Protein AF-A0A0Q7BHG4-F1 (afdb_monomer)

Solvent-accessible surface area (backbone atoms only — not comparable to full-atom values): 31516 Å² total; per-residue (Å²): 130,88,63,63,62,44,67,43,67,64,40,76,81,81,65,97,84,60,84,82,69,58,60,54,62,52,47,41,62,44,44,78,72,52,80,86,63,49,22,35,42,38,32,45,65,77,87,64,64,86,94,35,70,65,62,36,34,55,50,51,51,51,40,58,78,66,30,38,39,68,90,82,42,88,70,60,96,82,59,55,24,37,39,27,66,39,73,36,55,47,46,34,52,49,39,54,26,41,58,68,69,42,37,82,77,39,72,87,37,43,70,57,51,64,70,36,88,67,52,65,34,54,38,49,47,54,51,40,55,74,46,20,79,39,41,25,58,18,42,42,53,33,32,72,76,37,56,44,54,28,36,44,36,43,59,48,38,51,62,66,52,22,45,52,39,38,50,44,32,29,54,65,69,73,40,78,72,79,90,59,82,71,75,72,64,76,90,77,68,86,84,88,80,93,71,89,73,76,80,73,84,75,77,73,72,74,68,92,62,88,69,59,54,68,62,47,56,68,67,40,56,72,39,28,45,53,33,53,53,52,22,42,60,72,59,44,76,77,68,71,70,76,68,75,71,78,72,80,80,76,78,90,72,84,83,78,86,85,78,91,75,86,83,82,85,85,86,86,86,86,83,86,87,80,89,87,88,87,90,88,80,88,84,89,82,88,83,84,87,77,92,79,85,84,85,89,82,87,80,84,77,83,87,79,90,82,74,82,85,78,79,86,79,81,91,85,80,91,77,80,86,76,87,74,85,82,79,84,78,87,79,86,81,80,73,90,73,86,66,74,74,60,84,82,72,64,50,81,64,76,78,36,50,82,65,45,69,26,61,44,39,38,38,61,36,47,61,70,46,46,78,64,43,66,79,44,82,91,69,80,72,51,41,34,26,49,42,48,36,48,44,58,55,42,44,66,77,42,60,71,73,62,33,58,58,63,72,67,34,58,55,58,31,47,34,21,44,75,50,76,42,58,48,88,52,75,61,86,42,77,59,74,79,54,45,54,61,52,50,53,54,30,58,76,56,70,46,57,59,70,70,30,50,36,48,29,30,39,30,52,52,94,52,41,37,41,34,39,32,46,51,90,66,60,50,68,49,43,53,75,70,49,35,65,54,65,72,38,75,37,78,63,63,70,29,31,36,43,65,44,69,39,77,90,127

pLDDT: mean 76.17, std 24.78, range [20.59, 98.31]

Foldseek 3Di:
DQAAEQEAELDEPDDLDDDPDPVRVLLSVLRVPDPRQHWYKYFDYQDDDPPCSPVSNVRVVVLVVQADEVVVDDDDPPRGMHIDSYLLSVLLNLLLCLLVVNLCVDSSNCVLVVLQVDHSQSSNLVSCLVPVCNQLVNLVVLVVVPLLSSLSSLQSHDLVSLQSSLCSNCVSVVHDDPPDPPPPDPVPDDDDDPPDDDPPPPPPPPPPDDDPSVVSLVPRDPSSNVSSVSSPVVPDPPPVPPPPPPDPDDDDDDDDDDDDDDDDDDDDDDDDDDDDDDDDDDDDDDDDDDDDDDDDDDDDDDDDPPDDDDDDDDDDDDDDDDDDDDDDDDDDDDDPPPPDPPPSVPDVLVPFDDKAWWQQLLLCLCLVVVVLLVVDDDWPFFVLLVSLQVLLVQLVQPPPVVSVVNVPIQVQLVSCVLRVHHSPDHRPTDCPPSCVSVVVLCVVLVNHSVLRRAIFIWTDHPAETEREGAPVSHDVSCVVSCSQPFPADDVSSNHGYHYHHHHDD

Secondary structure (DSSP, 8-state):
-----EEEEEE----TTS----HHHHHHHHHTTS-----EEEEEE----TT-HHHHHHHHHHHHHT-B-TTTSPPPTT-SEEEESSHHHHHHHHHHHHHTT-TTTSGGGHHHHTTS-S-HHHHHHHHHHHTGGGHHHHHHHHHHH-HHHHHHHHTTS-HHHHHHHHHHHHHHTTPPPP---PPP-GGGS------------------SS---HHHHHHTS-HHHHHHHHHHHHHHS-----------PPP--PPPPPPPP-PPPPP----------------------------------PPP-------PPPPS------PPPP-PPPPPP----------TTS--GGGGSS--EEETTGGGGGGGGGHHHHTTSPP-SS-HHHHHHHHHHHHHTTS-HHHHHHHTT-THHHHHHHHTTS-TTS------GGGHHHHHHHHHHTT--GGGG---EEEEE-SSEEEEEEEGGG--HHHHHHTTTS--EEEGGGTEEEEEEEE---

Sequence (505 aa):
MTAQLRIGVARVPQRRSGRPVDARAEATRLAERLPDEPGLLVIRHLEVLPGSDSAGRDRVETLRRTARRPALEPVPPGASAVWFADEVELLVCLSDDLARGRAREHWWWRGRVRRAAGSDAEVLETAWLRDARWVPAAVAALHRVTPARAAAAVALLDPVAATRVRRAVLAEHGMAPPVGRTPADPAAAAPDARGAVHPATVRARAATGPAPVDAAVARLHPEARALLETALLLEAPTTPASRPSPEPPAEERPPPPTYDVAEPPTLHLVAAVADAPGAAAAPVARAAGAARRPAAAAEDRPDDPDRPDRTPRAPGEVVPLRARPAAGRPVPGSGPDDGEPPPWQHHPWQASGPAVPTGLASLLYAVNLLPVLDRAPPRPGTGWAVVEALGRWLLRQVPAARRRELLQDPLLPLLATLDGREPDVPTPVRLGAATRPVRALLHRHGVGAEAFLQPGRVLVSRTHVDVLLLLDQADVRVRATGLDQDPGWVPALGRIVLFHFEDAT

Structure (mmCIF, N/CA/C/O backbone):
data_AF-A0A0Q7BHG4-F1
#
_entry.id   AF-A0A0Q7BHG4-F1
#
loop_
_atom_site.group_PDB
_atom_site.id
_atom_site.type_symbol
_atom_site.label_atom_id
_atom_site.label_alt_id
_atom_site.label_comp_id
_atom_site.label_asym_id
_atom_site.label_entity_id
_atom_site.label_seq_id
_atom_site.pdbx_PDB_ins_code
_atom_site.Cartn_x
_atom_site.Cartn_y
_atom_site.Cartn_z
_atom_site.occupancy
_atom_site.B_iso_or_equiv
_atom_site.auth_seq_id
_atom_site.auth_comp_id
_atom_site.auth_asym_id
_atom_site.auth_atom_id
_atom_site.pdbx_PDB_model_num
ATOM 1 N N . MET A 1 1 ? -22.649 -5.796 -6.518 1.00 38.59 1 MET A N 1
ATOM 2 C CA . MET A 1 1 ? -21.176 -5.831 -6.388 1.00 38.59 1 MET A CA 1
ATOM 3 C C . MET A 1 1 ? -20.732 -7.248 -6.691 1.00 38.59 1 MET A C 1
ATOM 5 O O . MET A 1 1 ? -21.168 -8.145 -5.987 1.00 38.59 1 MET A O 1
ATOM 9 N N . THR A 1 2 ? -19.957 -7.466 -7.752 1.00 31.75 2 THR A N 1
ATOM 10 C CA . THR A 1 2 ? -19.379 -8.784 -8.051 1.00 31.75 2 THR A CA 1
ATOM 11 C C . THR A 1 2 ? -18.282 -9.056 -7.028 1.00 31.75 2 THR A C 1
ATOM 13 O O . THR A 1 2 ? -17.336 -8.276 -6.914 1.00 31.75 2 THR A O 1
ATOM 16 N N . ALA A 1 3 ? -18.447 -10.100 -6.227 1.00 38.78 3 ALA A N 1
ATOM 17 C CA . ALA A 1 3 ? -17.447 -10.515 -5.260 1.00 38.78 3 ALA A CA 1
ATOM 18 C C . ALA A 1 3 ? -16.223 -11.088 -5.988 1.00 38.78 3 ALA A C 1
ATOM 20 O O . ALA A 1 3 ? -16.371 -11.975 -6.819 1.00 38.78 3 ALA A O 1
ATOM 21 N N . GLN A 1 4 ? -15.021 -10.587 -5.693 1.00 48.34 4 GLN A N 1
ATOM 22 C CA . GLN A 1 4 ? -13.772 -11.135 -6.230 1.00 48.34 4 GLN A CA 1
ATOM 23 C C . GLN A 1 4 ? -12.965 -11.793 -5.115 1.00 48.34 4 GLN A C 1
ATOM 25 O O . GLN A 1 4 ? -12.685 -11.160 -4.095 1.00 48.34 4 GLN A O 1
ATOM 30 N N . LEU A 1 5 ? -12.530 -13.033 -5.344 1.00 57.84 5 LEU A N 1
ATOM 31 C CA . LEU A 1 5 ? -11.562 -13.703 -4.487 1.00 57.84 5 LEU A CA 1
ATOM 32 C C . LEU A 1 5 ? -10.203 -12.996 -4.578 1.00 57.84 5 LEU A C 1
ATOM 34 O O . LEU A 1 5 ? -9.583 -12.931 -5.639 1.00 57.84 5 LEU A O 1
ATOM 38 N N . ARG A 1 6 ? -9.703 -12.491 -3.448 1.00 70.50 6 ARG A N 1
ATOM 39 C CA . ARG A 1 6 ? -8.373 -11.867 -3.361 1.00 70.50 6 ARG A CA 1
ATOM 40 C C . ARG A 1 6 ? -7.388 -12.804 -2.676 1.00 70.50 6 ARG A C 1
ATOM 42 O O . ARG A 1 6 ? -7.558 -13.123 -1.500 1.00 70.50 6 ARG A O 1
ATOM 49 N N . ILE A 1 7 ? -6.324 -13.194 -3.384 1.00 69.38 7 ILE A N 1
ATOM 50 C CA . ILE A 1 7 ? -5.262 -14.034 -2.814 1.00 69.38 7 ILE A CA 1
ATOM 51 C C . ILE A 1 7 ? -4.069 -13.194 -2.351 1.00 69.38 7 ILE A C 1
ATOM 53 O O . ILE A 1 7 ? -3.461 -12.438 -3.112 1.00 69.38 7 ILE A O 1
ATOM 57 N N . GLY A 1 8 ? -3.705 -13.354 -1.079 1.00 67.19 8 GLY A N 1
ATOM 58 C CA . GLY A 1 8 ? -2.453 -12.855 -0.516 1.00 67.19 8 GLY A CA 1
ATOM 59 C C . GLY A 1 8 ? -1.491 -14.004 -0.232 1.00 67.19 8 GLY A C 1
ATOM 60 O O . GLY A 1 8 ? -1.813 -14.882 0.560 1.00 67.19 8 GLY A O 1
ATOM 61 N N . VAL A 1 9 ? -0.293 -13.994 -0.820 1.00 64.31 9 VAL A N 1
ATOM 62 C CA . VAL A 1 9 ? 0.755 -14.987 -0.517 1.00 64.31 9 VAL A CA 1
ATOM 63 C C . VAL A 1 9 ? 1.748 -14.382 0.477 1.00 64.31 9 VAL A C 1
ATOM 65 O O . VAL A 1 9 ? 2.346 -13.340 0.210 1.00 64.31 9 VAL A O 1
ATOM 68 N N . ALA A 1 10 ? 1.905 -15.005 1.649 1.00 48.34 10 ALA A N 1
ATOM 69 C CA . ALA A 1 10 ? 2.739 -14.476 2.731 1.00 48.34 10 ALA A CA 1
ATOM 70 C C . ALA A 1 10 ? 4.237 -14.765 2.540 1.00 48.34 10 ALA A C 1
ATOM 72 O O . ALA A 1 10 ? 5.074 -13.978 2.989 1.00 48.34 10 ALA A O 1
ATOM 73 N N . ARG A 1 11 ? 4.589 -15.880 1.887 1.00 50.91 11 ARG A N 1
ATOM 74 C CA . ARG A 1 11 ? 5.964 -16.220 1.502 1.00 50.91 11 ARG A CA 1
ATOM 75 C C . ARG A 1 11 ? 5.990 -16.965 0.175 1.00 50.91 11 ARG A C 1
ATOM 77 O O . ARG A 1 11 ? 5.346 -18.000 0.031 1.00 50.91 11 ARG A O 1
ATOM 84 N N . VAL A 1 12 ? 6.817 -16.473 -0.740 1.00 46.34 12 VAL A N 1
ATOM 85 C CA . VAL A 1 12 ? 7.213 -17.196 -1.949 1.00 46.34 12 VAL A CA 1
ATOM 86 C C . VAL A 1 12 ? 8.546 -17.877 -1.643 1.00 46.34 12 VAL A C 1
ATOM 88 O O . VAL A 1 12 ? 9.524 -17.170 -1.395 1.00 46.34 12 VAL A O 1
ATOM 91 N N . PRO A 1 13 ? 8.619 -19.215 -1.561 1.00 44.94 13 PRO A N 1
ATOM 92 C CA . PRO A 1 13 ? 9.910 -19.879 -1.468 1.00 44.94 13 PRO A CA 1
ATOM 93 C C . PRO A 1 13 ? 10.683 -19.630 -2.771 1.00 44.94 13 PRO A C 1
ATOM 95 O O . PRO A 1 13 ? 10.256 -20.056 -3.842 1.00 44.94 13 PRO A O 1
ATOM 98 N N . GLN A 1 14 ? 11.816 -18.928 -2.687 1.00 44.75 14 GLN A N 1
ATOM 99 C CA . GLN A 1 14 ? 12.773 -18.856 -3.792 1.00 44.75 14 GLN A CA 1
ATOM 100 C C . GLN A 1 14 ? 13.309 -20.272 -4.048 1.00 44.75 14 GLN A C 1
ATOM 102 O O . GLN A 1 14 ? 14.004 -20.840 -3.203 1.00 44.75 14 GLN A O 1
ATOM 107 N N . ARG A 1 15 ? 12.965 -20.872 -5.195 1.00 43.38 15 ARG A N 1
ATOM 108 C CA . ARG A 1 15 ? 13.613 -22.113 -5.643 1.00 43.38 15 ARG A CA 1
ATOM 109 C C . ARG A 1 15 ? 15.040 -21.807 -6.100 1.00 43.38 15 ARG A C 1
ATOM 111 O O . ARG A 1 15 ? 15.284 -20.808 -6.764 1.00 43.38 15 ARG A O 1
ATOM 118 N N . ARG A 1 16 ? 15.959 -22.719 -5.779 1.00 46.50 16 ARG A N 1
ATOM 119 C CA . ARG A 1 16 ? 17.406 -22.627 -6.040 1.00 46.50 16 ARG A CA 1
ATOM 120 C C . ARG A 1 16 ? 17.835 -22.762 -7.515 1.00 46.50 16 ARG A C 1
ATOM 122 O O . ARG A 1 16 ? 19.029 -22.699 -7.765 1.00 46.50 16 ARG A O 1
ATOM 129 N N . SER A 1 17 ? 16.935 -22.967 -8.483 1.00 46.56 17 SER A N 1
ATOM 130 C CA . SER A 1 17 ? 17.361 -23.306 -9.859 1.00 46.56 17 SER A CA 1
ATOM 131 C C . SER A 1 17 ? 16.355 -23.020 -10.987 1.00 46.56 17 SER A C 1
ATOM 133 O O . SER A 1 17 ? 16.445 -23.617 -12.055 1.00 46.56 17 SER A O 1
ATOM 135 N N . GLY A 1 18 ? 15.386 -22.121 -10.802 1.00 48.81 18 GLY A N 1
ATOM 136 C CA . GLY A 1 18 ? 14.413 -21.821 -11.860 1.00 48.81 18 GLY A CA 1
ATOM 137 C C . GLY A 1 18 ? 13.899 -20.393 -11.797 1.00 48.81 18 GLY A C 1
ATOM 138 O O . GLY A 1 18 ? 13.870 -19.799 -10.720 1.00 48.81 18 GLY A O 1
ATOM 139 N N . ARG A 1 19 ? 13.496 -19.858 -12.959 1.00 47.94 19 ARG A N 1
ATOM 140 C CA . ARG A 1 19 ? 12.865 -18.537 -13.113 1.00 47.94 19 ARG A CA 1
ATOM 141 C C . ARG A 1 19 ? 11.875 -18.301 -11.961 1.00 47.94 19 ARG A C 1
ATOM 143 O O . ARG A 1 19 ? 10.986 -19.139 -11.789 1.00 47.94 19 ARG A O 1
ATOM 150 N N . PRO A 1 20 ? 12.003 -17.214 -11.178 1.00 53.66 20 PRO A N 1
ATOM 151 C CA . PRO A 1 20 ? 11.020 -16.900 -10.157 1.00 53.66 20 PRO A CA 1
ATOM 152 C C . PRO A 1 20 ? 9.702 -16.594 -10.865 1.00 53.66 20 PRO A C 1
ATOM 154 O O . PRO A 1 20 ? 9.512 -15.523 -11.433 1.00 53.66 20 PRO A O 1
ATOM 157 N N . VAL A 1 21 ? 8.799 -17.571 -10.885 1.00 61.22 21 VAL A N 1
ATOM 158 C CA . VAL A 1 21 ? 7.398 -17.309 -11.196 1.00 61.22 21 VAL A CA 1
ATOM 159 C C . VAL A 1 21 ? 6.904 -16.404 -10.076 1.00 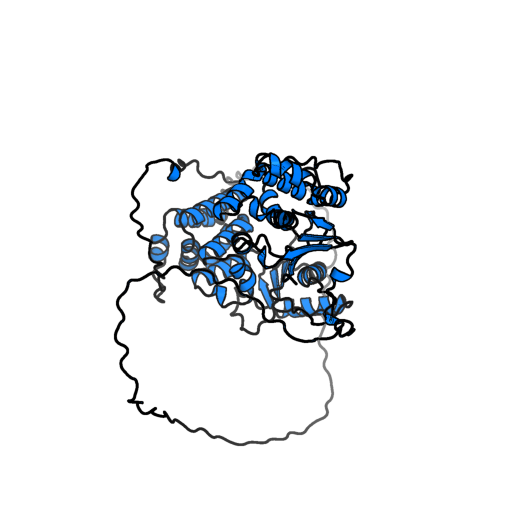61.22 21 VAL A C 1
ATOM 161 O O . VAL A 1 21 ? 7.075 -16.740 -8.900 1.00 61.22 21 VAL A O 1
ATOM 164 N N . ASP A 1 22 ? 6.342 -15.247 -10.423 1.00 72.94 22 ASP A N 1
ATOM 165 C CA . ASP A 1 22 ? 5.668 -14.395 -9.450 1.00 72.94 22 ASP A CA 1
ATOM 166 C C . ASP A 1 22 ? 4.490 -15.190 -8.881 1.00 72.94 22 ASP A C 1
ATOM 168 O O . ASP A 1 22 ? 3.401 -15.242 -9.453 1.00 72.94 22 ASP A O 1
ATOM 172 N N . ALA A 1 23 ? 4.725 -15.861 -7.755 1.00 70.12 23 ALA A N 1
ATOM 173 C CA . ALA A 1 23 ? 3.741 -16.739 -7.148 1.00 70.12 23 ALA A CA 1
ATOM 174 C C . ALA A 1 23 ? 2.476 -15.978 -6.739 1.00 70.12 23 ALA A C 1
ATOM 176 O O . ALA A 1 23 ? 1.434 -16.603 -6.563 1.00 70.12 23 ALA A O 1
ATOM 177 N N . ARG A 1 24 ? 2.531 -14.645 -6.604 1.00 71.12 24 ARG A N 1
ATOM 178 C CA . ARG A 1 24 ? 1.339 -13.831 -6.382 1.00 71.12 24 ARG A CA 1
ATOM 179 C C . ARG A 1 24 ? 0.540 -13.666 -7.669 1.00 71.12 24 ARG A C 1
ATOM 181 O O . ARG A 1 24 ? -0.677 -13.839 -7.622 1.00 71.12 24 ARG A O 1
ATOM 188 N N . ALA A 1 25 ? 1.190 -13.342 -8.785 1.00 75.25 25 ALA A N 1
ATOM 189 C CA . ALA A 1 25 ? 0.525 -13.258 -10.084 1.00 75.25 25 ALA A CA 1
ATOM 190 C C . ALA A 1 25 ? -0.078 -14.615 -10.476 1.00 75.25 25 ALA A C 1
ATOM 192 O O . ALA A 1 25 ? -1.252 -14.685 -10.833 1.00 75.25 25 ALA A O 1
ATOM 193 N N . GLU A 1 26 ? 0.678 -15.699 -10.295 1.00 78.50 26 GLU A N 1
ATOM 194 C CA . GLU A 1 26 ? 0.212 -17.056 -10.584 1.00 78.50 26 GLU A CA 1
ATOM 195 C C . GLU A 1 26 ? -0.946 -17.460 -9.666 1.00 78.50 26 GLU A C 1
ATOM 197 O O . GLU A 1 26 ? -1.977 -17.923 -10.141 1.00 78.50 26 GLU A O 1
ATOM 202 N N . ALA A 1 27 ? -0.845 -17.208 -8.355 1.00 75.88 27 ALA A N 1
ATOM 203 C CA . ALA A 1 27 ? -1.952 -17.468 -7.438 1.00 75.88 27 ALA A CA 1
ATOM 204 C C . ALA A 1 27 ? -3.206 -16.667 -7.810 1.00 75.88 27 ALA A C 1
ATOM 206 O O . ALA A 1 27 ? -4.301 -17.213 -7.759 1.00 75.88 27 ALA A O 1
ATOM 207 N N . THR A 1 28 ? -3.055 -15.403 -8.216 1.00 77.62 28 THR A N 1
ATOM 208 C CA . THR A 1 28 ? -4.177 -14.558 -8.660 1.00 77.62 28 THR A CA 1
ATOM 209 C C . THR A 1 28 ? -4.830 -15.140 -9.913 1.00 77.62 28 THR A C 1
ATOM 211 O O . THR A 1 28 ? -6.042 -15.322 -9.935 1.00 77.62 28 THR A O 1
ATOM 214 N N . ARG A 1 29 ? -4.031 -15.549 -10.904 1.00 84.56 29 ARG A N 1
ATOM 215 C CA . ARG A 1 29 ? -4.513 -16.214 -12.122 1.00 84.56 29 ARG A CA 1
ATOM 216 C C . ARG A 1 29 ? -5.241 -17.529 -11.829 1.00 84.56 29 ARG A C 1
ATOM 218 O O . ARG A 1 29 ? -6.238 -17.848 -12.472 1.00 84.56 29 ARG A O 1
ATOM 225 N N . LEU A 1 30 ? -4.742 -18.310 -10.870 1.00 82.94 30 LEU A N 1
ATOM 226 C CA . LEU A 1 30 ? -5.400 -19.540 -10.423 1.00 82.94 30 LEU A CA 1
ATOM 227 C C . LEU A 1 30 ? -6.715 -19.227 -9.684 1.00 82.94 30 LEU A C 1
ATOM 229 O O . LEU A 1 30 ? -7.681 -19.970 -9.848 1.00 82.94 30 LEU A O 1
ATOM 233 N N . ALA A 1 31 ? -6.767 -18.124 -8.924 1.00 77.44 31 ALA A N 1
ATOM 234 C CA . ALA A 1 31 ? -7.938 -17.669 -8.170 1.00 77.44 31 ALA A CA 1
ATOM 235 C C . ALA A 1 31 ? -9.108 -17.245 -9.058 1.00 77.44 31 ALA A C 1
ATOM 237 O O . ALA A 1 31 ? -10.249 -17.557 -8.740 1.00 77.44 31 ALA A O 1
ATOM 238 N N . GLU A 1 32 ? -8.822 -16.569 -10.173 1.00 80.75 32 GLU A N 1
ATOM 239 C CA . GLU A 1 32 ? -9.822 -16.089 -11.143 1.00 80.75 32 GLU A CA 1
ATOM 240 C C . GLU A 1 32 ? -10.668 -17.216 -11.756 1.00 80.75 32 GLU A C 1
ATOM 242 O O . GLU A 1 32 ? -11.676 -16.955 -12.404 1.00 80.75 32 GLU A O 1
ATOM 247 N N . ARG A 1 33 ? -10.256 -18.476 -11.575 1.00 79.00 33 ARG A N 1
ATOM 248 C CA . ARG A 1 33 ? -10.932 -19.672 -12.093 1.00 79.00 33 ARG A CA 1
ATOM 249 C C . ARG A 1 33 ? -11.599 -20.518 -11.001 1.00 79.00 33 ARG A C 1
ATOM 251 O O . ARG A 1 33 ? -12.066 -21.615 -11.309 1.00 79.00 33 ARG A O 1
ATOM 258 N N . LEU A 1 34 ? -11.573 -20.078 -9.742 1.00 75.94 34 LEU A N 1
ATOM 259 C CA . LEU A 1 34 ? -12.256 -20.748 -8.631 1.00 75.94 34 LEU A CA 1
ATOM 260 C C . LEU A 1 34 ? -13.730 -20.317 -8.574 1.00 75.94 34 LEU A C 1
ATOM 262 O O . LEU A 1 34 ? -14.049 -19.229 -9.044 1.00 75.94 34 LEU A O 1
ATOM 266 N N . PRO A 1 35 ? -14.634 -21.151 -8.023 1.00 78.19 35 PRO A N 1
ATOM 267 C CA . PRO A 1 35 ? -16.046 -20.792 -7.915 1.00 78.19 35 PRO A CA 1
ATOM 268 C C . PRO A 1 35 ? -16.247 -19.516 -7.084 1.00 78.19 35 PRO A C 1
ATOM 270 O O . PRO A 1 35 ? -15.488 -19.274 -6.142 1.00 78.19 35 PRO A O 1
ATOM 273 N N . ASP A 1 36 ? -17.292 -18.756 -7.435 1.00 77.31 36 ASP A N 1
ATOM 274 C CA . ASP A 1 36 ? -17.613 -17.377 -7.015 1.00 77.31 36 ASP A CA 1
ATOM 275 C C . ASP A 1 36 ? -17.976 -17.200 -5.526 1.00 77.31 36 ASP A C 1
ATOM 277 O O . ASP A 1 36 ? -18.873 -16.435 -5.174 1.00 77.31 36 ASP A O 1
ATOM 281 N N . GLU A 1 37 ? -17.299 -17.887 -4.611 1.00 80.44 37 GLU A N 1
ATOM 282 C CA . GLU A 1 37 ? -17.447 -17.589 -3.190 1.00 80.44 37 GLU A CA 1
ATOM 283 C C . GLU A 1 37 ? -16.656 -16.314 -2.836 1.00 80.44 37 GLU A C 1
ATOM 285 O O . GLU A 1 37 ? -15.423 -16.313 -2.953 1.00 80.44 37 GLU A O 1
ATOM 290 N N . PRO A 1 38 ? -17.328 -15.227 -2.395 1.00 87.31 38 PRO A N 1
ATOM 291 C CA . PRO A 1 38 ? -16.659 -14.026 -1.908 1.00 87.31 38 PRO A CA 1
ATOM 292 C C . PRO A 1 38 ? -15.682 -14.351 -0.787 1.00 87.31 38 PRO A C 1
ATOM 294 O O . PRO A 1 38 ? -16.059 -14.999 0.187 1.00 87.31 38 PRO A O 1
ATOM 297 N N . GLY A 1 39 ? -14.463 -13.823 -0.879 1.00 92.06 39 GLY A N 1
ATOM 298 C CA . GLY A 1 39 ? -13.582 -13.762 0.278 1.00 92.06 39 GLY A CA 1
ATOM 299 C C . GLY A 1 39 ? -12.143 -13.388 -0.022 1.00 92.06 39 GLY A C 1
ATOM 300 O O . GLY A 1 39 ? -11.733 -13.130 -1.156 1.00 92.06 39 GLY A O 1
ATOM 301 N N . LEU A 1 40 ? -11.355 -13.341 1.045 1.00 93.25 40 LEU A N 1
ATOM 302 C CA . LEU A 1 40 ? -9.921 -13.121 1.007 1.00 93.25 40 LEU A CA 1
ATOM 303 C C . LEU A 1 40 ? -9.211 -14.349 1.565 1.00 93.25 40 LEU A C 1
ATOM 305 O O . LEU A 1 40 ? -9.301 -14.657 2.754 1.00 93.25 40 LEU A O 1
ATOM 309 N N . LEU A 1 41 ? -8.447 -15.014 0.702 1.00 94.31 41 LEU A N 1
ATOM 310 C CA . LEU A 1 41 ? -7.622 -16.157 1.067 1.00 94.31 41 LEU A CA 1
ATOM 311 C C . LEU A 1 41 ? -6.173 -15.699 1.250 1.00 94.31 41 LEU A C 1
ATOM 313 O O . LEU A 1 41 ? -5.516 -15.242 0.312 1.00 94.31 41 LEU A O 1
ATOM 317 N N . VAL A 1 42 ? -5.643 -15.848 2.459 1.00 94.12 42 VAL A N 1
ATOM 318 C CA . VAL A 1 42 ? -4.230 -15.608 2.755 1.00 94.12 42 VAL A CA 1
ATOM 319 C C . VAL A 1 42 ? -3.517 -16.945 2.868 1.00 94.12 42 VAL A C 1
ATOM 321 O O . VAL A 1 42 ? -3.759 -17.717 3.792 1.00 94.12 42 VAL A O 1
ATOM 324 N N . ILE A 1 43 ? -2.613 -17.218 1.933 1.00 94.56 43 ILE A N 1
ATOM 325 C CA . ILE A 1 43 ? -1.860 -18.468 1.854 1.00 94.56 43 ILE A CA 1
ATOM 326 C C . ILE A 1 43 ? -0.461 -18.244 2.419 1.00 94.56 43 ILE A C 1
ATOM 328 O O . ILE A 1 43 ? 0.253 -17.317 2.026 1.00 94.56 43 ILE A O 1
ATOM 332 N N . ARG A 1 44 ? -0.038 -19.114 3.337 1.00 92.81 44 ARG A N 1
ATOM 333 C CA . ARG A 1 44 ? 1.292 -19.037 3.945 1.00 92.81 44 ARG A CA 1
ATOM 334 C C . ARG A 1 44 ? 2.387 -19.394 2.950 1.00 92.81 44 ARG A C 1
ATOM 336 O O . ARG A 1 44 ? 3.359 -18.655 2.815 1.00 92.81 44 ARG A O 1
ATOM 343 N N . HIS A 1 45 ? 2.200 -20.532 2.292 1.00 88.88 45 HIS A N 1
ATOM 344 C CA . HIS A 1 45 ? 3.111 -21.130 1.330 1.00 88.88 45 HIS A CA 1
ATOM 345 C C . HIS A 1 45 ? 2.285 -21.761 0.214 1.00 88.88 45 HIS A C 1
ATOM 347 O O . HIS A 1 45 ? 1.416 -22.590 0.486 1.00 88.88 45 HIS A O 1
ATOM 353 N N . LEU A 1 46 ? 2.555 -21.357 -1.024 1.00 88.25 46 LEU A N 1
ATOM 354 C CA . LEU A 1 46 ? 1.974 -21.970 -2.208 1.00 88.25 46 LEU A CA 1
ATOM 355 C C . LEU A 1 46 ? 3.108 -22.548 -3.049 1.00 88.25 46 LEU A C 1
ATOM 357 O O . LEU A 1 46 ? 4.005 -21.823 -3.472 1.00 88.25 46 LEU A O 1
ATOM 361 N N . GLU A 1 47 ? 3.057 -23.854 -3.269 1.00 86.56 47 GLU A N 1
ATOM 362 C CA . GLU A 1 47 ? 3.954 -24.553 -4.178 1.00 86.56 47 GLU A CA 1
ATOM 363 C C . GLU A 1 47 ? 3.141 -24.974 -5.396 1.00 86.56 47 GLU A C 1
ATOM 365 O O . GLU A 1 47 ? 2.185 -25.739 -5.270 1.00 86.56 47 GLU A O 1
ATOM 370 N N . VAL A 1 48 ? 3.505 -24.441 -6.560 1.00 82.50 48 VAL A N 1
ATOM 371 C CA . VAL A 1 48 ? 2.902 -24.799 -7.846 1.00 82.50 48 VAL A CA 1
ATOM 372 C C . VAL A 1 48 ? 4.005 -25.369 -8.724 1.00 82.50 48 VAL A C 1
ATOM 374 O O . VAL A 1 48 ? 5.081 -24.776 -8.841 1.00 82.50 48 VAL A O 1
ATOM 377 N N . LEU A 1 49 ? 3.762 -26.542 -9.308 1.00 80.19 49 LEU A N 1
ATOM 378 C CA . LEU A 1 49 ? 4.661 -27.103 -10.309 1.00 80.19 49 LEU A CA 1
ATOM 379 C C . LEU A 1 49 ? 4.489 -26.321 -11.622 1.00 80.19 49 LEU A C 1
ATOM 381 O O . LEU A 1 49 ? 3.350 -26.137 -12.059 1.00 80.19 49 LEU A O 1
ATOM 385 N N . PRO A 1 50 ? 5.583 -25.868 -12.262 1.00 77.12 50 PRO A N 1
ATOM 386 C CA . PRO A 1 50 ? 5.497 -25.162 -13.535 1.00 77.12 50 PRO A CA 1
ATOM 387 C C . PRO A 1 50 ? 4.747 -25.991 -14.583 1.00 77.12 50 PRO A C 1
ATOM 389 O O . PRO A 1 50 ? 4.994 -27.189 -14.714 1.00 77.12 50 PRO A O 1
ATOM 392 N N . GLY A 1 51 ? 3.850 -25.352 -15.335 1.00 82.44 51 GLY A N 1
ATOM 393 C CA . GLY A 1 51 ? 3.122 -25.990 -16.437 1.00 82.44 51 GLY A CA 1
ATOM 394 C C . GLY A 1 51 ? 1.922 -26.851 -16.027 1.00 82.44 51 GLY A C 1
ATOM 395 O O . GLY A 1 51 ? 1.330 -27.484 -16.895 1.00 82.44 51 GLY A O 1
ATOM 396 N N . SER A 1 52 ? 1.537 -26.870 -14.745 1.00 85.38 52 SER A N 1
ATOM 397 C CA . SER A 1 52 ? 0.363 -27.614 -14.267 1.00 85.38 52 SER A CA 1
ATOM 398 C C . SER A 1 52 ? -0.688 -26.698 -13.629 1.00 85.38 52 SER A C 1
ATOM 400 O O . SER A 1 52 ? -0.893 -26.695 -12.413 1.00 85.38 52 SER A O 1
ATOM 402 N N . ASP A 1 53 ? -1.385 -25.922 -14.468 1.00 86.06 53 ASP A N 1
ATOM 403 C CA . ASP A 1 53 ? -2.500 -25.048 -14.062 1.00 86.06 53 ASP A CA 1
ATOM 404 C C . ASP A 1 53 ? -3.585 -25.809 -13.276 1.00 86.06 53 ASP A C 1
ATOM 406 O O . ASP A 1 53 ? -4.204 -25.254 -12.368 1.00 86.06 53 ASP A O 1
ATOM 410 N N . SER A 1 54 ? -3.867 -27.070 -13.629 1.00 87.19 54 SER A N 1
ATOM 411 C CA . SER A 1 54 ? -4.842 -27.902 -12.910 1.00 87.19 54 SER A CA 1
ATOM 412 C C . SER A 1 54 ? -4.365 -28.231 -11.498 1.00 87.19 54 SER A C 1
ATOM 414 O O . SER A 1 54 ? -5.075 -27.915 -10.550 1.00 87.19 54 SER A O 1
ATOM 416 N N . ALA A 1 55 ? -3.140 -28.741 -11.333 1.00 87.94 55 ALA A N 1
ATOM 417 C CA . ALA A 1 55 ? -2.602 -29.060 -10.009 1.00 87.94 55 ALA A CA 1
ATOM 418 C C . ALA A 1 55 ? -2.471 -27.812 -9.122 1.00 87.94 55 ALA A C 1
ATOM 420 O O . ALA A 1 55 ? -2.736 -27.869 -7.921 1.00 87.94 55 ALA A O 1
ATOM 421 N N . GLY A 1 56 ? -2.100 -26.667 -9.709 1.00 88.88 56 GLY A N 1
ATOM 422 C CA . GLY A 1 56 ? -2.100 -25.379 -9.017 1.00 88.88 56 GLY A CA 1
ATOM 423 C C . GLY A 1 56 ? -3.489 -24.998 -8.503 1.00 88.88 56 GLY A C 1
ATOM 424 O O . GLY A 1 56 ? -3.630 -24.645 -7.331 1.00 88.88 56 GLY A O 1
ATOM 425 N N . ARG A 1 57 ? -4.524 -25.121 -9.344 1.00 88.75 57 ARG A N 1
ATOM 426 C CA . ARG A 1 57 ? -5.918 -24.852 -8.951 1.00 88.75 57 ARG A CA 1
ATOM 427 C C . ARG A 1 57 ? -6.394 -25.801 -7.860 1.00 88.75 57 ARG A C 1
ATOM 429 O O . ARG A 1 57 ? -6.884 -25.326 -6.840 1.00 88.75 57 ARG A O 1
ATOM 436 N N . ASP A 1 58 ? -6.182 -27.104 -8.023 1.00 90.56 58 ASP A N 1
ATOM 437 C CA . ASP A 1 58 ? -6.575 -28.116 -7.036 1.00 90.56 58 ASP A CA 1
ATOM 438 C C . ASP A 1 58 ? -5.898 -27.862 -5.686 1.00 90.56 58 ASP A C 1
ATOM 440 O O . ASP A 1 58 ? -6.501 -28.027 -4.619 1.00 90.56 58 ASP A O 1
ATOM 444 N N . ARG A 1 59 ? -4.646 -27.386 -5.714 1.00 93.00 59 ARG A N 1
ATOM 445 C CA . ARG A 1 59 ? -3.918 -27.008 -4.506 1.00 93.00 59 ARG A CA 1
ATOM 446 C C . ARG A 1 59 ? -4.508 -25.773 -3.833 1.00 93.00 59 ARG A C 1
ATOM 448 O O . ARG A 1 59 ? -4.684 -25.803 -2.614 1.00 93.00 59 ARG A O 1
ATOM 455 N N . VAL A 1 60 ? -4.808 -24.707 -4.579 1.00 90.94 60 VAL A N 1
ATOM 456 C CA . VAL A 1 60 ? -5.450 -23.503 -4.018 1.00 90.94 60 VAL A CA 1
ATOM 457 C C . VAL A 1 60 ? -6.836 -23.843 -3.471 1.00 90.94 60 VAL A C 1
ATOM 459 O O . VAL A 1 60 ? -7.163 -23.424 -2.365 1.00 90.94 60 VAL A O 1
ATOM 462 N N . GLU A 1 61 ? -7.610 -24.666 -4.175 1.00 92.44 61 GLU A N 1
ATOM 463 C CA . GLU A 1 61 ? -8.931 -25.114 -3.732 1.00 92.44 61 GLU A CA 1
ATOM 464 C C . GLU A 1 61 ? -8.852 -25.948 -2.445 1.00 92.44 61 GLU A C 1
ATOM 466 O O . GLU A 1 61 ? -9.606 -25.725 -1.499 1.00 92.44 61 GLU A O 1
ATOM 471 N N . THR A 1 62 ? -7.879 -26.857 -2.351 1.00 94.62 62 THR A N 1
ATOM 472 C CA . THR A 1 62 ? -7.610 -27.617 -1.119 1.00 94.62 62 THR A CA 1
ATOM 473 C C . THR A 1 62 ? -7.251 -26.687 0.041 1.00 94.62 62 THR A C 1
ATOM 475 O O . THR A 1 62 ? -7.746 -26.855 1.158 1.00 94.62 62 THR A O 1
ATOM 478 N N . LEU A 1 63 ? -6.398 -25.688 -0.206 1.00 95.31 63 LEU A N 1
ATOM 479 C CA . LEU A 1 63 ? -6.031 -24.684 0.795 1.00 95.31 63 LEU A CA 1
ATOM 480 C C . LEU A 1 63 ? -7.229 -23.828 1.209 1.00 95.31 63 LEU A C 1
ATOM 482 O O . LEU A 1 63 ? -7.343 -23.522 2.388 1.00 95.31 63 LEU A O 1
ATOM 486 N N . ARG A 1 64 ? -8.128 -23.487 0.281 1.00 93.62 64 ARG A N 1
ATOM 487 C CA . ARG A 1 64 ? -9.372 -22.763 0.566 1.00 93.62 64 ARG A CA 1
ATOM 488 C C . ARG A 1 64 ? -10.286 -23.573 1.484 1.00 93.62 64 ARG A C 1
ATOM 490 O O . ARG A 1 64 ? -10.667 -23.076 2.536 1.00 93.62 64 ARG A O 1
ATOM 497 N N . ARG A 1 65 ? -10.555 -24.841 1.152 1.00 94.12 65 ARG A N 1
ATOM 498 C CA . ARG A 1 65 ? -11.408 -25.737 1.964 1.00 94.12 65 ARG A CA 1
ATOM 499 C C . ARG A 1 65 ? -10.857 -26.005 3.363 1.00 94.12 65 ARG A C 1
ATOM 501 O O . ARG A 1 65 ? -11.618 -26.270 4.284 1.00 94.12 65 ARG A O 1
ATOM 508 N N . THR A 1 66 ? -9.535 -25.968 3.517 1.00 96.69 66 THR A N 1
ATOM 509 C CA . THR A 1 66 ? -8.846 -26.215 4.796 1.00 96.69 66 THR A CA 1
ATOM 510 C C . THR A 1 66 ? -8.403 -24.932 5.502 1.00 96.69 66 THR A C 1
ATOM 512 O O . THR A 1 66 ? -7.755 -25.000 6.553 1.00 96.69 66 THR A O 1
ATOM 515 N N . ALA A 1 67 ? -8.725 -23.763 4.940 1.00 96.81 67 ALA A N 1
ATOM 516 C CA . ALA A 1 67 ? -8.365 -22.478 5.513 1.00 96.81 67 ALA A CA 1
ATOM 517 C C . ALA A 1 67 ? -9.106 -22.256 6.832 1.00 96.81 67 ALA A C 1
ATOM 519 O O . ALA A 1 67 ? -10.282 -22.578 6.981 1.00 96.81 67 ALA A O 1
ATOM 520 N N . ARG A 1 68 ? -8.399 -21.667 7.794 1.00 97.94 68 ARG A N 1
ATOM 521 C CA . ARG A 1 68 ? -8.960 -21.326 9.105 1.00 97.94 68 ARG A CA 1
ATOM 522 C C . ARG A 1 68 ? -9.568 -19.932 9.067 1.00 97.94 68 ARG A C 1
ATOM 524 O O . ARG A 1 68 ? -9.002 -19.049 8.424 1.00 97.94 68 ARG A O 1
ATOM 531 N N . ARG A 1 69 ? -10.685 -19.721 9.767 1.00 97.44 69 ARG A N 1
ATOM 532 C CA . ARG A 1 69 ? -11.371 -18.417 9.831 1.00 97.44 69 ARG A CA 1
ATOM 533 C C . ARG A 1 69 ? -11.103 -17.722 11.168 1.00 97.44 69 ARG A C 1
ATOM 535 O O . ARG A 1 69 ? -11.704 -18.121 12.163 1.00 97.44 69 ARG A O 1
ATOM 542 N N . PRO A 1 70 ? -10.250 -16.680 11.230 1.00 97.31 70 PRO A N 1
ATOM 543 C CA . PRO A 1 70 ? -9.807 -16.110 12.502 1.00 97.31 70 PRO A CA 1
ATOM 544 C C . PRO A 1 70 ? -10.929 -15.479 13.328 1.00 97.31 70 PRO A C 1
ATOM 546 O O . PRO A 1 70 ? -10.796 -15.389 14.546 1.00 97.31 70 PRO A O 1
ATOM 549 N N . ALA A 1 71 ? -12.020 -15.031 12.695 1.00 95.06 71 ALA A N 1
ATOM 550 C CA . ALA A 1 71 ? -13.160 -14.481 13.424 1.00 95.06 71 ALA A CA 1
ATOM 551 C C . ALA A 1 71 ? -14.013 -15.559 14.106 1.00 95.06 71 ALA A C 1
ATOM 553 O O . ALA A 1 71 ? -14.730 -15.248 15.054 1.00 95.06 71 ALA A O 1
ATOM 554 N N . LEU A 1 72 ? -13.949 -16.806 13.629 1.00 95.44 72 LEU A N 1
ATOM 555 C CA . LEU A 1 72 ? -14.763 -17.912 14.137 1.00 95.44 72 LEU A CA 1
ATOM 556 C C . LEU A 1 72 ? -13.979 -18.837 15.064 1.00 95.44 72 LEU A C 1
ATOM 558 O O . LEU A 1 72 ? -14.548 -19.388 16.003 1.00 95.44 72 LEU A O 1
ATOM 562 N N . GLU A 1 73 ? -12.684 -19.021 14.811 1.00 95.81 73 GLU A N 1
ATOM 563 C CA . GLU A 1 73 ? -11.872 -19.992 15.536 1.00 95.81 73 GLU A CA 1
ATOM 564 C C . GLU A 1 73 ? -10.412 -19.542 15.718 1.00 95.81 73 GLU A C 1
ATOM 566 O O . GLU A 1 73 ? -9.860 -18.808 14.890 1.00 95.81 73 GLU A O 1
ATOM 571 N N . PRO A 1 74 ? -9.733 -20.009 16.786 1.00 95.38 74 PRO A N 1
ATOM 572 C CA . PRO A 1 74 ? -8.294 -19.842 16.923 1.00 95.38 74 PRO A CA 1
ATOM 573 C C . PRO A 1 74 ? -7.547 -20.499 15.757 1.00 95.38 74 PRO A C 1
ATOM 575 O O . PRO A 1 74 ? -7.740 -21.676 15.454 1.00 95.38 74 PRO A O 1
ATOM 578 N N . VAL A 1 75 ? -6.631 -19.759 15.133 1.00 97.00 75 VAL A N 1
ATOM 579 C CA . VAL A 1 75 ? -5.812 -20.291 14.038 1.00 97.00 75 VAL A CA 1
ATOM 580 C C . VAL A 1 75 ? -4.553 -20.954 14.611 1.00 97.00 75 VAL A C 1
ATOM 582 O O . VAL A 1 75 ? -3.713 -20.258 15.191 1.00 97.00 75 VAL A O 1
ATOM 585 N N . PRO A 1 76 ? -4.357 -22.275 14.437 1.00 96.19 76 PRO A N 1
ATOM 586 C CA . PRO A 1 76 ? -3.154 -22.943 14.914 1.00 96.19 76 PRO A CA 1
ATOM 587 C C . PRO A 1 76 ? -1.901 -22.413 14.191 1.00 96.19 76 PRO A C 1
ATOM 589 O O . PRO A 1 76 ? -1.961 -22.104 12.995 1.00 96.19 76 PRO A O 1
ATOM 592 N N . PRO A 1 77 ? -0.723 -22.382 14.846 1.00 91.62 77 PRO A N 1
ATOM 593 C CA . PRO A 1 77 ? 0.520 -21.902 14.233 1.00 91.62 77 PRO A CA 1
ATOM 594 C C . PRO A 1 77 ? 0.930 -22.642 12.951 1.00 91.62 77 PRO A C 1
ATOM 596 O O . PRO A 1 77 ? 1.692 -22.093 12.154 1.00 91.62 77 PRO A O 1
ATOM 599 N N . GLY A 1 78 ? 0.443 -23.873 12.750 1.00 93.94 78 GLY A N 1
ATOM 600 C CA . GLY A 1 78 ? 0.675 -24.704 11.563 1.00 93.94 78 GLY A CA 1
ATOM 601 C C . GLY A 1 78 ? -0.332 -24.517 10.421 1.00 93.94 78 GLY A C 1
ATOM 602 O O . GLY A 1 78 ? -0.197 -25.184 9.399 1.00 93.94 78 GLY A O 1
ATOM 603 N N . ALA A 1 79 ? -1.331 -23.637 10.556 1.00 96.62 79 ALA A N 1
ATOM 604 C CA . ALA A 1 79 ? -2.300 -23.395 9.489 1.00 96.62 79 ALA A CA 1
ATOM 605 C C . ALA A 1 79 ? -1.596 -22.935 8.199 1.00 96.62 79 ALA A C 1
ATOM 607 O O . ALA A 1 79 ? -0.754 -22.030 8.219 1.00 96.62 79 ALA A O 1
ATOM 608 N N . SER A 1 80 ? -1.944 -23.572 7.079 1.00 96.31 80 SER A N 1
ATOM 609 C CA . SER A 1 80 ? -1.362 -23.266 5.763 1.00 96.31 80 SER A CA 1
ATOM 610 C C . SER A 1 80 ? -2.064 -22.106 5.061 1.00 96.31 80 SER A C 1
ATOM 612 O O . SER A 1 80 ? -1.451 -21.428 4.237 1.00 96.31 80 SER A O 1
ATOM 614 N N . ALA A 1 81 ? -3.328 -21.860 5.403 1.00 96.69 81 ALA A N 1
ATOM 615 C CA . ALA A 1 81 ? -4.122 -20.780 4.851 1.00 96.69 81 ALA A CA 1
ATOM 616 C C . ALA A 1 81 ? -5.117 -20.236 5.880 1.00 96.69 81 ALA A C 1
ATOM 618 O O . ALA A 1 81 ? -5.514 -20.929 6.823 1.00 96.69 81 ALA A O 1
ATOM 619 N N . VAL A 1 82 ? -5.496 -18.980 5.678 1.00 97.50 82 VAL A N 1
ATOM 620 C CA . VAL A 1 82 ? -6.480 -18.248 6.469 1.00 97.50 82 VAL A CA 1
ATOM 621 C C . VAL A 1 82 ? -7.496 -17.632 5.520 1.00 97.50 82 VAL A C 1
ATOM 623 O O . VAL A 1 82 ? -7.109 -17.079 4.491 1.00 97.50 82 VAL A O 1
ATOM 626 N N . TRP A 1 83 ? -8.775 -17.729 5.862 1.00 96.69 83 TRP A N 1
ATOM 627 C CA . TRP A 1 83 ? -9.880 -17.193 5.076 1.00 96.69 83 TRP A CA 1
ATOM 628 C C . TRP A 1 83 ? -10.613 -16.096 5.842 1.00 96.69 83 TRP A C 1
ATOM 630 O O . TRP A 1 83 ? -10.922 -16.257 7.022 1.00 96.69 83 TRP A O 1
ATOM 640 N N . PHE A 1 84 ? -10.920 -15.010 5.141 1.00 96.44 84 PHE A N 1
ATOM 641 C CA . PHE A 1 84 ? -11.839 -13.963 5.575 1.00 96.44 84 PHE A CA 1
ATOM 642 C C . PHE A 1 84 ? -12.991 -13.921 4.571 1.00 96.44 84 PHE A C 1
ATOM 644 O O . PHE A 1 84 ? -12.742 -13.943 3.369 1.00 96.44 84 PHE A O 1
ATOM 651 N N . ALA A 1 85 ? -14.234 -13.869 5.036 1.00 95.31 85 ALA A N 1
ATOM 652 C CA . ALA A 1 85 ? -15.413 -13.815 4.176 1.00 95.31 85 ALA A CA 1
ATOM 653 C C . ALA A 1 85 ? -15.473 -12.525 3.352 1.00 95.31 85 ALA A C 1
ATOM 655 O O . ALA A 1 85 ? -15.959 -12.541 2.227 1.00 95.31 85 ALA A O 1
ATOM 656 N N . ASP A 1 86 ? -14.954 -11.421 3.885 1.00 94.38 86 ASP A N 1
ATOM 657 C CA . ASP A 1 86 ? -14.931 -10.123 3.218 1.00 94.38 86 ASP A CA 1
ATOM 658 C C . ASP A 1 86 ? -13.870 -9.184 3.826 1.00 94.38 86 ASP A C 1
ATOM 660 O O . ASP A 1 86 ? -13.125 -9.530 4.756 1.00 94.38 86 ASP A O 1
ATOM 664 N N . GLU A 1 87 ? -13.762 -7.975 3.269 1.00 94.69 87 GLU A N 1
ATOM 665 C CA . GLU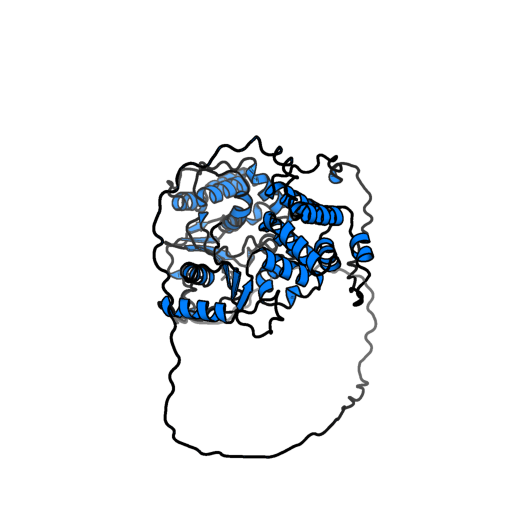 A 1 87 ? -12.888 -6.929 3.794 1.00 94.69 87 GLU A CA 1
ATOM 666 C C . GLU A 1 87 ? -13.266 -6.471 5.211 1.00 94.69 87 GLU A C 1
ATOM 668 O O . GLU A 1 87 ? -12.388 -6.004 5.941 1.00 94.69 87 GLU A O 1
ATOM 673 N N . VAL A 1 88 ? -14.528 -6.620 5.622 1.00 96.81 88 VAL A N 1
ATOM 674 C CA . VAL A 1 88 ? -14.988 -6.236 6.960 1.00 96.81 88 VAL A CA 1
ATOM 675 C C . VAL A 1 88 ? -14.407 -7.191 7.999 1.00 96.81 88 VAL A C 1
ATOM 677 O O . VAL A 1 88 ? -13.762 -6.731 8.940 1.00 96.81 88 VAL A O 1
ATOM 680 N N . GLU A 1 89 ? -14.535 -8.508 7.811 1.00 96.94 89 GLU A N 1
ATOM 681 C CA . GLU A 1 89 ? -13.953 -9.523 8.701 1.00 96.94 89 GLU A CA 1
ATOM 682 C C . GLU A 1 89 ? -12.430 -9.361 8.802 1.00 96.94 89 GLU A C 1
ATOM 684 O O . GLU A 1 89 ? -11.858 -9.408 9.894 1.00 96.94 89 GLU A O 1
ATOM 689 N N . LEU A 1 90 ? -11.766 -9.092 7.673 1.00 96.62 90 LEU A N 1
ATOM 690 C CA . LEU A 1 90 ? -10.331 -8.819 7.625 1.00 96.62 90 LEU A CA 1
ATOM 691 C C . LEU A 1 90 ? -9.935 -7.623 8.503 1.00 96.62 90 LEU A C 1
ATOM 693 O O . LEU A 1 90 ? -8.948 -7.706 9.240 1.00 96.62 90 LEU A O 1
ATOM 697 N N . LEU A 1 91 ? -10.675 -6.513 8.412 1.00 97.31 91 LEU A N 1
ATOM 698 C CA . LEU A 1 91 ? -10.427 -5.319 9.220 1.00 97.31 91 LEU A CA 1
ATOM 699 C C . LEU A 1 91 ? -10.748 -5.559 10.697 1.00 97.31 91 LEU A C 1
ATOM 701 O O . LEU A 1 91 ? -9.947 -5.167 11.539 1.00 97.31 91 LEU A O 1
ATOM 705 N N . VAL A 1 92 ? -11.844 -6.255 11.013 1.00 97.75 92 VAL A N 1
ATOM 706 C CA . VAL A 1 92 ? -12.207 -6.641 12.387 1.00 97.75 92 VAL A CA 1
ATOM 707 C C . VAL A 1 92 ? -11.075 -7.431 13.036 1.00 97.75 92 VAL A C 1
ATOM 709 O O . VAL A 1 92 ? -10.583 -7.030 14.090 1.00 97.75 92 VAL A O 1
ATOM 712 N N . CYS A 1 93 ? -10.613 -8.513 12.399 1.00 97.94 93 CYS A N 1
ATOM 713 C CA . CYS A 1 93 ? -9.542 -9.345 12.945 1.00 97.94 93 CYS A CA 1
ATOM 714 C C . CYS A 1 93 ? -8.227 -8.569 13.093 1.00 97.94 93 CYS A C 1
ATOM 716 O O . CYS A 1 93 ? -7.564 -8.685 14.121 1.00 97.94 93 CYS A O 1
ATOM 718 N N . LEU A 1 94 ? -7.854 -7.756 12.096 1.00 97.56 94 LEU A N 1
ATOM 719 C CA . LEU A 1 94 ? -6.633 -6.950 12.162 1.00 97.56 94 LEU A CA 1
ATOM 720 C C . LEU A 1 94 ? -6.688 -5.931 13.309 1.00 97.56 94 LEU A C 1
ATOM 722 O O . LEU A 1 94 ? -5.737 -5.834 14.081 1.00 97.56 94 LEU A O 1
ATOM 726 N N . SER A 1 95 ? -7.786 -5.184 13.430 1.00 97.94 95 SER A N 1
ATOM 727 C CA . SER A 1 95 ? -7.981 -4.188 14.487 1.00 97.94 95 SER A CA 1
ATOM 728 C C . SER A 1 95 ? -7.970 -4.818 15.878 1.00 97.94 95 SER A C 1
ATOM 730 O O . SER A 1 95 ? -7.326 -4.294 16.784 1.00 97.94 95 SER A O 1
ATOM 732 N N . ASP A 1 96 ? -8.631 -5.964 16.038 1.00 97.81 96 ASP A N 1
ATOM 733 C CA . ASP A 1 96 ? -8.706 -6.705 17.298 1.00 97.81 96 ASP A CA 1
ATOM 734 C C . ASP A 1 96 ? -7.338 -7.285 17.708 1.00 97.81 96 ASP A C 1
ATOM 736 O O . ASP A 1 96 ? -6.946 -7.216 18.875 1.00 97.81 96 ASP A O 1
ATOM 740 N N . ASP A 1 97 ? -6.560 -7.803 16.752 1.00 97.50 97 ASP A N 1
ATOM 741 C CA . ASP A 1 97 ? -5.209 -8.307 17.010 1.00 97.50 97 ASP A CA 1
ATOM 742 C C . ASP A 1 97 ? -4.199 -7.191 17.293 1.00 97.50 97 ASP A C 1
ATOM 744 O O . ASP A 1 97 ? -3.326 -7.378 18.143 1.00 97.50 97 ASP A O 1
ATOM 748 N N . LEU A 1 98 ? -4.305 -6.036 16.625 1.00 96.75 98 LEU A N 1
ATOM 749 C CA . LEU A 1 98 ? -3.475 -4.861 16.921 1.00 96.75 98 LEU A CA 1
ATOM 750 C C . LEU A 1 98 ? -3.801 -4.304 18.310 1.00 96.75 98 LEU A C 1
ATOM 752 O O . LEU A 1 98 ? -2.887 -4.056 19.091 1.00 96.75 98 LEU A O 1
ATOM 756 N N . ALA A 1 99 ? -5.084 -4.191 18.668 1.00 97.00 99 ALA A N 1
ATOM 757 C CA . ALA A 1 99 ? -5.506 -3.689 19.980 1.00 97.00 99 ALA A CA 1
ATOM 758 C C . ALA A 1 99 ? -5.018 -4.577 21.138 1.00 97.00 99 ALA A C 1
ATOM 760 O O . ALA A 1 99 ? -4.804 -4.096 22.250 1.00 97.00 99 ALA A O 1
ATOM 761 N N . ARG A 1 100 ? -4.800 -5.873 20.877 1.00 96.25 100 ARG A N 1
ATOM 762 C CA . ARG A 1 100 ? -4.203 -6.816 21.836 1.00 96.25 100 ARG A CA 1
ATOM 763 C C . ARG A 1 100 ? -2.685 -6.957 21.725 1.00 96.25 100 ARG A C 1
ATOM 765 O O . ARG A 1 100 ? -2.112 -7.744 22.472 1.00 96.25 100 ARG A O 1
ATOM 772 N N . GLY A 1 101 ? -2.038 -6.264 20.789 1.00 96.12 101 GLY A N 1
ATOM 773 C CA . GLY A 1 101 ? -0.604 -6.401 20.522 1.00 96.12 101 GLY A CA 1
ATOM 774 C C . GLY A 1 101 ? -0.190 -7.769 19.958 1.00 96.12 101 GLY A C 1
ATOM 775 O O . GLY A 1 101 ? 0.991 -8.106 19.985 1.00 96.12 101 GLY A O 1
ATOM 776 N N . ARG A 1 102 ? -1.136 -8.564 19.437 1.00 96.44 102 ARG A N 1
ATOM 777 C CA . ARG A 1 102 ? -0.898 -9.919 18.900 1.00 96.44 102 ARG A CA 1
ATOM 778 C C . ARG A 1 102 ? -0.703 -9.951 17.391 1.00 96.44 102 ARG A C 1
ATOM 780 O O . ARG A 1 102 ? -0.297 -10.973 16.844 1.00 96.44 102 ARG A O 1
ATOM 787 N N . ALA A 1 103 ? -0.947 -8.845 16.686 1.00 95.19 103 ALA A N 1
ATOM 788 C CA . ALA A 1 103 ? -0.863 -8.827 15.225 1.00 95.19 103 ALA A CA 1
ATOM 789 C C . ALA A 1 103 ? 0.500 -9.319 14.696 1.00 95.19 103 ALA A C 1
ATOM 791 O O . ALA A 1 103 ? 0.572 -9.992 13.672 1.00 95.19 103 ALA A O 1
ATOM 792 N N . ARG A 1 104 ? 1.591 -9.045 15.421 1.00 92.38 104 ARG A N 1
ATOM 793 C CA . ARG A 1 104 ? 2.955 -9.483 15.067 1.00 92.38 104 ARG A CA 1
ATOM 794 C C . ARG A 1 104 ? 3.196 -10.984 15.258 1.00 92.38 104 ARG A C 1
ATOM 796 O O . ARG A 1 104 ? 4.082 -11.545 14.608 1.00 92.38 104 ARG A O 1
ATOM 803 N N . GLU A 1 105 ? 2.419 -11.631 16.119 1.00 94.00 105 GLU A N 1
ATOM 804 C CA . GLU A 1 105 ? 2.505 -13.068 16.402 1.00 94.00 105 GLU A CA 1
ATOM 805 C C . GLU A 1 105 ? 1.888 -13.892 15.265 1.00 94.00 105 GLU A C 1
ATOM 807 O O . GLU A 1 105 ? 2.338 -14.998 14.953 1.00 94.00 105 GLU A O 1
ATOM 812 N N . HIS A 1 106 ? 0.898 -13.325 14.579 1.00 95.31 106 HIS A N 1
ATOM 813 C CA . HIS A 1 106 ? 0.165 -13.992 13.516 1.00 95.31 106 HIS A CA 1
ATOM 814 C C . HIS A 1 106 ? 0.852 -13.837 12.155 1.00 95.31 106 HIS A C 1
ATOM 816 O O . HIS A 1 106 ? 1.059 -12.744 11.622 1.00 95.31 106 HIS A O 1
ATOM 822 N N . TRP A 1 107 ? 1.214 -14.970 11.547 1.00 95.00 107 TRP A N 1
ATOM 823 C CA . TRP A 1 107 ? 2.011 -14.980 10.319 1.00 95.00 107 TRP A CA 1
ATOM 824 C C . TRP A 1 107 ? 1.306 -14.304 9.134 1.00 95.00 107 TRP A C 1
ATOM 826 O O . TRP A 1 107 ? 1.990 -13.727 8.287 1.00 95.00 107 TRP A O 1
ATOM 836 N N . TRP A 1 108 ? -0.030 -14.333 9.087 1.00 95.12 108 TRP A N 1
ATOM 837 C CA . TRP A 1 108 ? -0.826 -13.751 8.000 1.00 95.12 108 TRP A CA 1
ATOM 838 C C . TRP A 1 108 ? -0.844 -12.214 8.026 1.00 95.12 108 TRP A C 1
ATOM 840 O O . TRP A 1 108 ? -1.115 -11.587 7.003 1.00 95.12 108 TRP A O 1
ATOM 850 N N . TRP A 1 109 ? -0.445 -11.589 9.139 1.00 95.19 109 TRP A N 1
ATOM 851 C CA . TRP A 1 109 ? -0.287 -10.135 9.237 1.00 95.19 109 TRP A CA 1
ATOM 852 C C . TRP A 1 109 ? 1.118 -9.636 8.925 1.00 95.19 109 TRP A C 1
ATOM 854 O O . TRP A 1 109 ? 1.280 -8.456 8.611 1.00 95.19 109 TRP A O 1
ATOM 864 N N . ARG A 1 110 ? 2.139 -10.506 8.929 1.00 88.94 110 ARG A N 1
ATOM 865 C CA . ARG A 1 110 ? 3.548 -10.103 8.754 1.00 88.94 110 ARG A CA 1
ATOM 866 C C . ARG A 1 110 ? 3.783 -9.237 7.522 1.00 88.94 110 ARG A C 1
ATOM 868 O O . ARG A 1 110 ? 4.547 -8.285 7.598 1.00 88.94 110 ARG A O 1
ATOM 875 N N . GLY A 1 111 ? 3.120 -9.526 6.403 1.00 82.31 111 GLY A N 1
ATOM 876 C CA . GLY A 1 111 ? 3.251 -8.720 5.187 1.00 82.31 111 GLY A CA 1
ATOM 877 C C . GLY A 1 111 ? 2.673 -7.304 5.313 1.00 82.31 111 GLY A C 1
ATOM 878 O O . GLY A 1 111 ? 3.168 -6.390 4.661 1.00 82.31 111 GLY A O 1
ATOM 879 N N . ARG A 1 112 ? 1.632 -7.098 6.128 1.00 85.00 112 ARG A N 1
ATOM 880 C CA . ARG A 1 112 ? 1.070 -5.763 6.401 1.00 85.00 112 ARG A CA 1
ATOM 881 C C . ARG A 1 112 ? 1.898 -5.037 7.455 1.00 85.00 112 ARG A C 1
ATOM 883 O O . ARG A 1 112 ? 2.312 -3.909 7.225 1.00 85.00 112 ARG A O 1
ATOM 890 N N . VAL A 1 113 ? 2.213 -5.727 8.549 1.00 88.25 113 VAL A N 1
ATOM 891 C CA . VAL A 1 113 ? 2.946 -5.151 9.679 1.00 88.25 113 VAL A CA 1
ATOM 892 C C . VAL A 1 113 ? 4.398 -4.829 9.323 1.00 88.25 113 VAL A C 1
ATOM 894 O O . VAL A 1 113 ? 4.890 -3.810 9.762 1.00 88.25 113 VAL A O 1
ATOM 897 N N . ARG A 1 114 ? 5.098 -5.628 8.501 1.00 79.75 114 ARG A N 1
ATOM 898 C CA . ARG A 1 114 ? 6.486 -5.302 8.103 1.00 79.75 114 ARG A CA 1
ATOM 899 C C . ARG A 1 114 ? 6.585 -4.115 7.148 1.00 79.75 114 ARG A C 1
ATOM 901 O O . ARG A 1 114 ? 7.619 -3.462 7.131 1.00 79.75 114 ARG A O 1
ATOM 908 N N . ARG A 1 115 ? 5.563 -3.879 6.317 1.00 74.19 115 ARG A N 1
ATOM 909 C CA . ARG A 1 115 ? 5.565 -2.769 5.346 1.00 74.19 115 ARG A CA 1
ATOM 910 C C . ARG A 1 115 ? 5.299 -1.427 6.013 1.00 74.19 115 ARG A C 1
ATOM 912 O O . ARG A 1 115 ? 5.826 -0.415 5.573 1.00 74.19 115 ARG A O 1
ATOM 919 N N . ALA A 1 116 ? 4.493 -1.423 7.066 1.00 76.38 116 ALA A N 1
ATOM 920 C CA . ALA A 1 116 ? 4.391 -0.282 7.953 1.00 76.38 116 ALA A CA 1
ATOM 921 C C . ALA A 1 116 ? 5.596 -0.332 8.899 1.00 76.38 116 ALA A C 1
ATOM 923 O O . ALA A 1 116 ? 5.600 -1.084 9.864 1.00 76.38 116 ALA A O 1
ATOM 924 N N . ALA A 1 117 ? 6.647 0.433 8.608 1.00 64.38 117 ALA A N 1
ATOM 925 C CA . ALA A 1 117 ? 7.891 0.439 9.384 1.00 64.38 117 ALA A CA 1
ATOM 926 C C . ALA A 1 117 ? 7.743 0.928 10.848 1.00 64.38 117 ALA A C 1
ATOM 928 O O . ALA A 1 117 ? 8.751 1.147 11.516 1.00 64.38 117 ALA A O 1
ATOM 929 N N . GLY A 1 118 ? 6.520 1.103 11.357 1.00 79.06 118 GLY A N 1
ATOM 930 C CA . GLY A 1 118 ? 6.257 1.752 12.633 1.00 79.06 118 GLY A CA 1
ATOM 931 C C . GLY A 1 118 ? 5.292 1.022 13.561 1.00 79.06 118 GLY A C 1
ATOM 932 O O . GLY A 1 118 ? 5.303 -0.206 13.712 1.00 79.06 118 GLY A O 1
ATOM 933 N N . SER A 1 119 ? 4.539 1.825 14.303 1.00 92.69 119 SER A N 1
ATOM 934 C CA . SER A 1 119 ? 3.696 1.396 15.421 1.00 92.69 119 SER A CA 1
ATOM 935 C C . SER A 1 119 ? 2.426 0.652 14.979 1.00 92.69 119 SER A C 1
ATOM 937 O O . SER A 1 119 ? 2.004 0.733 13.827 1.00 92.69 119 SER A O 1
ATOM 939 N N . ASP A 1 120 ? 1.775 -0.060 15.906 1.00 94.38 120 ASP A N 1
ATOM 940 C CA . ASP A 1 120 ? 0.479 -0.709 15.637 1.00 94.38 120 ASP A CA 1
ATOM 941 C C . ASP A 1 120 ? -0.596 0.319 15.224 1.00 94.38 120 ASP A C 1
ATOM 943 O O . ASP A 1 120 ? -1.463 0.015 14.404 1.00 94.38 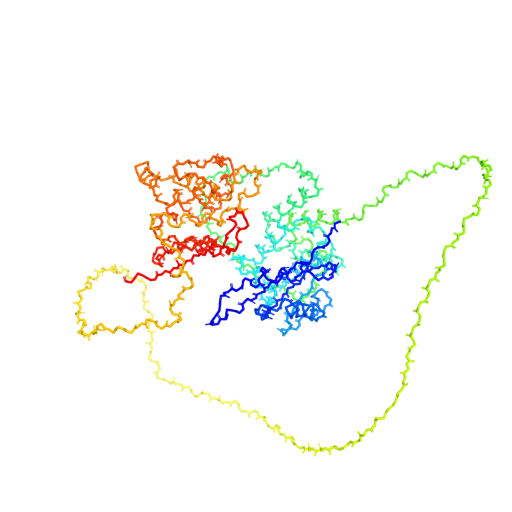120 ASP A O 1
ATOM 947 N N . ALA A 1 121 ? -0.472 1.558 15.715 1.00 94.69 121 ALA A N 1
ATOM 948 C CA . ALA A 1 121 ? -1.267 2.712 15.307 1.00 94.69 121 ALA A CA 1
ATOM 949 C C . ALA A 1 121 ? -1.116 3.027 13.811 1.00 94.69 121 ALA A C 1
ATOM 951 O O . ALA A 1 121 ? -2.110 3.164 13.104 1.00 94.69 121 ALA A O 1
ATOM 952 N N . GLU A 1 122 ? 0.118 3.082 13.303 1.00 91.50 122 GLU A N 1
ATOM 953 C CA . GLU A 1 122 ? 0.397 3.358 11.887 1.00 91.50 122 GLU A CA 1
ATOM 954 C C . GLU A 1 122 ? -0.085 2.231 10.969 1.00 91.50 122 GLU A C 1
ATOM 956 O O . GLU A 1 122 ? -0.580 2.490 9.866 1.00 91.50 122 GLU A O 1
ATOM 961 N N . VAL A 1 123 ? 0.037 0.973 11.416 1.00 94.06 123 VAL A N 1
ATOM 962 C CA . VAL A 1 123 ? -0.505 -0.189 10.693 1.00 94.06 123 VAL A CA 1
ATOM 963 C C . VAL A 1 123 ? -2.022 -0.058 10.576 1.00 94.06 123 VAL A C 1
ATOM 965 O O . VAL A 1 123 ? -2.566 -0.223 9.479 1.00 94.06 123 VAL A O 1
ATOM 968 N N . LEU A 1 124 ? -2.695 0.240 11.694 1.00 96.94 124 LEU A N 1
ATOM 969 C CA . LEU A 1 124 ? -4.144 0.398 11.742 1.00 96.94 124 LEU A CA 1
ATOM 970 C C . LEU A 1 124 ? -4.599 1.566 10.869 1.00 96.94 124 LEU A C 1
ATOM 972 O O . LEU A 1 124 ? -5.469 1.382 10.023 1.00 96.94 124 LEU A O 1
ATOM 976 N N . GLU A 1 125 ? -3.978 2.736 11.027 1.00 96.06 125 GLU A N 1
ATOM 977 C CA . GLU A 1 125 ? -4.282 3.926 10.236 1.00 96.06 125 GLU A CA 1
ATOM 978 C C . GLU A 1 125 ? -4.141 3.638 8.740 1.00 96.06 125 GLU A C 1
ATOM 980 O O . GLU A 1 125 ? -5.048 3.926 7.964 1.00 96.06 125 GLU A O 1
ATOM 985 N N . THR A 1 126 ? -3.028 3.031 8.322 1.00 92.06 126 THR A N 1
ATOM 986 C CA . THR A 1 126 ? -2.787 2.714 6.909 1.00 92.06 126 THR A CA 1
ATOM 987 C C . THR A 1 126 ? -3.849 1.760 6.361 1.00 92.06 126 THR A C 1
ATOM 989 O O . THR A 1 126 ? -4.320 1.943 5.237 1.00 92.06 126 THR A O 1
ATOM 992 N N . ALA A 1 127 ? -4.238 0.746 7.142 1.00 94.56 127 ALA A N 1
ATOM 993 C CA . ALA A 1 127 ? -5.283 -0.193 6.753 1.00 94.56 127 ALA A CA 1
ATOM 994 C C . ALA A 1 127 ? -6.651 0.497 6.641 1.00 94.56 127 ALA A C 1
ATOM 996 O O . ALA A 1 127 ? -7.326 0.346 5.626 1.00 94.56 127 ALA A O 1
ATOM 997 N N . TRP A 1 128 ? -7.028 1.291 7.643 1.00 97.31 128 TRP A N 1
ATOM 998 C CA . TRP A 1 128 ? -8.309 1.995 7.684 1.00 97.31 128 TRP A CA 1
ATOM 999 C C . TRP A 1 128 ? -8.411 3.100 6.630 1.00 97.31 128 TRP A C 1
ATOM 1001 O O . TRP A 1 128 ? -9.470 3.265 6.046 1.00 97.31 128 TRP A O 1
ATOM 1011 N N . LEU A 1 129 ? -7.328 3.815 6.311 1.00 94.50 129 LEU A N 1
ATOM 1012 C CA . LEU A 1 129 ? -7.325 4.799 5.220 1.00 94.50 129 LEU A CA 1
ATOM 1013 C C . LEU A 1 129 ? -7.469 4.146 3.845 1.00 94.50 129 LEU A C 1
ATOM 1015 O O . LEU A 1 129 ? -8.121 4.702 2.966 1.00 94.50 129 LEU A O 1
ATOM 1019 N N . ARG A 1 130 ? -6.837 2.987 3.634 1.00 91.31 130 ARG A N 1
ATOM 1020 C CA . ARG A 1 130 ? -6.910 2.277 2.352 1.00 91.31 130 ARG A CA 1
ATOM 1021 C C . ARG A 1 130 ? -8.291 1.674 2.110 1.00 91.31 130 ARG A C 1
ATOM 1023 O O . ARG A 1 130 ? -8.758 1.666 0.978 1.00 91.31 130 ARG A O 1
ATOM 1030 N N . ASP A 1 131 ? -8.905 1.158 3.166 1.00 94.75 131 ASP A N 1
ATOM 1031 C CA . ASP A 1 131 ? -10.163 0.418 3.117 1.00 94.75 131 ASP A CA 1
ATOM 1032 C C . ASP A 1 131 ? -11.287 1.203 3.840 1.00 94.75 131 ASP A C 1
ATOM 1034 O O . ASP A 1 131 ? -12.146 0.617 4.496 1.00 94.75 131 ASP A O 1
ATOM 1038 N N . ALA A 1 132 ? -11.281 2.542 3.720 1.00 96.38 132 ALA A N 1
ATOM 1039 C CA . ALA A 1 132 ? -12.110 3.465 4.510 1.00 96.38 132 ALA A CA 1
ATOM 1040 C C . ALA A 1 132 ? -13.622 3.206 4.410 1.00 96.38 132 ALA A C 1
ATOM 1042 O O . ALA A 1 132 ? -14.312 3.263 5.424 1.00 96.38 132 ALA A O 1
ATOM 1043 N N . ARG A 1 133 ? -14.121 2.823 3.229 1.00 96.00 133 ARG A N 1
ATOM 1044 C CA . ARG A 1 133 ? -15.529 2.433 3.008 1.00 96.00 133 ARG A CA 1
ATOM 1045 C C . ARG A 1 133 ? -16.014 1.250 3.861 1.00 96.00 133 ARG A C 1
ATOM 1047 O O . ARG A 1 133 ? -17.210 1.042 3.999 1.00 96.00 133 ARG A O 1
ATOM 1054 N N . TRP A 1 134 ? -15.093 0.438 4.385 1.00 97.00 134 TRP A N 1
ATOM 1055 C CA . TRP A 1 134 ? -15.400 -0.747 5.197 1.00 97.00 134 TRP A CA 1
ATOM 1056 C C . TRP A 1 134 ? -15.194 -0.511 6.697 1.00 97.00 134 TRP A C 1
ATOM 1058 O O . TRP A 1 134 ? -15.534 -1.369 7.513 1.00 97.00 134 TRP A O 1
ATOM 1068 N N . VAL A 1 135 ? -14.631 0.641 7.079 1.00 98.00 135 VAL A N 1
ATOM 1069 C CA . VAL A 1 135 ? -14.341 0.975 8.480 1.00 98.00 135 VAL A CA 1
ATOM 1070 C C . VAL A 1 135 ? -15.616 1.064 9.326 1.00 98.00 135 VAL A C 1
ATOM 1072 O O . VAL A 1 135 ? -15.593 0.484 10.412 1.00 98.00 135 VAL A O 1
ATOM 1075 N N . PRO A 1 136 ? -16.725 1.697 8.879 1.00 98.31 136 PRO A N 1
ATOM 1076 C CA . PRO A 1 136 ? -17.970 1.710 9.647 1.00 98.31 136 PRO A CA 1
ATOM 1077 C C . PRO A 1 136 ? -18.437 0.303 10.036 1.00 98.31 136 PRO A C 1
ATOM 1079 O O . PRO A 1 136 ? -18.512 -0.007 11.228 1.00 98.31 136 PRO A O 1
ATOM 1082 N N . ALA A 1 137 ? -18.619 -0.582 9.052 1.00 96.94 137 ALA A N 1
ATOM 1083 C CA . ALA A 1 137 ? -19.031 -1.969 9.262 1.00 96.94 137 ALA A CA 1
ATOM 1084 C C . ALA A 1 137 ? -18.089 -2.742 10.197 1.00 96.94 137 ALA A C 1
ATOM 1086 O O . ALA A 1 137 ? -18.551 -3.482 11.070 1.00 96.94 137 ALA A O 1
ATOM 1087 N N . ALA A 1 138 ? -16.771 -2.545 10.069 1.00 97.88 138 ALA A N 1
ATOM 1088 C CA . ALA A 1 138 ? -15.787 -3.201 10.929 1.00 97.88 138 ALA A CA 1
ATOM 1089 C C . ALA A 1 138 ? -15.868 -2.710 12.384 1.00 97.88 138 ALA A C 1
ATOM 1091 O O . ALA A 1 138 ? -15.838 -3.512 13.321 1.00 97.88 138 ALA A O 1
ATOM 1092 N N . VAL A 1 139 ? -16.026 -1.401 12.593 1.00 98.19 139 VAL A N 1
ATOM 1093 C CA . VAL A 1 139 ? -16.201 -0.810 13.927 1.00 98.19 139 VAL A CA 1
ATOM 1094 C C . VAL A 1 139 ? -17.515 -1.272 14.558 1.00 98.19 139 VAL A C 1
ATOM 1096 O O . VAL A 1 139 ? -17.517 -1.676 15.723 1.00 98.19 139 VAL A O 1
ATOM 1099 N N . ALA A 1 140 ? -18.612 -1.295 13.798 1.00 97.31 140 ALA A N 1
ATOM 1100 C CA . ALA A 1 140 ? -19.894 -1.809 14.269 1.00 97.31 140 ALA A CA 1
ATOM 1101 C C . ALA A 1 140 ? -19.820 -3.306 14.615 1.00 97.31 140 ALA A C 1
ATOM 1103 O O . ALA A 1 140 ? -20.361 -3.730 15.635 1.00 97.31 140 ALA A O 1
ATOM 1104 N N . ALA A 1 141 ? -19.102 -4.110 13.826 1.00 96.69 141 ALA A N 1
ATOM 1105 C CA . ALA A 1 141 ? -18.873 -5.522 14.122 1.00 96.69 141 ALA A CA 1
ATOM 1106 C C . ALA A 1 141 ? -18.070 -5.727 15.418 1.00 96.69 141 ALA A C 1
ATOM 1108 O O . ALA A 1 141 ? -18.468 -6.539 16.253 1.00 96.69 141 ALA A O 1
ATOM 1109 N N . LEU A 1 142 ? -16.997 -4.957 15.642 1.00 97.19 142 LEU A N 1
ATOM 1110 C CA . LEU A 1 142 ? -16.259 -4.973 16.912 1.00 97.19 142 LEU A CA 1
ATOM 1111 C C . LEU A 1 142 ? -17.155 -4.572 18.089 1.00 97.19 142 LEU A C 1
ATOM 1113 O O . LEU A 1 142 ? -17.114 -5.221 19.134 1.00 97.19 142 LEU A O 1
ATOM 1117 N N . HIS A 1 143 ? -17.979 -3.536 17.906 1.00 96.56 143 HIS A N 1
ATOM 1118 C CA . HIS A 1 143 ? -18.889 -3.025 18.927 1.00 96.56 143 HIS A CA 1
ATOM 1119 C C . HIS A 1 143 ? -19.963 -4.051 19.312 1.00 96.56 143 HIS A C 1
ATOM 1121 O O . HIS A 1 143 ? -20.232 -4.222 20.500 1.00 96.56 143 HIS A O 1
ATOM 1127 N N . ARG A 1 144 ? -20.518 -4.782 18.330 1.00 95.94 144 ARG A N 1
ATOM 1128 C CA . ARG A 1 144 ? -21.470 -5.886 18.555 1.00 95.94 144 ARG A CA 1
ATOM 1129 C C . ARG A 1 144 ? -20.876 -7.021 19.386 1.00 95.94 144 ARG A C 1
ATOM 1131 O O . ARG A 1 144 ? -21.605 -7.630 20.158 1.00 95.94 144 ARG A O 1
ATOM 1138 N N . VAL A 1 145 ? -19.577 -7.307 19.238 1.00 95.31 145 VAL A N 1
ATOM 1139 C CA . VAL A 1 145 ? -18.897 -8.288 20.098 1.00 95.31 145 VAL A CA 1
ATOM 1140 C C . VAL A 1 145 ? -18.776 -7.729 21.510 1.00 95.31 145 VAL A C 1
ATOM 1142 O O . VAL A 1 145 ? -19.309 -8.321 22.442 1.00 95.31 145 VAL A O 1
ATOM 1145 N N . THR A 1 146 ? -18.093 -6.591 21.670 1.00 95.69 146 THR A N 1
ATOM 1146 C CA . THR A 1 146 ? -18.148 -5.774 22.889 1.00 95.69 146 THR A CA 1
ATOM 1147 C C . THR A 1 146 ? -17.798 -4.316 22.568 1.00 95.69 146 THR A C 1
ATOM 1149 O O . THR A 1 146 ? -16.829 -4.060 21.845 1.00 95.69 146 THR A O 1
ATOM 1152 N N . PRO A 1 147 ? -18.463 -3.317 23.178 1.00 96.06 147 PRO A N 1
ATOM 1153 C CA . PRO A 1 147 ? -18.115 -1.919 22.916 1.00 96.06 147 PRO A CA 1
ATOM 1154 C C . PRO A 1 147 ? -16.669 -1.569 23.310 1.00 96.06 147 PRO A C 1
ATOM 1156 O O . PRO A 1 147 ? -16.027 -0.738 22.668 1.00 96.06 147 PRO A O 1
ATOM 1159 N N . ALA A 1 148 ? -16.113 -2.262 24.311 1.00 95.81 148 ALA A N 1
ATOM 1160 C CA . ALA A 1 148 ? -14.718 -2.118 24.719 1.00 95.81 148 ALA A CA 1
ATOM 1161 C C . ALA A 1 148 ? -13.715 -2.518 23.618 1.00 95.81 148 ALA A C 1
ATOM 1163 O O . ALA A 1 148 ? -12.646 -1.917 23.541 1.00 95.81 148 ALA A O 1
ATOM 1164 N N . ARG A 1 149 ? -14.038 -3.488 22.744 1.00 96.62 149 ARG A N 1
ATOM 1165 C CA . ARG A 1 149 ? -13.170 -3.860 21.608 1.00 96.62 149 ARG A CA 1
ATOM 1166 C C . ARG A 1 149 ? -13.115 -2.762 20.554 1.00 96.62 149 ARG A C 1
ATOM 1168 O O . ARG A 1 149 ? -12.027 -2.422 20.097 1.00 96.62 149 ARG A O 1
ATOM 1175 N N . ALA A 1 150 ? -14.264 -2.179 20.209 1.00 97.38 150 ALA A N 1
ATOM 1176 C CA . ALA A 1 150 ? -14.313 -1.042 19.292 1.00 97.38 150 ALA A CA 1
ATOM 1177 C C . ALA A 1 150 ? -13.544 0.160 19.862 1.00 97.38 150 ALA A C 1
ATOM 1179 O O . ALA A 1 150 ? -12.703 0.732 19.172 1.00 97.38 150 ALA A O 1
ATOM 1180 N N . ALA A 1 151 ? -13.757 0.484 21.143 1.00 97.06 151 ALA A N 1
ATOM 1181 C CA . ALA A 1 151 ? -13.018 1.549 21.817 1.00 97.06 151 ALA A CA 1
ATOM 1182 C C . ALA A 1 151 ? -11.502 1.284 21.819 1.00 97.06 151 ALA A C 1
ATOM 1184 O O . ALA A 1 151 ? -10.734 2.169 21.461 1.00 97.06 151 ALA A O 1
ATOM 1185 N N . ALA A 1 152 ? -11.063 0.065 22.149 1.00 97.12 152 ALA A N 1
ATOM 1186 C CA . ALA A 1 152 ? -9.644 -0.292 22.160 1.00 97.12 152 ALA A CA 1
ATOM 1187 C C . ALA A 1 152 ? -8.989 -0.177 20.774 1.00 97.12 152 ALA A C 1
ATOM 1189 O O . ALA A 1 152 ? -7.864 0.306 20.677 1.00 97.12 152 ALA A O 1
ATOM 1190 N N . ALA A 1 153 ? -9.688 -0.576 19.706 1.00 97.56 153 ALA A N 1
ATOM 1191 C CA . ALA A 1 153 ? -9.189 -0.423 18.342 1.00 97.56 153 ALA A CA 1
ATOM 1192 C C . ALA A 1 153 ? -9.018 1.054 17.963 1.00 97.56 153 ALA A C 1
ATOM 1194 O O . ALA A 1 153 ? -7.953 1.444 17.494 1.00 97.56 153 ALA A O 1
ATOM 1195 N N . VAL A 1 154 ? -10.031 1.893 18.206 1.00 97.88 154 VAL A N 1
ATOM 1196 C CA . VAL A 1 154 ? -9.955 3.322 17.861 1.00 97.88 154 VAL A CA 1
ATOM 1197 C C . VAL A 1 154 ? -8.939 4.064 18.742 1.00 97.88 154 VAL A C 1
ATOM 1199 O O . VAL A 1 154 ? -8.272 4.972 18.258 1.00 97.88 154 VAL A O 1
ATOM 1202 N N . ALA A 1 155 ? -8.752 3.641 19.997 1.00 97.25 155 ALA A N 1
ATOM 1203 C CA . ALA A 1 155 ? -7.762 4.201 20.922 1.00 97.25 155 ALA A CA 1
ATOM 1204 C C . ALA A 1 155 ? -6.300 3.996 20.487 1.00 97.25 155 ALA A C 1
ATOM 1206 O O . ALA A 1 155 ? -5.413 4.638 21.045 1.00 97.25 155 ALA A O 1
ATOM 1207 N N . LEU A 1 156 ? -6.030 3.100 19.528 1.00 97.00 156 LEU A N 1
ATOM 1208 C CA . LEU A 1 156 ? -4.694 2.964 18.947 1.00 97.00 156 LEU A CA 1
ATOM 1209 C C . LEU A 1 156 ? -4.308 4.175 18.097 1.00 97.00 156 LEU A C 1
ATOM 1211 O O . LEU A 1 156 ? -3.122 4.428 17.924 1.00 97.00 156 LEU A O 1
ATOM 1215 N N . LEU A 1 157 ? -5.280 4.891 17.534 1.00 97.56 157 LEU A N 1
ATOM 1216 C CA . LEU A 1 157 ? -5.021 6.051 16.693 1.00 97.56 157 LEU A CA 1
ATOM 1217 C C . LEU A 1 157 ? -4.744 7.269 17.570 1.00 97.56 157 LEU A C 1
ATOM 1219 O O . LEU A 1 157 ? -5.469 7.525 18.525 1.00 97.56 157 LEU A O 1
ATOM 1223 N N . ASP A 1 158 ? -3.725 8.050 17.220 1.00 95.94 158 ASP A N 1
ATOM 1224 C CA . ASP A 1 158 ? -3.556 9.377 17.807 1.00 95.94 158 ASP A CA 1
ATOM 1225 C C . ASP A 1 158 ? -4.648 10.355 17.295 1.00 95.94 158 ASP A C 1
ATOM 1227 O O . ASP A 1 158 ? -5.342 10.061 16.310 1.00 95.94 158 ASP A O 1
ATOM 1231 N N . PRO A 1 159 ? -4.819 11.540 17.917 1.00 96.56 159 PRO A N 1
ATOM 1232 C CA . PRO A 1 159 ? -5.813 12.533 17.492 1.00 96.56 159 PRO A CA 1
ATOM 1233 C C . PRO A 1 159 ? -5.766 12.918 16.007 1.00 96.56 159 PRO A C 1
ATOM 1235 O O . PRO A 1 159 ? -6.811 13.109 15.368 1.00 96.56 159 PRO A O 1
ATOM 1238 N N . VAL A 1 160 ? -4.565 13.013 15.431 1.00 93.56 160 VAL A N 1
ATOM 1239 C CA . VAL A 1 160 ? -4.365 13.387 14.028 1.00 93.56 160 VAL A CA 1
ATOM 1240 C C . VAL A 1 160 ? -4.778 12.229 13.123 1.00 93.56 160 VAL A C 1
ATOM 1242 O O . VAL A 1 160 ? -5.545 12.436 12.179 1.00 93.56 160 VAL A O 1
ATOM 1245 N N . ALA A 1 161 ? -4.336 11.011 13.431 1.00 95.75 161 ALA A N 1
ATOM 1246 C CA . ALA A 1 161 ? -4.681 9.796 12.706 1.00 95.75 161 ALA A CA 1
ATOM 1247 C C . ALA A 1 161 ? -6.192 9.516 12.744 1.00 95.75 161 ALA A C 1
ATOM 1249 O O . ALA A 1 161 ? -6.806 9.302 11.696 1.00 95.75 161 ALA A O 1
ATOM 1250 N N . ALA A 1 162 ? -6.830 9.622 13.915 1.00 97.56 162 ALA A N 1
ATOM 1251 C CA . ALA A 1 162 ? -8.279 9.472 14.061 1.00 97.56 162 ALA A CA 1
ATOM 1252 C C . ALA A 1 162 ? -9.046 10.496 13.206 1.00 97.56 162 ALA A C 1
ATOM 1254 O O . ALA A 1 162 ? -10.003 10.146 12.512 1.00 97.56 162 ALA A O 1
ATOM 1255 N N . THR A 1 163 ? -8.585 11.752 13.175 1.00 95.81 163 THR A N 1
ATOM 1256 C CA . THR A 1 163 ? -9.169 12.797 12.320 1.00 95.81 163 THR A CA 1
ATOM 1257 C C . THR A 1 163 ? -9.013 12.476 10.833 1.00 95.81 163 THR A C 1
ATOM 1259 O O . THR A 1 163 ? -9.967 12.658 10.069 1.00 95.81 163 THR A O 1
ATOM 1262 N N . ARG A 1 164 ? -7.836 11.996 10.405 1.00 95.00 164 ARG A N 1
ATOM 1263 C CA . ARG A 1 164 ? -7.587 11.594 9.011 1.00 95.00 164 ARG A CA 1
ATOM 1264 C C . ARG A 1 164 ? -8.487 10.439 8.596 1.00 95.00 164 ARG A C 1
ATOM 1266 O O . ARG A 1 164 ? -9.143 10.547 7.562 1.00 95.00 164 ARG A O 1
ATOM 1273 N N . VAL A 1 165 ? -8.571 9.389 9.414 1.00 96.94 165 VAL A N 1
ATOM 1274 C CA . VAL A 1 165 ? -9.449 8.247 9.133 1.00 96.94 165 VAL A CA 1
ATOM 1275 C C . VAL A 1 165 ? -10.908 8.687 9.085 1.00 96.94 165 VAL A C 1
ATOM 1277 O O . VAL A 1 165 ? -11.590 8.381 8.113 1.00 96.94 165 VAL A O 1
ATOM 1280 N N . ARG A 1 166 ? -11.383 9.474 10.059 1.00 96.81 166 ARG A N 1
ATOM 1281 C CA . ARG A 1 166 ? -12.766 9.977 10.060 1.00 96.81 166 ARG A CA 1
ATOM 1282 C C . ARG A 1 166 ? -13.089 10.757 8.788 1.00 96.81 166 ARG A C 1
ATOM 1284 O O . ARG A 1 166 ? -14.142 10.546 8.202 1.00 96.81 166 ARG A O 1
ATOM 1291 N N . ARG A 1 167 ? -12.190 11.637 8.333 1.00 94.50 167 ARG A N 1
ATOM 1292 C CA . ARG A 1 167 ? -12.378 12.381 7.075 1.00 94.50 167 ARG A CA 1
ATOM 1293 C C . ARG A 1 167 ? -12.443 11.457 5.858 1.00 94.50 167 ARG A C 1
ATOM 1295 O O . ARG A 1 167 ? -13.277 11.696 4.994 1.00 94.50 167 ARG A O 1
ATOM 1302 N N . ALA A 1 168 ? -11.597 10.429 5.799 1.00 92.81 168 ALA A N 1
ATOM 1303 C CA . ALA A 1 168 ? -11.630 9.446 4.717 1.00 92.81 168 ALA A CA 1
ATOM 1304 C C . ALA A 1 168 ? -12.948 8.654 4.710 1.00 92.81 168 ALA A C 1
ATOM 1306 O O . ALA A 1 168 ? -13.563 8.516 3.660 1.00 92.81 168 ALA A O 1
ATOM 1307 N N . VAL A 1 169 ? -13.421 8.218 5.883 1.00 96.56 169 VAL A N 1
ATOM 1308 C CA . VAL A 1 169 ? -14.723 7.550 6.043 1.00 96.56 169 VAL A CA 1
ATOM 1309 C C . VAL A 1 169 ? -15.862 8.454 5.570 1.00 96.56 169 VAL A C 1
ATOM 1311 O O . VAL A 1 169 ? -16.663 8.050 4.739 1.00 96.56 169 VAL A O 1
ATOM 1314 N N . LEU A 1 170 ? -15.917 9.704 6.034 1.00 95.56 170 LEU A N 1
ATOM 1315 C CA . LEU A 1 170 ? -16.954 10.650 5.608 1.00 95.56 170 LEU A CA 1
ATOM 1316 C C . LEU A 1 170 ? -16.944 10.864 4.086 1.00 95.56 170 LEU A C 1
ATOM 1318 O O . LEU A 1 170 ? -18.001 10.822 3.461 1.00 95.56 170 LEU A O 1
ATOM 1322 N N . ALA A 1 171 ? -15.759 11.021 3.488 1.00 91.56 171 ALA A N 1
ATOM 1323 C CA . ALA A 1 171 ? -15.610 11.213 2.048 1.00 91.56 171 ALA A CA 1
ATOM 1324 C C . ALA A 1 171 ? -16.091 10.002 1.225 1.00 91.56 171 ALA A C 1
ATOM 1326 O O . ALA A 1 171 ? -16.830 10.193 0.263 1.00 91.56 171 ALA A O 1
ATOM 1327 N N . GLU A 1 172 ? -15.726 8.774 1.612 1.00 94.06 172 GLU A N 1
ATOM 1328 C CA . GLU A 1 172 ? -16.165 7.542 0.927 1.00 94.06 172 GLU A CA 1
ATOM 1329 C C . GLU A 1 172 ? -17.683 7.330 1.003 1.00 94.06 172 GLU A C 1
ATOM 1331 O O . GLU A 1 172 ? -18.284 6.793 0.077 1.00 94.06 172 GLU A O 1
ATOM 1336 N N . HIS A 1 173 ? -18.318 7.790 2.083 1.00 94.75 173 HIS A N 1
ATOM 1337 C CA . HIS A 1 173 ? -19.766 7.693 2.279 1.00 94.75 173 HIS A CA 1
ATOM 1338 C C . HIS A 1 173 ? -20.527 8.944 1.803 1.00 94.75 173 HIS A C 1
ATOM 1340 O O . HIS A 1 173 ? -21.705 9.108 2.117 1.00 94.75 173 HIS A O 1
ATOM 1346 N N . GLY A 1 174 ? -19.873 9.843 1.054 1.00 94.50 174 GLY A N 1
ATOM 1347 C CA . GLY A 1 174 ? -20.507 11.034 0.477 1.00 94.50 174 GLY A CA 1
ATOM 1348 C C . GLY A 1 174 ? -20.996 12.056 1.508 1.00 94.50 174 GLY A C 1
ATOM 1349 O O . GLY A 1 174 ? -21.804 12.924 1.181 1.00 94.50 174 GLY A O 1
ATOM 1350 N N . MET A 1 175 ? -20.522 11.975 2.751 1.00 93.31 175 MET A N 1
ATOM 1351 C CA . MET A 1 175 ? -20.880 12.914 3.804 1.00 93.31 175 MET A CA 1
ATOM 1352 C C . MET A 1 175 ? -19.868 14.055 3.838 1.00 93.31 175 MET A C 1
ATOM 1354 O O . MET A 1 175 ? -18.658 13.847 3.949 1.00 93.31 175 MET A O 1
ATOM 1358 N N . ALA A 1 176 ? -20.363 15.290 3.762 1.00 86.38 176 ALA A N 1
ATOM 1359 C CA . ALA A 1 176 ? -19.511 16.448 3.968 1.00 86.38 176 ALA A CA 1
ATOM 1360 C C . ALA A 1 176 ? -18.942 16.396 5.397 1.00 86.38 176 ALA A C 1
ATOM 1362 O O . ALA A 1 176 ? -19.700 16.158 6.344 1.00 86.38 176 ALA A O 1
ATOM 1363 N N . PRO A 1 177 ? -17.630 16.619 5.595 1.00 81.69 177 PRO A N 1
ATOM 1364 C CA . PRO A 1 177 ? -17.119 16.792 6.940 1.00 81.69 177 PRO A CA 1
ATOM 1365 C C . PRO A 1 177 ? -17.879 17.954 7.585 1.00 81.69 177 PRO A C 1
ATOM 1367 O O . PRO A 1 177 ? -18.081 18.972 6.914 1.00 81.69 177 PRO A O 1
ATOM 1370 N N . PRO A 1 178 ? -18.309 17.832 8.855 1.00 77.19 178 PRO A N 1
ATOM 1371 C CA . PRO A 1 178 ? -18.940 18.949 9.533 1.00 77.19 178 PRO A CA 1
ATOM 1372 C C . PRO A 1 178 ? -18.003 20.145 9.401 1.00 77.19 178 PRO A C 1
ATOM 1374 O O . PRO A 1 178 ? -16.810 20.036 9.706 1.00 77.19 178 PRO A O 1
ATOM 1377 N N . VAL A 1 179 ? -18.530 21.258 8.888 1.00 74.06 179 VAL A N 1
ATOM 1378 C CA . VAL A 1 179 ? -17.802 22.521 8.720 1.00 74.06 179 VAL A CA 1
ATOM 1379 C C . VAL A 1 179 ? -17.609 23.134 10.109 1.00 74.06 179 VAL A C 1
ATOM 1381 O O . VAL A 1 179 ? -18.158 24.169 10.462 1.00 74.06 179 VAL A O 1
ATOM 1384 N N . GLY A 1 180 ? -16.873 22.430 10.961 1.00 57.62 180 GLY A N 1
ATOM 1385 C CA . GLY A 1 180 ? -16.327 22.954 12.194 1.00 57.62 180 GLY A CA 1
ATOM 1386 C C . GLY A 1 180 ? -15.052 23.699 11.847 1.00 57.62 180 GLY A C 1
ATOM 1387 O O . GLY A 1 180 ? -14.288 23.246 10.990 1.00 57.62 180 GLY A O 1
ATOM 1388 N N . ARG A 1 181 ? -14.835 24.847 12.499 1.00 49.50 181 ARG A N 1
ATOM 1389 C CA . ARG A 1 181 ? -13.592 25.624 12.412 1.00 49.50 181 ARG A CA 1
ATOM 1390 C C . ARG A 1 181 ? -12.418 24.654 12.390 1.00 49.50 181 ARG A C 1
ATOM 1392 O O . ARG A 1 181 ? -12.207 23.927 13.358 1.00 49.50 181 ARG A O 1
ATOM 1399 N N . THR A 1 182 ? -11.703 24.612 11.266 1.00 50.44 182 THR A N 1
ATOM 1400 C CA . THR A 1 182 ? -10.436 23.884 11.201 1.00 50.44 182 THR A CA 1
ATOM 1401 C C . THR A 1 182 ? -9.611 24.449 12.352 1.00 50.44 182 THR A C 1
ATOM 1403 O O . THR A 1 182 ? -9.448 25.673 12.373 1.00 50.44 182 THR A O 1
ATOM 1406 N N . PRO A 1 183 ? -9.197 23.645 13.352 1.00 51.75 183 PRO A N 1
ATOM 1407 C CA . PRO A 1 183 ? -8.287 24.150 14.365 1.00 51.75 183 PRO A CA 1
ATOM 1408 C C . PRO A 1 183 ? -7.118 24.744 13.591 1.00 51.75 183 PRO A C 1
ATOM 1410 O O . PRO A 1 183 ? -6.547 24.058 12.739 1.00 51.75 183 PRO A O 1
ATOM 1413 N N . ALA A 1 184 ? -6.910 26.053 13.764 1.00 45.62 184 ALA A N 1
ATOM 1414 C CA . ALA A 1 184 ? -5.888 26.794 13.047 1.00 45.62 184 ALA A CA 1
ATOM 1415 C C . ALA A 1 184 ? -4.603 25.979 13.128 1.00 45.62 184 ALA A C 1
ATOM 1417 O O . ALA A 1 184 ? -4.245 25.526 14.215 1.00 45.62 184 ALA A O 1
ATOM 1418 N N . ASP A 1 185 ? -4.005 25.716 11.967 1.00 43.94 185 ASP A N 1
ATOM 1419 C CA . ASP A 1 185 ? -2.799 24.911 11.846 1.00 43.94 185 ASP A CA 1
ATOM 1420 C C . ASP A 1 185 ? -1.798 25.374 12.921 1.00 43.94 185 ASP A C 1
ATOM 1422 O O . ASP A 1 185 ? -1.357 26.530 12.871 1.00 43.94 185 ASP A O 1
ATOM 1426 N N . PRO A 1 186 ? -1.479 24.549 13.939 1.00 50.44 186 PRO A N 1
ATOM 1427 C CA . PRO A 1 186 ? -0.617 24.973 15.039 1.00 50.44 186 PRO A CA 1
ATOM 1428 C C . PRO A 1 186 ? 0.801 25.320 14.560 1.00 50.44 186 PRO A C 1
ATOM 1430 O O . PRO A 1 186 ? 1.580 25.891 15.314 1.00 50.44 186 PRO A O 1
ATOM 1433 N N . ALA A 1 187 ? 1.128 25.047 13.292 1.00 47.12 187 ALA A N 1
ATOM 1434 C CA . ALA A 1 187 ? 2.361 25.474 12.647 1.00 47.12 187 ALA A CA 1
ATOM 1435 C C . ALA A 1 187 ? 2.448 26.990 12.349 1.00 47.12 187 ALA A C 1
ATOM 1437 O O . ALA A 1 187 ? 3.517 27.452 11.954 1.00 47.12 187 ALA A O 1
ATOM 1438 N N . ALA A 1 188 ? 1.374 27.774 12.522 1.00 43.59 188 ALA A N 1
ATOM 1439 C CA . ALA A 1 188 ? 1.356 29.196 12.154 1.00 43.59 188 ALA A CA 1
ATOM 1440 C C . ALA A 1 188 ? 1.452 30.196 13.329 1.00 43.59 188 ALA A C 1
ATOM 1442 O O . ALA A 1 188 ? 1.508 31.399 13.077 1.00 43.59 188 ALA A O 1
ATOM 1443 N N . ALA A 1 189 ? 1.500 29.751 14.593 1.00 40.16 189 ALA A N 1
ATOM 1444 C CA . ALA A 1 189 ? 1.570 30.655 15.746 1.00 40.16 189 ALA A CA 1
ATOM 1445 C C . ALA A 1 189 ? 2.708 30.306 16.730 1.00 40.16 189 ALA A C 1
ATOM 1447 O O . ALA A 1 189 ? 2.599 29.374 17.518 1.00 40.16 189 ALA A O 1
ATOM 1448 N N . ALA A 1 190 ? 3.720 31.181 16.712 1.00 39.62 190 ALA A N 1
ATOM 1449 C CA . ALA A 1 190 ? 4.771 31.452 17.704 1.00 39.62 190 ALA A CA 1
ATOM 1450 C C . ALA A 1 190 ? 6.110 30.662 17.648 1.00 39.62 190 ALA A C 1
ATOM 1452 O O . ALA A 1 190 ? 6.121 29.437 17.519 1.00 39.62 190 ALA A O 1
ATOM 1453 N N . PRO A 1 191 ? 7.253 31.380 17.781 1.00 49.06 191 PRO A N 1
ATOM 1454 C CA . PRO A 1 191 ? 8.594 30.818 17.910 1.00 49.06 191 PRO A CA 1
ATOM 1455 C C . PRO A 1 191 ? 8.979 30.531 19.377 1.00 49.06 191 PRO A C 1
ATOM 1457 O O . PRO A 1 191 ? 8.417 31.098 20.307 1.00 49.06 191 PRO A O 1
ATOM 1460 N N . ASP A 1 192 ? 9.994 29.678 19.532 1.00 44.25 192 ASP A N 1
ATOM 1461 C CA . ASP A 1 192 ? 10.860 29.487 20.705 1.00 44.25 192 ASP A CA 1
ATOM 1462 C C . ASP A 1 192 ? 10.237 29.126 22.065 1.00 44.25 192 ASP A C 1
ATOM 1464 O O . ASP A 1 192 ? 10.102 29.941 22.971 1.00 44.25 192 ASP A O 1
ATOM 1468 N N . ALA A 1 193 ? 10.060 27.817 22.274 1.00 35.44 193 ALA A N 1
ATOM 1469 C CA . ALA A 1 193 ? 10.321 27.180 23.566 1.00 35.44 193 ALA A CA 1
ATOM 1470 C C . ALA A 1 193 ? 10.750 25.717 23.351 1.00 35.44 193 ALA A C 1
ATOM 1472 O O . ALA A 1 193 ? 9.956 24.779 23.436 1.00 35.44 193 ALA A O 1
ATOM 1473 N N . ARG A 1 194 ? 12.034 25.502 23.037 1.00 39.97 194 ARG A N 1
ATOM 1474 C CA . ARG A 1 194 ? 12.643 24.163 23.052 1.00 39.97 194 ARG A CA 1
ATOM 1475 C C . ARG A 1 194 ? 12.854 23.713 24.499 1.00 39.97 194 ARG A C 1
ATOM 1477 O O . ARG A 1 194 ? 13.923 23.905 25.065 1.00 39.97 194 ARG A O 1
ATOM 1484 N N . GLY A 1 195 ? 11.837 23.074 25.063 1.00 31.33 195 GLY A N 1
ATOM 1485 C CA . GLY A 1 195 ? 11.950 22.160 26.197 1.00 31.33 195 GLY A CA 1
ATOM 1486 C C . GLY A 1 195 ? 11.447 20.791 25.755 1.00 31.33 195 GLY A C 1
ATOM 1487 O O . GLY A 1 195 ? 10.256 20.511 25.839 1.00 31.33 195 GLY A O 1
ATOM 1488 N N . ALA A 1 196 ? 12.335 19.962 25.204 1.00 38.75 196 ALA A N 1
ATOM 1489 C CA . ALA A 1 196 ? 12.000 18.624 24.734 1.00 38.75 196 ALA A CA 1
ATOM 1490 C C . ALA A 1 196 ? 11.671 17.705 25.922 1.00 38.75 196 ALA A C 1
ATOM 1492 O O . ALA A 1 196 ? 12.555 17.085 26.507 1.00 38.75 196 ALA A O 1
ATOM 1493 N N . VAL A 1 197 ? 10.385 17.591 26.250 1.00 28.12 197 VAL A N 1
ATOM 1494 C CA . VAL A 1 197 ? 9.851 16.436 26.972 1.00 28.12 197 VAL A CA 1
ATOM 1495 C C . VAL A 1 197 ? 9.279 15.498 25.917 1.00 28.12 197 VAL A C 1
ATOM 1497 O O . VAL A 1 197 ? 8.176 15.696 25.414 1.00 28.12 197 VAL A O 1
ATOM 1500 N N . HIS A 1 198 ? 10.057 14.481 25.545 1.00 33.44 198 HIS A N 1
ATOM 1501 C CA . HIS A 1 198 ? 9.504 13.302 24.887 1.00 33.44 198 HIS A CA 1
ATOM 1502 C C . HIS A 1 198 ? 8.404 12.737 25.797 1.00 33.44 198 HIS A C 1
ATOM 1504 O O . HIS A 1 198 ? 8.709 12.423 26.952 1.00 33.44 198 HIS A O 1
ATOM 1510 N N . PRO A 1 199 ? 7.154 12.551 25.334 1.00 37.38 199 PRO A N 1
ATOM 1511 C CA . PRO A 1 199 ? 6.245 11.683 26.053 1.00 37.38 199 PRO A CA 1
ATOM 1512 C C . PRO A 1 199 ? 6.854 10.287 25.966 1.00 37.38 199 PRO A C 1
ATOM 1514 O O . PRO A 1 199 ? 6.894 9.665 24.903 1.00 37.38 199 PRO A O 1
ATOM 1517 N N . ALA A 1 200 ? 7.408 9.832 27.089 1.00 28.52 200 ALA A N 1
ATOM 1518 C CA . ALA A 1 200 ? 7.775 8.448 27.274 1.00 28.52 200 ALA A CA 1
ATOM 1519 C C . ALA A 1 200 ? 6.594 7.599 26.802 1.00 28.52 200 ALA A C 1
ATOM 1521 O O . ALA A 1 200 ? 5.456 7.819 27.215 1.00 28.52 200 ALA A O 1
ATOM 1522 N N . THR A 1 201 ? 6.874 6.653 25.909 1.00 38.47 201 THR A N 1
ATOM 1523 C CA . THR A 1 201 ? 5.997 5.543 25.553 1.00 38.47 201 THR A CA 1
ATOM 1524 C C . THR A 1 201 ? 5.480 4.892 26.831 1.00 38.47 201 THR A C 1
ATOM 1526 O O . THR A 1 201 ? 6.098 3.974 27.372 1.00 38.47 201 THR A O 1
ATOM 1529 N N . VAL A 1 202 ? 4.332 5.359 27.321 1.00 30.81 202 VAL A N 1
ATOM 1530 C CA . VAL A 1 202 ? 3.522 4.630 28.283 1.00 30.81 202 VAL A CA 1
ATOM 1531 C C . VAL A 1 202 ? 2.976 3.451 27.495 1.00 30.81 202 VAL A C 1
ATOM 1533 O O . VAL A 1 202 ? 1.916 3.511 26.878 1.00 30.81 202 VAL A O 1
ATOM 1536 N N . ARG A 1 203 ? 3.737 2.353 27.485 1.00 38.19 203 ARG A N 1
ATOM 1537 C CA . ARG A 1 203 ? 3.151 1.031 27.299 1.00 38.19 203 ARG A CA 1
ATOM 1538 C C . ARG A 1 203 ? 2.208 0.841 28.477 1.00 38.19 203 ARG A C 1
ATOM 1540 O O . ARG A 1 203 ? 2.608 0.338 29.525 1.00 38.19 203 ARG A O 1
ATOM 1547 N N . ALA A 1 204 ? 0.965 1.276 28.304 1.00 37.88 204 ALA A N 1
ATOM 1548 C CA . ALA A 1 204 ? -0.139 0.827 29.119 1.00 37.88 204 ALA A CA 1
ATOM 1549 C C . ALA A 1 204 ? -0.226 -0.683 28.892 1.00 37.88 204 ALA A C 1
ATOM 1551 O O . ALA A 1 204 ? -0.825 -1.164 27.933 1.00 37.88 204 ALA A O 1
ATOM 1552 N N . 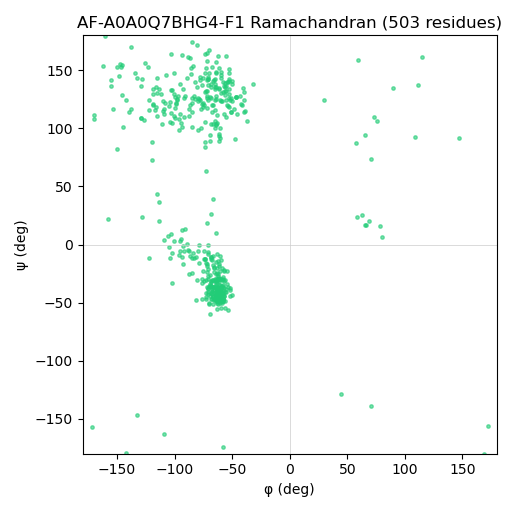ARG A 1 205 ? 0.467 -1.441 29.743 1.00 39.34 205 ARG A N 1
ATOM 1553 C CA . ARG A 1 205 ? 0.223 -2.865 29.907 1.00 39.34 205 ARG A CA 1
ATOM 1554 C C . ARG A 1 205 ? -1.224 -2.922 30.377 1.00 39.34 205 ARG A C 1
ATOM 1556 O O . ARG A 1 205 ? -1.506 -2.560 31.517 1.00 39.34 205 ARG A O 1
ATOM 1563 N N . ALA A 1 206 ? -2.135 -3.216 29.452 1.00 43.66 206 ALA A N 1
ATOM 1564 C CA . ALA A 1 206 ? -3.551 -3.321 29.740 1.00 43.66 206 ALA A CA 1
ATOM 1565 C C . ALA A 1 206 ? -3.699 -4.262 30.937 1.00 43.66 206 ALA A C 1
ATOM 1567 O O . ALA A 1 206 ? -3.328 -5.434 30.858 1.00 43.66 206 ALA A O 1
ATOM 1568 N N . ALA A 1 207 ? -4.159 -3.722 32.065 1.00 38.59 207 ALA A N 1
ATOM 1569 C CA . ALA A 1 207 ? -4.579 -4.537 33.186 1.00 38.59 207 ALA A CA 1
ATOM 1570 C C . ALA A 1 207 ? -5.622 -5.515 32.636 1.00 38.59 207 ALA A C 1
ATOM 1572 O O . ALA A 1 207 ? -6.622 -5.098 32.058 1.00 38.59 207 ALA A O 1
ATOM 1573 N N . THR A 1 208 ? -5.355 -6.812 32.749 1.00 45.19 208 THR A N 1
ATOM 1574 C CA . THR A 1 208 ? -6.117 -7.905 32.120 1.00 45.19 208 THR A CA 1
ATOM 1575 C C . THR A 1 208 ? -7.498 -8.144 32.744 1.00 45.19 208 THR A C 1
ATOM 1577 O O . THR A 1 208 ? -8.087 -9.202 32.546 1.00 45.19 208 THR A O 1
ATOM 1580 N N . GLY A 1 209 ? -8.036 -7.173 33.483 1.00 48.53 209 GLY A N 1
ATOM 1581 C CA . GLY A 1 209 ? -9.419 -7.180 33.946 1.00 48.53 209 GLY A CA 1
ATOM 1582 C C . GLY A 1 209 ? -10.308 -6.389 32.979 1.00 48.53 209 GLY A C 1
ATOM 1583 O O . GLY A 1 209 ? -9.892 -5.319 32.528 1.00 48.53 209 GLY A O 1
ATOM 1584 N N . PRO A 1 210 ? -11.522 -6.862 32.650 1.00 51.56 210 PRO A N 1
ATOM 1585 C CA . PRO A 1 210 ? -12.468 -6.070 31.878 1.00 51.56 210 PRO A CA 1
ATOM 1586 C C . PRO A 1 210 ? -12.865 -4.841 32.704 1.00 51.56 210 PRO A C 1
ATOM 1588 O O . PRO A 1 210 ? -13.640 -4.935 33.652 1.00 51.56 210 PRO A O 1
ATOM 1591 N N . ALA A 1 211 ? -12.308 -3.676 32.369 1.00 58.28 211 ALA A N 1
ATOM 1592 C CA . ALA A 1 211 ? -12.850 -2.417 32.859 1.00 58.28 211 ALA A CA 1
ATOM 1593 C C . ALA A 1 211 ? -14.310 -2.292 32.377 1.00 58.28 211 ALA A C 1
ATOM 1595 O O . ALA A 1 211 ? -14.615 -2.751 31.269 1.00 58.28 211 ALA A O 1
ATOM 1596 N N . PRO A 1 212 ? -15.211 -1.681 33.167 1.00 77.62 212 PRO A N 1
ATOM 1597 C CA . PRO A 1 212 ? -16.576 -1.436 32.723 1.00 77.62 212 PRO A CA 1
ATOM 1598 C C . PRO A 1 212 ? -16.566 -0.683 31.389 1.00 77.62 212 PRO A C 1
ATOM 1600 O O . PRO A 1 212 ? -15.733 0.198 31.165 1.00 77.62 212 PRO A O 1
ATOM 1603 N N . VAL A 1 213 ? -17.476 -1.067 30.494 1.00 76.88 213 VAL A N 1
ATOM 1604 C CA . VAL A 1 213 ? -17.549 -0.588 29.107 1.00 76.88 213 VAL A CA 1
ATOM 1605 C C . VAL A 1 213 ? -17.515 0.942 29.021 1.00 76.88 213 VAL A C 1
ATOM 1607 O O . VAL A 1 213 ? -16.748 1.500 28.231 1.00 76.88 213 VAL A O 1
ATOM 1610 N N . ASP A 1 214 ? -18.261 1.612 29.897 1.00 81.94 214 ASP A N 1
ATOM 1611 C CA . ASP A 1 214 ? -18.338 3.073 29.953 1.00 81.94 214 ASP A CA 1
ATOM 1612 C C . ASP A 1 214 ? -16.979 3.711 30.252 1.00 81.94 214 ASP A C 1
ATOM 1614 O O . ASP A 1 214 ? -16.623 4.741 29.681 1.00 81.94 214 ASP A O 1
ATOM 1618 N N . ALA A 1 215 ? -16.153 3.057 31.073 1.00 87.19 215 ALA A N 1
ATOM 1619 C CA . ALA A 1 215 ? -14.822 3.548 31.400 1.00 87.19 215 ALA A CA 1
ATOM 1620 C C . ALA A 1 215 ? -13.843 3.435 30.222 1.00 87.19 215 ALA A C 1
ATOM 1622 O O . ALA A 1 215 ? -12.889 4.210 30.167 1.00 87.19 215 ALA A O 1
ATOM 1623 N N . ALA A 1 216 ? -14.040 2.495 29.291 1.00 87.56 216 ALA A N 1
ATOM 1624 C CA . ALA A 1 216 ? -13.202 2.390 28.095 1.00 87.56 216 ALA A CA 1
ATOM 1625 C C . ALA A 1 216 ? -13.514 3.522 27.103 1.00 87.56 216 ALA A C 1
ATOM 1627 O O . ALA A 1 216 ? -12.599 4.189 26.621 1.00 87.56 216 ALA A O 1
ATOM 1628 N N . VAL A 1 217 ? -14.800 3.795 26.859 1.00 89.38 217 VAL A N 1
ATOM 1629 C CA . VAL A 1 217 ? -15.249 4.882 25.968 1.00 89.38 217 VAL A CA 1
ATOM 1630 C C . VAL A 1 217 ? -14.948 6.263 26.568 1.00 89.38 217 VAL A C 1
ATOM 1632 O O . VAL A 1 217 ? -14.551 7.190 25.853 1.00 89.38 217 VAL A O 1
ATOM 1635 N N . ALA A 1 218 ? -15.059 6.406 27.892 1.00 91.12 218 ALA A N 1
ATOM 1636 C CA . ALA A 1 218 ? -14.738 7.649 28.593 1.00 91.12 218 ALA A CA 1
ATOM 1637 C C . ALA A 1 218 ? -13.262 8.062 28.442 1.00 91.12 218 ALA A C 1
ATOM 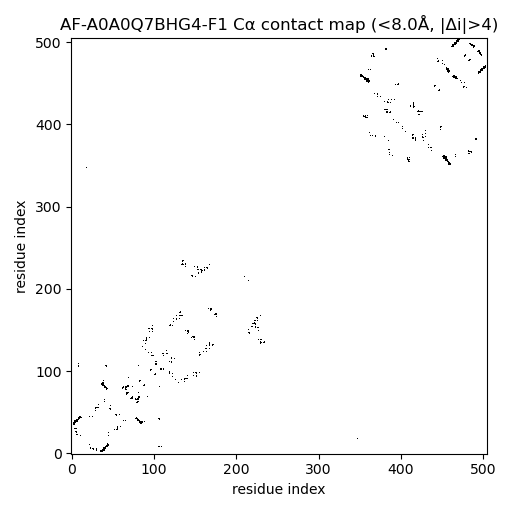1639 O O . ALA A 1 218 ? -12.970 9.256 28.420 1.00 91.12 218 ALA A O 1
ATOM 1640 N N . ARG A 1 219 ? -12.343 7.098 28.283 1.00 94.31 219 ARG A N 1
ATOM 1641 C CA . ARG A 1 219 ? -10.897 7.344 28.116 1.00 94.31 219 ARG A CA 1
ATOM 1642 C C . ARG A 1 219 ? -10.480 7.716 26.695 1.00 94.31 219 ARG A C 1
ATOM 1644 O O . ARG A 1 219 ? -9.329 8.098 26.499 1.00 94.31 219 ARG A O 1
ATOM 1651 N N . LEU A 1 220 ? -11.368 7.586 25.709 1.00 96.50 220 LEU A N 1
ATOM 1652 C CA . LEU A 1 220 ? -11.059 8.001 24.343 1.00 96.50 220 LEU A CA 1
ATOM 1653 C C . LEU A 1 220 ? -10.846 9.513 24.294 1.00 96.50 220 LEU A C 1
ATOM 1655 O O . LEU A 1 220 ? -11.644 10.278 24.842 1.00 96.50 220 LEU A O 1
ATOM 1659 N N . HIS A 1 221 ? -9.800 9.941 23.589 1.00 97.19 221 HIS A N 1
ATOM 1660 C CA . HIS A 1 221 ? -9.663 11.347 23.231 1.00 97.19 221 HIS A CA 1
ATOM 1661 C C . HIS A 1 221 ? -10.812 11.763 22.284 1.00 97.19 221 HIS A C 1
ATOM 1663 O O . HIS A 1 221 ? -11.421 10.902 21.629 1.00 97.19 221 HIS A O 1
ATOM 1669 N N . PRO A 1 222 ? -11.143 13.065 22.203 1.00 96.62 222 PRO A N 1
ATOM 1670 C CA . PRO A 1 222 ? -12.331 13.537 21.489 1.00 96.62 222 PRO A CA 1
ATOM 1671 C C . PRO A 1 222 ? -12.416 13.083 20.024 1.00 96.62 222 PRO A C 1
ATOM 1673 O O . PRO A 1 222 ? -13.488 12.719 19.550 1.00 96.62 222 PRO A O 1
ATOM 1676 N N . GLU A 1 223 ? -11.294 13.049 19.306 1.00 96.81 223 GLU A N 1
ATOM 1677 C CA . GLU A 1 223 ? -11.238 12.679 17.887 1.00 96.81 223 GLU A CA 1
ATOM 1678 C C . GLU A 1 223 ? -11.488 11.181 17.672 1.00 96.81 223 GLU A C 1
ATOM 1680 O O . GLU A 1 223 ? -12.171 10.809 16.717 1.00 96.81 223 GLU A O 1
ATOM 1685 N N . ALA A 1 224 ? -10.995 10.324 18.572 1.00 97.31 224 ALA A N 1
ATOM 1686 C CA . ALA A 1 224 ? -11.271 8.889 18.568 1.00 97.31 224 ALA A CA 1
ATOM 1687 C C . ALA A 1 224 ? -12.746 8.622 18.870 1.00 97.31 224 ALA A C 1
ATOM 1689 O O . ALA A 1 224 ? -13.394 7.852 18.163 1.00 97.31 224 ALA A O 1
ATOM 1690 N N . ARG A 1 225 ? -13.304 9.303 19.878 1.00 96.88 225 ARG A N 1
ATOM 1691 C CA . ARG A 1 225 ? -14.737 9.218 20.185 1.00 96.88 225 ARG A CA 1
ATOM 1692 C C . ARG A 1 225 ? -15.581 9.627 18.981 1.00 96.88 225 ARG A C 1
ATOM 1694 O O . ARG A 1 225 ? -16.474 8.888 18.587 1.00 96.88 225 ARG A O 1
ATOM 1701 N N . ALA A 1 226 ? -15.238 10.739 18.339 1.00 95.94 226 ALA A N 1
ATOM 1702 C CA . ALA A 1 226 ? -15.990 11.217 17.191 1.00 95.94 226 ALA A CA 1
ATOM 1703 C C . ALA A 1 226 ? -15.857 10.300 15.959 1.00 95.94 226 ALA A C 1
ATOM 1705 O O . ALA A 1 226 ? -16.799 10.196 15.176 1.00 95.94 226 ALA A O 1
ATOM 1706 N N . LEU A 1 227 ? -14.713 9.631 15.762 1.00 97.25 227 LEU A N 1
ATOM 1707 C CA . LEU A 1 227 ? -14.568 8.581 14.746 1.00 97.25 227 LEU A CA 1
ATOM 1708 C C . LEU A 1 227 ? -15.467 7.376 15.061 1.00 97.25 227 LEU A C 1
ATOM 1710 O O . LEU A 1 227 ? -16.186 6.920 14.175 1.00 97.25 227 LEU A O 1
ATOM 1714 N N . LEU A 1 228 ? -15.463 6.901 16.310 1.00 97.38 228 LEU A N 1
ATOM 1715 C CA . LEU A 1 228 ? -16.316 5.799 16.764 1.00 97.38 228 LEU A CA 1
ATOM 1716 C C . LEU A 1 228 ? -17.805 6.120 16.555 1.00 97.38 228 LEU A C 1
ATOM 1718 O O . LEU A 1 228 ? -18.520 5.325 15.957 1.00 97.38 228 LEU A O 1
ATOM 1722 N N . GLU A 1 229 ? -18.256 7.299 16.981 1.00 96.31 229 GLU A N 1
ATOM 1723 C CA . GLU A 1 229 ? -19.638 7.761 16.801 1.00 96.31 229 GLU A CA 1
ATOM 1724 C C . GLU A 1 229 ? -20.016 7.878 15.320 1.00 96.31 229 GLU A C 1
ATOM 1726 O O . GLU A 1 229 ? -21.073 7.399 14.922 1.00 96.31 229 GLU A O 1
ATOM 1731 N N . THR A 1 230 ? -19.139 8.449 14.485 1.00 96.44 230 THR A N 1
ATOM 1732 C CA . THR A 1 230 ? -19.369 8.560 13.031 1.00 96.44 230 THR A CA 1
ATOM 1733 C C . THR A 1 230 ? -19.532 7.182 12.389 1.00 96.44 230 THR A C 1
ATOM 1735 O O . THR A 1 230 ? -20.437 6.975 11.585 1.00 96.44 230 THR A O 1
ATOM 1738 N N . ALA A 1 231 ? -18.660 6.236 12.744 1.00 97.06 231 ALA A N 1
ATOM 1739 C CA . ALA A 1 231 ? -18.696 4.875 12.226 1.00 97.06 231 ALA A CA 1
ATOM 1740 C C . ALA A 1 231 ? -19.979 4.136 12.643 1.00 97.06 231 ALA A C 1
ATOM 1742 O O . ALA A 1 231 ? -20.604 3.482 11.814 1.00 97.06 231 ALA A O 1
ATOM 1743 N N . LEU A 1 232 ? -20.402 4.276 13.904 1.00 96.81 232 LEU A N 1
ATOM 1744 C CA . LEU A 1 232 ? -21.640 3.666 14.395 1.00 96.81 232 LEU A CA 1
ATOM 1745 C C . LEU A 1 232 ? -22.892 4.321 13.799 1.00 96.81 232 LEU A C 1
ATOM 1747 O O . LEU A 1 232 ? -23.854 3.617 13.515 1.00 96.81 232 LEU A O 1
ATOM 1751 N N . LEU A 1 233 ? -22.878 5.638 13.573 1.00 95.69 233 LEU A N 1
ATOM 1752 C CA . LEU A 1 233 ? -23.975 6.354 12.921 1.00 95.69 233 LEU A CA 1
ATOM 1753 C C . LEU A 1 233 ? -24.171 5.893 11.470 1.00 95.69 233 LEU A C 1
ATOM 1755 O O . LEU A 1 233 ? -25.304 5.729 11.035 1.00 95.69 233 LEU A O 1
ATOM 1759 N N . LEU A 1 234 ? -23.076 5.669 10.738 1.00 95.12 234 LEU A N 1
ATOM 1760 C CA . LEU A 1 234 ? -23.107 5.194 9.351 1.00 95.12 234 LEU A CA 1
ATOM 1761 C C . LEU A 1 234 ? -23.638 3.762 9.201 1.00 95.12 234 LEU A C 1
ATOM 1763 O O . LEU A 1 234 ? -24.228 3.445 8.173 1.00 95.12 234 LEU A O 1
ATOM 1767 N N . GLU A 1 235 ? -23.434 2.913 10.209 1.00 96.00 235 GLU A N 1
ATOM 1768 C CA . GLU A 1 235 ? -23.921 1.524 10.233 1.00 96.00 235 GLU A CA 1
ATOM 1769 C C . GLU A 1 235 ? -25.248 1.349 10.962 1.00 96.00 235 GLU A C 1
ATOM 1771 O O . GLU A 1 235 ? -25.796 0.242 10.988 1.00 96.00 235 GLU A O 1
ATOM 1776 N N . ALA A 1 236 ? -25.763 2.406 11.594 1.00 91.19 236 ALA A N 1
ATOM 1777 C CA . ALA A 1 236 ? -27.086 2.351 12.177 1.00 91.19 236 ALA A CA 1
ATOM 1778 C C . ALA A 1 236 ? -28.054 1.952 11.057 1.00 91.19 236 ALA A C 1
ATOM 1780 O O . ALA A 1 236 ? -28.008 2.561 9.981 1.00 91.19 236 ALA A O 1
ATOM 1781 N N . PRO A 1 237 ? -28.902 0.923 11.263 1.00 84.00 237 PRO A N 1
ATOM 1782 C CA . PRO A 1 237 ? -29.915 0.593 10.280 1.00 84.00 237 PRO A CA 1
ATOM 1783 C C . PRO A 1 237 ? -30.650 1.891 9.994 1.00 84.00 237 PRO A C 1
ATOM 1785 O O . PRO A 1 237 ? -31.102 2.561 10.926 1.00 84.00 237 PRO A O 1
ATOM 1788 N N . THR A 1 238 ? -30.696 2.287 8.723 1.00 71.44 238 THR A N 1
ATOM 1789 C CA . THR A 1 238 ? -31.572 3.372 8.312 1.00 71.44 238 THR A CA 1
ATOM 1790 C C . THR A 1 238 ? -32.956 2.870 8.649 1.00 71.44 238 THR A C 1
ATOM 1792 O O . THR A 1 238 ? -33.524 2.066 7.914 1.00 71.44 238 THR A O 1
ATOM 1795 N N . THR A 1 239 ? -33.455 3.246 9.831 1.00 56.94 239 THR A N 1
ATOM 1796 C CA . THR A 1 239 ? -34.834 2.997 10.212 1.00 56.94 239 THR A CA 1
ATOM 1797 C C . THR A 1 239 ? -35.605 3.530 9.025 1.00 56.94 239 THR A C 1
ATOM 1799 O O . THR A 1 239 ? -35.440 4.721 8.737 1.00 56.94 239 THR A O 1
ATOM 1802 N N . PRO A 1 240 ? -36.301 2.679 8.249 1.00 59.44 240 PRO A N 1
ATOM 1803 C CA . PRO A 1 240 ? -37.003 3.149 7.074 1.00 59.44 240 PRO A CA 1
ATOM 1804 C C . PRO A 1 240 ? -37.906 4.247 7.602 1.00 59.44 240 PRO A C 1
ATOM 1806 O O . PRO A 1 240 ? -38.767 3.956 8.432 1.00 59.44 240 PRO A O 1
ATOM 1809 N N . ALA A 1 241 ? -37.587 5.503 7.256 1.00 47.31 241 ALA A N 1
ATOM 1810 C CA . ALA A 1 241 ? -38.283 6.667 7.776 1.00 47.31 241 ALA A CA 1
ATOM 1811 C C . ALA A 1 241 ? -39.752 6.338 7.610 1.00 47.31 241 ALA A C 1
ATOM 1813 O O . ALA A 1 241 ? -40.124 6.033 6.473 1.00 47.31 241 ALA A O 1
ATOM 1814 N N . SER A 1 242 ? -40.485 6.236 8.734 1.00 42.28 242 SER A N 1
ATOM 1815 C CA . SER A 1 242 ? -41.864 5.753 8.767 1.00 42.28 242 SER A CA 1
ATOM 1816 C C . SER A 1 242 ? -42.538 6.277 7.524 1.00 42.28 242 SER A C 1
ATOM 1818 O O . SER A 1 242 ? -42.742 7.489 7.408 1.00 42.28 242 SER A O 1
ATOM 1820 N N . ARG A 1 243 ? -42.771 5.385 6.548 1.00 37.03 243 ARG A N 1
ATOM 1821 C CA . ARG A 1 243 ? -43.574 5.753 5.391 1.00 37.03 243 ARG A CA 1
ATOM 1822 C C . ARG A 1 243 ? -44.831 6.347 6.019 1.00 37.03 243 ARG A C 1
ATOM 1824 O O . ARG A 1 243 ? -45.366 5.687 6.919 1.00 37.03 243 ARG A O 1
ATOM 1831 N N . PRO A 1 244 ? -45.244 7.578 5.661 1.00 42.84 244 PRO A N 1
ATOM 1832 C CA . PRO A 1 244 ? -46.527 8.079 6.125 1.00 42.84 244 PRO A CA 1
ATOM 1833 C C . PRO A 1 244 ? -47.523 6.950 5.881 1.00 42.84 244 PRO A C 1
ATOM 1835 O O . PRO A 1 244 ? -47.487 6.355 4.797 1.00 42.84 244 PRO A O 1
ATOM 1838 N N . SER A 1 245 ? -48.257 6.561 6.932 1.00 44.81 245 SER A N 1
ATOM 1839 C CA . SER A 1 245 ? -49.222 5.465 6.866 1.00 44.81 245 SER A CA 1
ATOM 1840 C C . SER A 1 245 ? -49.942 5.543 5.527 1.00 44.81 245 SER A C 1
ATOM 1842 O O . SER A 1 245 ? -50.358 6.651 5.171 1.00 44.81 245 SER A O 1
ATOM 1844 N N . PRO A 1 246 ? -50.059 4.436 4.768 1.00 47.69 246 PRO A N 1
ATOM 1845 C CA . PRO A 1 246 ? -50.931 4.450 3.612 1.00 47.69 246 PRO A CA 1
ATOM 1846 C C . PRO A 1 246 ? -52.275 4.989 4.095 1.00 47.69 246 PRO A C 1
ATOM 1848 O O . PRO A 1 246 ? -52.823 4.521 5.097 1.00 47.69 246 PRO A O 1
ATOM 1851 N N . GLU A 1 247 ? -52.705 6.059 3.440 1.00 49.22 247 GLU A N 1
ATOM 1852 C CA . GLU A 1 247 ? -54.034 6.633 3.564 1.00 49.22 247 GLU A CA 1
ATOM 1853 C C . GLU A 1 247 ? -55.047 5.474 3.639 1.00 49.22 247 GLU A C 1
ATOM 1855 O O . GLU A 1 247 ? -54.883 4.490 2.903 1.00 49.22 247 GLU A O 1
ATOM 1860 N N . PRO A 1 248 ? -56.028 5.510 4.561 1.00 49.16 248 PRO A N 1
ATOM 1861 C CA . PRO A 1 248 ? -56.999 4.429 4.687 1.00 49.16 248 PRO A CA 1
ATOM 1862 C C . PRO A 1 248 ? -57.634 4.148 3.315 1.00 49.16 248 PRO A C 1
ATOM 1864 O O . PRO A 1 248 ? -57.859 5.087 2.548 1.00 49.16 248 PRO A O 1
ATOM 1867 N N . PRO A 1 249 ? -57.879 2.872 2.972 1.00 49.66 249 PRO A N 1
ATOM 1868 C CA . PRO A 1 249 ? -58.257 2.490 1.621 1.00 49.66 249 PRO A CA 1
ATOM 1869 C C . PRO A 1 249 ? -59.548 3.199 1.209 1.00 49.66 249 PRO A C 1
ATOM 1871 O O . PRO A 1 249 ? -60.576 3.077 1.875 1.00 49.66 249 PRO A O 1
ATOM 1874 N N . ALA A 1 250 ? -59.475 3.932 0.097 1.00 51.75 250 ALA A N 1
ATOM 1875 C CA . ALA A 1 250 ? -60.653 4.335 -0.649 1.00 51.75 250 ALA A CA 1
ATOM 1876 C C . ALA A 1 250 ? -61.435 3.079 -1.065 1.00 51.75 250 ALA A C 1
ATOM 1878 O O . ALA A 1 250 ? -60.841 2.062 -1.429 1.00 51.75 250 ALA A O 1
ATOM 1879 N N . GLU A 1 251 ? -62.755 3.194 -0.959 1.00 51.72 251 GLU A N 1
ATOM 1880 C CA . GLU A 1 251 ? -63.789 2.191 -1.208 1.00 51.72 251 GLU A CA 1
ATOM 1881 C C . GLU A 1 251 ? -63.476 1.157 -2.302 1.00 51.72 251 GLU A C 1
ATOM 1883 O O . GLU A 1 251 ? -62.992 1.465 -3.395 1.00 51.72 251 GLU A O 1
ATOM 1888 N N . GLU A 1 252 ? -63.837 -0.086 -1.975 1.00 48.56 252 GLU A N 1
ATOM 1889 C CA . GLU A 1 252 ? -63.844 -1.278 -2.819 1.00 48.56 252 GLU A CA 1
ATOM 1890 C C . GLU A 1 252 ? -64.304 -0.999 -4.257 1.00 48.56 252 GLU A C 1
ATOM 1892 O O . GLU A 1 252 ? -65.475 -0.733 -4.533 1.00 48.56 252 GLU A O 1
ATOM 1897 N N . ARG A 1 253 ? -63.386 -1.181 -5.211 1.00 49.38 253 ARG A N 1
ATOM 1898 C CA . ARG A 1 253 ? -63.752 -1.566 -6.576 1.00 49.38 253 ARG A CA 1
ATOM 1899 C C . ARG A 1 253 ? -63.713 -3.093 -6.693 1.00 49.38 253 ARG A C 1
ATOM 1901 O O . ARG A 1 253 ? -62.727 -3.693 -6.263 1.00 49.38 253 ARG A O 1
ATOM 1908 N N . PRO A 1 254 ? -64.739 -3.724 -7.293 1.00 59.91 254 PRO A N 1
ATOM 1909 C CA . PRO A 1 254 ? -64.793 -5.173 -7.451 1.00 59.91 254 PRO A CA 1
ATOM 1910 C C . PRO A 1 254 ? -63.659 -5.685 -8.359 1.00 59.91 254 PRO A C 1
ATOM 1912 O O . PRO A 1 254 ? -63.254 -4.980 -9.292 1.00 59.91 254 PRO A O 1
ATOM 1915 N N . PRO A 1 255 ? -63.143 -6.903 -8.111 1.00 57.06 255 PRO A N 1
ATOM 1916 C CA . PRO A 1 255 ? -62.027 -7.454 -8.868 1.00 57.06 255 PRO A CA 1
ATOM 1917 C C . PRO A 1 255 ? -62.441 -7.838 -10.303 1.00 57.06 255 PRO A C 1
ATOM 1919 O O . PRO A 1 255 ? -63.555 -8.324 -10.514 1.00 57.06 255 PRO A O 1
ATOM 1922 N N . PRO A 1 256 ? -61.554 -7.661 -11.301 1.00 53.84 256 PRO A N 1
ATOM 1923 C CA . PRO A 1 256 ? -61.741 -8.234 -12.631 1.00 53.84 256 PRO A CA 1
ATOM 1924 C C . PRO A 1 256 ? -61.541 -9.765 -12.613 1.00 53.84 256 PRO A C 1
ATOM 1926 O O . PRO A 1 256 ? -60.876 -10.289 -11.716 1.00 53.84 256 PRO A O 1
ATOM 1929 N N . PRO A 1 257 ? -62.102 -10.496 -13.596 1.00 49.62 257 PRO A N 1
ATOM 1930 C CA . PRO A 1 257 ? -62.073 -11.955 -13.622 1.00 49.62 257 PRO A CA 1
ATOM 1931 C C . PRO A 1 257 ? -60.649 -12.508 -13.764 1.00 49.62 257 PRO A C 1
ATOM 1933 O O . PRO A 1 257 ? -59.861 -12.063 -14.601 1.00 49.62 257 PRO A O 1
ATOM 1936 N N . THR A 1 258 ? -60.351 -13.509 -12.940 1.00 45.44 258 THR A N 1
ATOM 1937 C CA . THR A 1 258 ? -59.133 -14.323 -12.950 1.00 45.44 258 THR A CA 1
ATOM 1938 C C . THR A 1 258 ? -59.020 -15.135 -14.237 1.00 45.44 258 THR A C 1
ATOM 1940 O O . THR A 1 258 ? -59.937 -15.879 -14.581 1.00 45.44 258 THR A O 1
ATOM 1943 N N . TYR A 1 259 ? -57.873 -15.030 -14.910 1.00 39.97 259 TYR A N 1
ATOM 1944 C CA . TYR A 1 259 ? -57.432 -15.990 -15.921 1.00 39.97 259 TYR A CA 1
ATOM 1945 C C . TYR A 1 259 ? -56.444 -16.971 -15.282 1.00 39.97 259 TYR A C 1
ATOM 1947 O O . TYR A 1 259 ? -55.449 -16.549 -14.692 1.00 39.97 259 TYR A O 1
ATOM 1955 N N . ASP A 1 260 ? -56.743 -18.265 -15.415 1.00 42.84 260 ASP A N 1
ATOM 1956 C CA . ASP A 1 260 ? -55.875 -19.389 -15.056 1.00 42.84 260 ASP A CA 1
ATOM 1957 C C . ASP A 1 260 ? -54.572 -19.348 -15.862 1.00 42.84 260 ASP A C 1
ATOM 1959 O O . ASP A 1 260 ? -54.585 -19.379 -17.096 1.00 42.84 260 ASP A O 1
ATOM 1963 N N . VAL A 1 261 ? -53.437 -19.340 -15.162 1.00 39.47 261 VAL A N 1
ATOM 1964 C CA . VAL A 1 261 ? -52.124 -19.626 -15.747 1.00 39.47 261 VAL A CA 1
ATOM 1965 C C . VAL A 1 261 ? -51.527 -20.798 -14.979 1.00 39.47 261 VAL A C 1
ATOM 1967 O O . VAL A 1 261 ? -51.273 -20.709 -13.782 1.00 39.47 261 VAL A O 1
ATOM 1970 N N . ALA A 1 262 ? -51.344 -21.905 -15.696 1.00 35.56 262 ALA A N 1
ATOM 1971 C CA . ALA A 1 262 ? -50.807 -23.161 -15.198 1.00 35.56 262 ALA A CA 1
ATOM 1972 C C . ALA A 1 262 ? -49.368 -23.019 -14.667 1.00 35.56 262 ALA A C 1
ATOM 1974 O O . ALA A 1 262 ? -48.499 -22.440 -15.325 1.00 35.56 262 ALA A O 1
ATOM 1975 N N . GLU A 1 263 ? -49.121 -23.604 -13.495 1.00 35.66 263 GLU A N 1
ATOM 1976 C CA . GLU A 1 263 ? -47.794 -23.781 -12.900 1.00 35.66 263 GLU A CA 1
ATOM 1977 C C . GLU A 1 263 ? -46.968 -24.842 -13.659 1.00 35.66 263 GLU A C 1
ATOM 1979 O O . GLU A 1 263 ? -47.513 -25.874 -14.064 1.00 35.66 263 GLU A O 1
ATOM 1984 N N . PRO A 1 264 ? -45.643 -24.658 -13.826 1.00 35.00 264 PRO A N 1
ATOM 1985 C CA . PRO A 1 264 ? -44.745 -25.728 -14.247 1.00 35.00 264 PRO A CA 1
ATOM 1986 C C . PRO A 1 264 ? -44.262 -26.572 -13.046 1.00 35.00 264 PRO A C 1
ATOM 1988 O O . PRO A 1 264 ? -44.150 -26.060 -11.931 1.00 35.00 264 PRO A O 1
ATOM 1991 N N . PRO A 1 265 ? -43.938 -27.864 -13.253 1.00 37.53 265 PRO A N 1
ATOM 1992 C CA . PR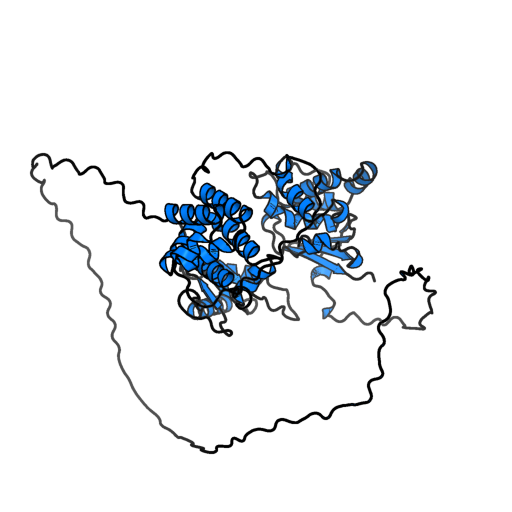O A 1 265 ? -43.739 -28.818 -12.168 1.00 37.53 265 PRO A CA 1
ATOM 1993 C C . PRO A 1 265 ? -42.381 -28.707 -11.463 1.00 37.53 265 PRO A C 1
ATOM 1995 O O . PRO A 1 265 ? -41.322 -28.564 -12.077 1.00 37.53 265 PRO A O 1
ATOM 1998 N N . THR A 1 266 ? -42.444 -28.886 -10.147 1.00 28.09 266 THR A N 1
ATOM 1999 C CA . THR A 1 266 ? -41.345 -29.070 -9.197 1.00 28.09 266 THR A CA 1
ATOM 2000 C C . THR A 1 266 ? -40.649 -30.417 -9.421 1.00 28.09 266 THR A C 1
ATOM 2002 O O . THR A 1 266 ? -41.289 -31.467 -9.390 1.00 28.09 266 THR A O 1
ATOM 2005 N N . LEU A 1 267 ? -39.326 -30.408 -9.600 1.00 23.67 267 LEU A N 1
ATOM 2006 C CA . LEU A 1 267 ? -38.504 -31.616 -9.721 1.00 23.67 267 LEU A CA 1
ATOM 2007 C C . LEU A 1 267 ? -37.778 -31.868 -8.390 1.00 23.67 267 LEU A C 1
ATOM 2009 O O . LEU A 1 267 ? -36.821 -31.179 -8.043 1.00 23.67 267 LEU A O 1
ATOM 2013 N N . HIS A 1 268 ? -38.263 -32.854 -7.633 1.00 23.22 268 HIS A N 1
ATOM 2014 C CA . HIS A 1 268 ? -37.576 -33.431 -6.479 1.00 23.22 268 HIS A CA 1
ATOM 2015 C C . HIS A 1 268 ? -36.571 -34.481 -6.963 1.00 23.22 268 HIS A C 1
ATOM 2017 O O . HIS A 1 268 ? -36.964 -35.434 -7.634 1.00 23.22 268 HIS A O 1
ATOM 2023 N N . LEU A 1 269 ? -35.295 -34.356 -6.582 1.00 22.36 269 LEU A N 1
ATOM 2024 C CA . LEU A 1 269 ? -34.331 -35.449 -6.710 1.00 22.36 269 LEU A CA 1
ATOM 2025 C C . LEU A 1 269 ? -33.856 -35.893 -5.323 1.00 22.36 269 LEU A C 1
ATOM 2027 O O . LEU A 1 269 ? -33.151 -35.176 -4.616 1.00 22.36 269 LEU A O 1
ATOM 2031 N N . VAL A 1 270 ? -34.284 -37.101 -4.968 1.00 20.59 270 VAL A N 1
ATOM 2032 C CA . VAL A 1 270 ? -33.840 -37.918 -3.840 1.00 20.59 270 VAL A CA 1
ATOM 2033 C C . VAL A 1 270 ? -32.908 -38.991 -4.408 1.00 20.59 270 VAL A C 1
ATOM 2035 O O . VAL A 1 270 ? -33.269 -39.654 -5.376 1.00 20.59 270 VAL A O 1
ATOM 2038 N N . ALA A 1 271 ? -31.745 -39.203 -3.796 1.00 23.77 271 ALA A N 1
ATOM 2039 C CA . ALA A 1 271 ? -30.955 -40.432 -3.932 1.00 23.77 271 ALA A CA 1
ATOM 2040 C C . ALA A 1 271 ? -30.295 -40.683 -2.563 1.00 23.77 271 ALA A C 1
ATOM 2042 O O . ALA A 1 271 ? -29.499 -39.867 -2.110 1.00 23.77 271 ALA A O 1
ATOM 2043 N N . ALA A 1 272 ? -30.800 -41.587 -1.720 1.00 23.56 272 ALA A N 1
ATOM 2044 C CA . ALA A 1 272 ? -30.771 -43.053 -1.803 1.00 23.56 272 ALA A CA 1
ATOM 2045 C C . ALA A 1 272 ? -29.343 -43.620 -1.685 1.00 23.56 272 ALA A C 1
ATOM 2047 O O . ALA A 1 272 ? -28.597 -43.729 -2.653 1.00 23.56 272 ALA A O 1
ATOM 2048 N N . VAL A 1 273 ? -29.012 -43.961 -0.439 1.00 22.84 273 VAL A N 1
ATOM 2049 C CA . VAL A 1 273 ? -27.884 -44.780 0.012 1.00 22.84 273 VAL A CA 1
ATOM 2050 C C . VAL A 1 273 ? -28.206 -46.249 -0.271 1.00 22.84 273 VAL A C 1
ATOM 2052 O O . VAL A 1 273 ? -29.320 -46.687 0.014 1.00 22.84 273 VAL A O 1
ATOM 2055 N N . ALA A 1 274 ? -27.234 -47.008 -0.779 1.00 25.44 274 ALA A N 1
ATOM 2056 C CA . ALA A 1 274 ? -27.263 -48.468 -0.783 1.00 25.44 274 ALA A CA 1
ATOM 2057 C C . ALA A 1 274 ? -25.877 -49.039 -0.420 1.00 25.44 274 ALA A C 1
ATOM 2059 O O . ALA A 1 274 ? -24.894 -48.824 -1.129 1.00 25.44 274 ALA A O 1
ATOM 2060 N N . ASP A 1 275 ? -25.854 -49.745 0.713 1.00 24.98 275 ASP A N 1
ATOM 2061 C CA . ASP A 1 275 ? -24.931 -50.808 1.156 1.00 24.98 275 ASP A CA 1
ATOM 2062 C C . ASP A 1 275 ? -24.867 -51.966 0.124 1.00 24.98 275 ASP A C 1
ATOM 2064 O O . ASP A 1 275 ? -25.808 -52.109 -0.653 1.00 24.98 275 ASP A O 1
ATOM 2068 N N . ALA A 1 276 ? -23.921 -52.916 0.012 1.00 26.97 276 ALA A N 1
ATOM 2069 C CA . ALA A 1 276 ? -22.644 -53.385 0.611 1.00 26.97 276 ALA A CA 1
ATOM 2070 C C . ALA A 1 276 ? -22.135 -54.527 -0.363 1.00 26.97 276 ALA A C 1
ATOM 2072 O O . ALA A 1 276 ? -22.640 -54.528 -1.490 1.00 26.97 276 ALA A O 1
ATOM 2073 N N . PRO A 1 277 ? -21.274 -55.556 -0.070 1.00 43.75 277 PRO A N 1
ATOM 2074 C CA . PRO A 1 277 ? -20.440 -55.904 1.105 1.00 43.75 277 PRO A CA 1
ATOM 2075 C C . PRO A 1 277 ? -19.029 -56.534 0.823 1.00 43.75 277 PRO A C 1
ATOM 2077 O O . PRO A 1 277 ? -18.666 -56.835 -0.310 1.00 43.75 277 PRO A O 1
ATOM 2080 N N . GLY A 1 278 ? -18.291 -56.847 1.910 1.00 26.94 278 GLY A N 1
ATOM 2081 C CA . GLY A 1 278 ? -17.369 -58.010 2.031 1.00 26.94 278 GLY A CA 1
ATOM 2082 C C . GLY A 1 278 ? -15.856 -57.700 2.051 1.00 26.94 278 GLY A C 1
ATOM 2083 O O . GLY A 1 278 ? -15.265 -57.488 1.006 1.00 26.94 278 GLY A O 1
ATOM 2084 N N . ALA A 1 279 ? -15.186 -57.510 3.197 1.00 29.56 279 ALA A N 1
ATOM 2085 C CA . ALA A 1 279 ? -14.718 -58.489 4.203 1.00 29.56 279 ALA A CA 1
ATOM 2086 C C . ALA A 1 279 ? -13.463 -59.314 3.813 1.00 29.56 279 ALA A C 1
ATOM 2088 O O . ALA A 1 279 ? -13.559 -60.292 3.081 1.00 29.56 279 ALA A O 1
ATOM 2089 N N . ALA A 1 280 ? -12.311 -58.989 4.421 1.00 29.80 280 ALA A N 1
ATOM 2090 C CA . ALA A 1 280 ? -11.259 -59.948 4.790 1.00 29.80 280 ALA A CA 1
ATOM 2091 C C . ALA A 1 280 ? -10.422 -59.387 5.960 1.00 29.80 280 ALA A C 1
ATOM 2093 O O . ALA A 1 280 ? -10.106 -58.199 6.005 1.00 29.80 280 ALA A O 1
ATOM 2094 N N . ALA A 1 281 ? -10.133 -60.243 6.939 1.00 30.30 281 ALA A N 1
ATOM 2095 C CA . ALA A 1 281 ? -9.697 -59.908 8.290 1.00 30.30 281 ALA A CA 1
ATOM 2096 C C . ALA A 1 281 ? -8.175 -60.052 8.526 1.00 30.30 281 ALA A C 1
ATOM 2098 O O . ALA A 1 281 ? -7.579 -60.984 8.004 1.00 30.30 281 ALA A O 1
ATOM 2099 N N . ALA A 1 282 ? -7.647 -59.183 9.413 1.00 30.61 282 ALA A N 1
ATOM 2100 C CA . ALA A 1 282 ? -6.655 -59.399 10.499 1.00 30.61 282 ALA A CA 1
ATOM 2101 C C . ALA A 1 282 ? -5.219 -59.945 10.178 1.00 30.61 282 ALA A C 1
ATOM 2103 O O . ALA A 1 282 ? -5.037 -60.590 9.154 1.00 30.61 282 ALA A O 1
ATOM 2104 N N . PRO A 1 283 ? -4.183 -59.750 11.049 1.00 46.88 283 PRO A N 1
ATOM 2105 C CA . PRO A 1 283 ? -4.294 -59.443 12.476 1.00 46.88 283 PRO A CA 1
ATOM 2106 C C . PRO A 1 283 ? -3.358 -58.386 13.102 1.00 46.88 283 PRO A C 1
ATOM 2108 O O . PRO A 1 283 ? -2.380 -57.889 12.556 1.00 46.88 283 PRO A O 1
ATOM 2111 N N . VAL A 1 284 ? -3.765 -58.115 14.340 1.00 32.62 284 VAL A N 1
ATOM 2112 C CA . VAL A 1 284 ? -3.181 -57.391 15.468 1.00 32.62 284 VAL A CA 1
ATOM 2113 C C . VAL A 1 284 ? -1.745 -57.817 15.801 1.00 32.62 284 VAL A C 1
ATOM 2115 O O . VAL A 1 284 ? -1.474 -59.004 15.961 1.00 32.62 284 VAL A O 1
ATOM 2118 N N . ALA A 1 285 ? -0.885 -56.838 16.098 1.00 31.22 285 ALA A N 1
ATOM 2119 C CA . ALA A 1 285 ? 0.263 -57.018 16.984 1.00 31.22 285 ALA A CA 1
ATOM 2120 C C . ALA A 1 285 ? 0.267 -55.916 18.057 1.00 31.22 285 ALA A C 1
ATOM 2122 O O . ALA A 1 285 ? 0.493 -54.738 17.788 1.00 31.22 285 ALA A O 1
ATOM 2123 N N . ARG A 1 286 ? -0.031 -56.337 19.291 1.00 34.66 286 ARG A N 1
ATOM 2124 C CA . ARG A 1 286 ? 0.218 -55.616 20.543 1.00 34.66 286 ARG A CA 1
ATOM 2125 C C . ARG A 1 286 ? 1.724 -55.607 20.815 1.00 34.66 286 ARG A C 1
ATOM 2127 O O . ARG A 1 286 ? 2.337 -56.667 20.794 1.00 34.66 286 ARG A O 1
ATOM 2134 N N . ALA A 1 287 ? 2.262 -54.468 21.236 1.00 31.33 287 ALA A N 1
ATOM 2135 C CA . ALA A 1 287 ? 3.405 -54.438 22.139 1.00 31.33 287 ALA A CA 1
ATOM 2136 C C . ALA A 1 287 ? 3.194 -53.315 23.162 1.00 31.33 287 ALA A C 1
ATOM 2138 O O . ALA A 1 287 ? 3.084 -52.139 22.827 1.00 31.33 287 ALA A O 1
ATOM 2139 N N . ALA A 1 288 ? 3.045 -53.749 24.409 1.00 32.91 288 ALA A N 1
ATOM 2140 C CA . ALA A 1 288 ? 2.983 -52.952 25.618 1.00 32.91 288 ALA A CA 1
ATOM 2141 C C . ALA A 1 288 ? 4.402 -52.684 26.153 1.00 32.91 288 ALA A C 1
ATOM 2143 O O . ALA A 1 288 ? 5.323 -53.448 25.875 1.00 32.91 288 ALA A O 1
ATOM 2144 N N . GLY A 1 289 ? 4.527 -51.663 27.004 1.00 27.61 289 GLY A N 1
ATOM 2145 C CA . GLY A 1 289 ? 5.699 -51.404 27.847 1.00 27.61 289 GLY A CA 1
ATOM 2146 C C . GLY A 1 289 ? 6.475 -50.151 27.432 1.00 27.61 289 GLY A C 1
ATOM 2147 O O . GLY A 1 289 ? 6.702 -49.914 26.260 1.00 27.61 289 GLY A O 1
ATOM 2148 N N . ALA A 1 290 ? 6.930 -49.286 28.327 1.00 31.38 290 ALA A N 1
ATOM 2149 C CA . ALA A 1 290 ? 6.851 -49.267 29.772 1.00 31.38 290 ALA A CA 1
ATOM 2150 C C . ALA A 1 290 ? 7.158 -47.834 30.227 1.00 31.38 290 ALA A C 1
ATOM 2152 O O . ALA A 1 290 ? 7.850 -47.073 29.551 1.00 31.38 290 ALA A O 1
ATOM 2153 N N . ALA A 1 291 ? 6.628 -47.489 31.393 1.00 36.25 291 ALA A N 1
ATOM 2154 C CA . ALA A 1 291 ? 6.933 -46.278 32.129 1.00 36.25 291 ALA A CA 1
ATOM 2155 C C . ALA A 1 291 ? 8.442 -46.079 32.354 1.00 36.25 291 ALA A C 1
ATOM 2157 O O . ALA A 1 291 ? 9.151 -47.047 32.622 1.00 36.25 291 ALA A O 1
ATOM 2158 N N . ARG A 1 292 ? 8.882 -44.812 32.379 1.00 31.36 292 ARG A N 1
ATOM 2159 C CA . ARG A 1 292 ? 9.860 -44.288 33.354 1.00 31.36 292 ARG A CA 1
ATOM 2160 C C . ARG A 1 292 ? 9.968 -42.755 33.276 1.00 31.36 292 ARG A C 1
ATOM 2162 O O . ARG A 1 292 ? 10.538 -42.201 32.346 1.00 31.36 292 ARG A O 1
ATOM 2169 N N . ARG A 1 293 ? 9.427 -42.089 34.304 1.00 39.44 293 ARG A N 1
ATOM 2170 C CA . ARG A 1 293 ? 10.005 -40.874 34.919 1.00 39.44 293 ARG A CA 1
ATOM 2171 C C . ARG A 1 293 ? 11.229 -41.305 35.752 1.00 39.44 293 ARG A C 1
ATOM 2173 O O . ARG A 1 293 ? 11.205 -42.427 36.261 1.00 39.44 293 ARG A O 1
ATOM 2180 N N . PRO A 1 294 ? 12.279 -40.473 35.877 1.00 50.12 294 PRO A N 1
ATOM 2181 C CA . PRO A 1 294 ? 12.429 -39.544 37.022 1.00 50.12 294 PRO A CA 1
ATOM 2182 C C . PRO A 1 294 ? 12.843 -38.126 36.553 1.00 50.12 294 PRO A C 1
ATOM 2184 O O . PRO A 1 294 ? 13.324 -37.962 35.442 1.00 50.12 294 PRO A O 1
ATOM 2187 N N . ALA A 1 295 ? 12.442 -37.025 37.197 1.00 32.59 295 ALA A N 1
ATOM 2188 C CA . ALA A 1 295 ? 12.870 -36.454 38.486 1.00 32.59 295 ALA A CA 1
ATOM 2189 C C . ALA A 1 295 ? 14.268 -35.786 38.461 1.00 32.59 295 ALA A C 1
ATOM 2191 O O . ALA A 1 295 ? 15.279 -36.459 38.332 1.00 32.59 295 ALA A O 1
ATOM 2192 N N . ALA A 1 296 ? 14.228 -34.450 38.577 1.00 37.16 296 ALA A N 1
ATOM 2193 C CA . ALA A 1 296 ? 15.142 -33.501 39.225 1.00 37.16 296 ALA A CA 1
ATOM 2194 C C . ALA A 1 296 ? 16.652 -33.801 39.338 1.00 37.16 296 ALA A C 1
ATOM 2196 O O . ALA A 1 296 ? 17.055 -34.715 40.046 1.00 37.16 296 ALA A O 1
ATOM 2197 N N . ALA A 1 297 ? 17.464 -32.867 38.831 1.00 33.12 297 ALA A N 1
ATOM 2198 C CA . ALA A 1 297 ? 18.661 -32.381 39.519 1.00 33.12 297 ALA A CA 1
ATOM 2199 C C . ALA A 1 297 ? 18.967 -30.952 39.041 1.00 33.12 297 ALA A C 1
ATOM 2201 O O . ALA A 1 297 ? 19.180 -30.709 37.854 1.00 33.12 297 ALA A O 1
ATOM 2202 N N . ALA A 1 298 ? 18.901 -30.008 39.977 1.00 40.22 298 ALA A N 1
ATOM 2203 C CA . ALA A 1 298 ? 19.507 -28.696 39.858 1.00 40.22 298 ALA A CA 1
ATOM 2204 C C . ALA A 1 298 ? 21.004 -28.873 40.132 1.00 40.22 298 ALA A C 1
ATOM 2206 O O . ALA A 1 298 ? 21.359 -29.418 41.175 1.00 40.22 298 ALA A O 1
ATOM 2207 N N . GLU A 1 299 ? 21.857 -28.444 39.207 1.00 35.75 299 GLU A N 1
ATOM 2208 C CA . GLU A 1 299 ? 23.291 -28.334 39.458 1.00 35.75 299 GLU A CA 1
ATOM 2209 C C . GLU A 1 299 ? 23.640 -26.876 39.743 1.00 35.75 299 GLU A C 1
ATOM 2211 O O . GLU A 1 299 ? 23.555 -25.996 38.880 1.00 35.75 299 GLU A O 1
ATOM 2216 N N . ASP A 1 300 ? 23.990 -26.676 41.011 1.00 35.31 300 ASP A N 1
ATOM 2217 C CA . ASP A 1 300 ? 24.835 -25.618 41.541 1.00 35.31 300 ASP A CA 1
ATOM 2218 C C . ASP A 1 300 ? 26.061 -25.409 40.645 1.00 35.31 300 ASP A C 1
ATOM 2220 O O . ASP A 1 300 ? 26.811 -26.343 40.351 1.00 35.31 300 ASP A O 1
ATOM 2224 N N . ARG A 1 301 ? 26.291 -24.159 40.244 1.00 37.69 301 ARG A N 1
ATOM 2225 C CA . ARG A 1 301 ? 27.565 -23.722 39.673 1.00 37.69 301 ARG A CA 1
ATOM 2226 C C . ARG A 1 301 ? 28.361 -23.052 40.794 1.00 37.69 301 ARG A C 1
ATOM 2228 O O . ARG A 1 301 ? 27.849 -22.081 41.347 1.00 37.69 301 ARG A O 1
ATOM 2235 N N . PRO A 1 302 ? 29.573 -23.525 41.122 1.00 48.25 302 PRO A N 1
ATOM 2236 C CA . PRO A 1 302 ? 30.403 -22.877 42.122 1.00 48.25 302 PRO A CA 1
ATOM 2237 C C . PRO A 1 302 ? 30.943 -21.544 41.596 1.00 48.25 302 PRO A C 1
ATOM 2239 O O . PRO A 1 302 ? 31.279 -21.412 40.415 1.00 48.25 302 PRO A O 1
ATOM 2242 N N . ASP A 1 303 ? 30.998 -20.579 42.510 1.00 40.59 303 ASP A N 1
ATOM 2243 C CA . ASP A 1 303 ? 31.594 -19.260 42.349 1.00 40.59 303 ASP A CA 1
ATOM 2244 C C . ASP A 1 303 ? 33.043 -19.343 41.845 1.00 40.59 303 ASP A C 1
ATOM 2246 O O . ASP A 1 303 ? 33.858 -20.115 42.351 1.00 40.59 303 ASP A O 1
ATOM 2250 N N . ASP A 1 304 ? 33.348 -18.514 40.849 1.00 49.91 304 ASP A N 1
ATOM 2251 C CA . ASP A 1 304 ? 34.685 -18.251 40.311 1.00 49.91 304 ASP A CA 1
ATOM 2252 C C . ASP A 1 304 ? 35.231 -16.970 40.982 1.00 49.91 304 ASP A C 1
ATOM 2254 O O . ASP A 1 304 ? 34.703 -15.884 40.707 1.00 49.91 304 ASP A O 1
ATOM 2258 N N . PRO A 1 305 ? 36.217 -17.055 41.902 1.00 46.88 305 PRO A N 1
ATOM 2259 C CA . PRO A 1 305 ? 36.661 -15.914 42.698 1.00 46.88 305 PRO A CA 1
ATOM 2260 C C . PRO A 1 305 ? 37.818 -15.097 42.088 1.00 46.88 305 PRO A C 1
ATOM 2262 O O . PRO A 1 305 ? 38.359 -14.251 42.792 1.00 46.88 305 PRO A O 1
ATOM 2265 N N . ASP A 1 306 ? 38.181 -15.260 40.808 1.00 45.50 306 ASP A N 1
ATOM 2266 C CA . ASP A 1 306 ? 39.365 -14.589 40.224 1.00 45.50 306 ASP A CA 1
ATOM 2267 C C . ASP A 1 306 ? 39.058 -13.571 39.111 1.00 45.50 306 ASP A C 1
ATOM 2269 O O . ASP A 1 306 ? 39.752 -13.458 38.096 1.00 45.50 306 ASP A O 1
ATOM 2273 N N . ARG A 1 307 ? 38.027 -12.741 39.306 1.00 39.84 307 ARG A N 1
ATOM 2274 C CA . ARG A 1 307 ? 37.748 -11.615 38.401 1.00 39.84 307 ARG A CA 1
ATOM 2275 C C . ARG A 1 307 ? 38.389 -10.320 38.926 1.00 39.84 307 ARG A C 1
ATOM 2277 O O . ARG A 1 307 ? 37.837 -9.726 39.849 1.00 39.84 307 ARG A O 1
ATOM 2284 N N . PRO A 1 308 ? 39.505 -9.828 38.349 1.00 51.47 308 PRO A N 1
ATOM 2285 C CA . PRO A 1 308 ? 40.123 -8.595 38.817 1.00 51.47 308 PRO A CA 1
ATOM 2286 C C . PRO A 1 308 ? 39.252 -7.369 38.516 1.00 51.47 308 PRO A C 1
ATOM 2288 O O . PRO A 1 308 ? 38.712 -7.200 37.416 1.00 51.47 308 PRO A O 1
ATOM 2291 N N . ASP A 1 309 ? 39.170 -6.524 39.541 1.00 34.94 309 ASP A N 1
ATOM 2292 C CA . ASP A 1 309 ? 38.497 -5.233 39.623 1.00 34.94 309 ASP A CA 1
ATOM 2293 C C . ASP A 1 309 ? 38.679 -4.368 38.369 1.00 34.94 309 ASP A C 1
ATOM 2295 O O . ASP A 1 309 ? 39.783 -3.944 38.013 1.00 34.94 309 ASP A O 1
ATOM 2299 N N . ARG A 1 310 ? 37.560 -4.032 37.722 1.00 38.25 310 ARG A N 1
ATOM 2300 C CA . ARG A 1 310 ? 37.502 -2.926 36.762 1.00 38.25 310 ARG A CA 1
ATOM 2301 C C . ARG A 1 310 ? 37.055 -1.672 37.497 1.00 38.25 310 ARG A C 1
ATOM 2303 O O . ARG A 1 310 ? 35.867 -1.464 37.725 1.00 38.25 310 ARG A O 1
ATOM 2310 N N . THR A 1 311 ? 38.019 -0.817 37.810 1.00 50.94 311 THR A N 1
ATOM 2311 C CA . THR A 1 311 ? 37.772 0.565 38.218 1.00 50.94 311 THR A CA 1
ATOM 2312 C C . THR A 1 311 ? 37.031 1.344 37.116 1.00 50.94 311 THR A C 1
ATOM 2314 O O . THR A 1 311 ? 37.284 1.139 35.922 1.00 50.94 311 THR A O 1
ATOM 2317 N N . PRO A 1 312 ? 36.105 2.252 37.477 1.00 46.16 312 PRO A N 1
ATOM 2318 C CA . PRO A 1 312 ? 35.377 3.057 36.508 1.00 46.16 312 PRO A CA 1
ATOM 2319 C C . PRO A 1 312 ? 36.268 4.182 35.966 1.00 46.16 312 PRO A C 1
ATOM 2321 O O . PRO A 1 312 ? 36.768 5.026 36.708 1.00 46.16 312 PRO A O 1
ATOM 2324 N N . ARG A 1 313 ? 36.462 4.191 34.644 1.00 37.31 313 ARG A N 1
ATOM 2325 C CA . ARG A 1 313 ? 37.204 5.227 33.915 1.00 37.31 313 ARG A CA 1
ATOM 2326 C C . ARG A 1 313 ? 36.308 6.454 33.716 1.00 37.31 313 ARG A C 1
ATOM 2328 O O . ARG A 1 313 ? 35.201 6.332 33.196 1.00 37.31 313 ARG A O 1
ATOM 2335 N N . ALA A 1 314 ? 36.800 7.615 34.142 1.00 44.75 314 ALA A N 1
ATOM 2336 C CA . ALA A 1 314 ? 36.126 8.907 34.036 1.00 44.75 314 ALA A CA 1
ATOM 2337 C C . ALA A 1 314 ? 35.857 9.324 32.570 1.00 44.75 314 ALA A C 1
ATOM 2339 O O . ALA A 1 314 ? 36.609 8.929 31.672 1.00 44.75 314 ALA A O 1
ATOM 2340 N N . PRO A 1 315 ? 34.807 10.126 32.310 1.00 45.78 315 PRO A N 1
ATOM 2341 C CA . PRO A 1 315 ? 34.441 10.553 30.968 1.00 45.78 315 PRO A CA 1
ATOM 2342 C C . PRO A 1 315 ? 35.234 11.796 30.544 1.00 45.78 315 PRO A C 1
ATOM 2344 O O . PRO A 1 315 ? 35.126 12.846 31.170 1.00 45.78 315 PRO A O 1
ATOM 2347 N N . GLY A 1 316 ? 35.971 11.693 29.436 1.00 41.66 316 GLY A N 1
ATOM 2348 C CA . GLY A 1 316 ? 36.447 12.863 28.698 1.00 41.66 316 GLY A CA 1
ATOM 2349 C C . GLY A 1 316 ? 37.803 12.682 28.029 1.00 41.66 316 GLY A C 1
ATOM 2350 O O . GLY A 1 316 ? 38.810 12.999 28.637 1.00 41.66 316 GLY A O 1
ATOM 2351 N N . GLU A 1 317 ? 37.811 12.237 26.769 1.00 32.53 317 GLU A N 1
ATOM 2352 C CA . GLU A 1 317 ? 38.691 12.795 25.728 1.00 32.53 317 GLU A CA 1
ATOM 2353 C C . GLU A 1 317 ? 38.283 12.241 24.355 1.00 32.53 317 GLU A C 1
ATOM 2355 O O . GLU A 1 317 ? 38.411 11.048 24.075 1.00 32.53 317 GLU A O 1
ATOM 2360 N N . VAL A 1 318 ? 37.747 13.106 23.493 1.00 40.44 318 VAL A N 1
ATOM 2361 C CA . VAL A 1 318 ? 37.495 12.790 22.083 1.00 40.44 318 VAL A CA 1
ATOM 2362 C C . VAL A 1 318 ? 38.790 13.061 21.326 1.00 40.44 318 VAL A C 1
ATOM 2364 O O . VAL A 1 318 ? 39.112 14.207 21.024 1.00 40.44 318 VAL A O 1
ATOM 2367 N N . VAL A 1 319 ? 39.538 12.002 21.024 1.00 38.72 319 VAL A N 1
ATOM 2368 C CA . VAL A 1 319 ? 40.694 12.066 20.120 1.00 38.72 319 VAL A CA 1
ATOM 2369 C C . VAL A 1 319 ? 40.187 11.928 18.677 1.00 38.72 319 VAL A C 1
ATOM 2371 O O . VAL A 1 319 ? 39.483 10.960 18.379 1.00 38.72 319 VAL A O 1
ATOM 2374 N N . PRO A 1 320 ? 40.515 12.850 17.754 1.00 38.53 320 PRO A N 1
ATOM 2375 C CA . PRO A 1 320 ? 40.085 12.735 16.368 1.00 38.53 320 PRO A CA 1
ATOM 2376 C C . PRO A 1 320 ? 40.859 11.613 15.663 1.00 38.53 320 PRO A C 1
ATOM 2378 O O . PRO A 1 320 ? 42.093 11.612 15.629 1.00 38.53 320 PRO A O 1
ATOM 2381 N N . LEU A 1 321 ? 40.128 10.668 15.061 1.00 33.62 321 LEU A N 1
ATOM 2382 C CA . LEU A 1 321 ? 40.689 9.656 14.165 1.00 33.62 321 LEU A CA 1
ATOM 2383 C C . LEU A 1 321 ? 41.285 10.357 12.932 1.00 33.62 321 LEU A C 1
ATOM 2385 O O . LEU A 1 321 ? 40.564 10.793 12.036 1.00 33.62 321 LEU A O 1
ATOM 2389 N N . ARG A 1 322 ? 42.615 10.456 12.866 1.00 34.25 322 ARG A N 1
ATOM 2390 C CA . ARG A 1 322 ? 43.315 10.748 11.610 1.00 34.25 322 ARG A CA 1
ATOM 2391 C C . ARG A 1 322 ? 43.328 9.489 10.747 1.00 34.25 322 ARG A C 1
ATOM 2393 O O . ARG A 1 322 ? 43.862 8.459 11.157 1.00 34.25 322 ARG A O 1
ATOM 2400 N N . ALA A 1 323 ? 42.766 9.599 9.545 1.00 38.78 323 ALA A N 1
ATOM 2401 C CA . ALA A 1 323 ? 42.863 8.588 8.503 1.00 38.78 323 ALA A CA 1
ATOM 2402 C C . ALA A 1 323 ? 44.338 8.335 8.151 1.00 38.78 323 ALA A C 1
ATOM 2404 O O . ALA A 1 323 ? 45.080 9.255 7.801 1.00 38.78 323 ALA A O 1
ATOM 2405 N N . ARG A 1 324 ? 44.763 7.077 8.270 1.00 33.78 324 ARG A N 1
ATOM 2406 C CA . ARG A 1 324 ? 46.071 6.598 7.818 1.00 33.78 324 ARG A CA 1
ATOM 2407 C C . ARG A 1 324 ? 45.915 6.113 6.370 1.00 33.78 324 ARG A C 1
ATOM 2409 O O . ARG A 1 324 ? 45.025 5.298 6.133 1.00 33.78 324 ARG A O 1
ATOM 2416 N N . PRO A 1 325 ? 46.742 6.562 5.411 1.00 37.59 325 PRO A N 1
ATOM 2417 C CA . PRO A 1 325 ? 46.714 6.017 4.062 1.00 37.59 325 PRO A CA 1
ATOM 2418 C C . PRO A 1 325 ? 47.281 4.592 4.089 1.00 37.59 325 PRO A C 1
ATOM 2420 O O . PRO A 1 325 ? 48.389 4.361 4.579 1.00 37.59 325 PRO A O 1
ATOM 2423 N N . ALA A 1 326 ? 46.499 3.630 3.603 1.00 38.16 326 ALA A N 1
ATOM 2424 C CA . ALA A 1 326 ? 46.925 2.248 3.454 1.00 38.16 326 ALA A CA 1
ATOM 2425 C C . ALA A 1 326 ? 47.888 2.145 2.262 1.00 38.16 326 ALA A C 1
ATOM 2427 O O . ALA A 1 326 ? 47.477 2.211 1.107 1.00 38.16 326 ALA A O 1
ATOM 2428 N N . ALA A 1 327 ? 49.180 2.000 2.551 1.00 37.31 327 ALA A N 1
ATOM 2429 C CA . ALA A 1 327 ? 50.162 1.556 1.573 1.00 37.31 327 ALA A CA 1
ATOM 2430 C C . ALA A 1 327 ? 49.972 0.048 1.340 1.00 37.31 327 ALA A C 1
ATOM 2432 O O . ALA A 1 327 ? 50.046 -0.748 2.279 1.00 37.31 327 ALA A O 1
ATOM 2433 N N . GLY A 1 328 ? 49.676 -0.319 0.093 1.00 36.03 328 GLY A N 1
ATOM 2434 C CA . GLY A 1 328 ? 49.417 -1.689 -0.333 1.00 36.03 328 GLY A CA 1
ATOM 2435 C C . GLY A 1 328 ? 50.639 -2.597 -0.201 1.00 36.03 328 GLY A C 1
ATOM 2436 O O . GLY A 1 328 ? 51.759 -2.228 -0.553 1.00 36.03 328 GLY A O 1
ATOM 2437 N N . ARG A 1 329 ? 50.399 -3.816 0.283 1.00 36.50 329 ARG A N 1
ATOM 2438 C CA . ARG A 1 329 ? 51.316 -4.951 0.150 1.00 36.50 329 ARG A CA 1
ATOM 2439 C C . ARG A 1 329 ? 50.843 -5.782 -1.050 1.00 36.50 329 ARG A C 1
ATOM 2441 O O . ARG A 1 329 ? 49.664 -6.129 -1.075 1.00 36.50 329 ARG A O 1
ATOM 2448 N N . PRO A 1 330 ? 51.704 -6.100 -2.029 1.00 38.44 330 PRO A N 1
ATOM 2449 C CA . PRO A 1 330 ? 51.310 -6.928 -3.160 1.00 38.44 330 PRO A CA 1
ATOM 2450 C C . PRO A 1 330 ? 51.131 -8.379 -2.697 1.00 38.44 330 PRO A C 1
ATOM 2452 O O . PRO A 1 330 ? 52.020 -8.952 -2.063 1.00 38.44 330 PRO A O 1
ATOM 2455 N N . VAL A 1 331 ? 49.972 -8.962 -3.003 1.00 41.69 331 VAL A N 1
ATOM 2456 C CA . VAL A 1 331 ? 49.730 -10.406 -2.899 1.00 41.69 331 VAL A CA 1
ATOM 2457 C C . VAL A 1 331 ? 50.366 -11.063 -4.131 1.00 41.69 331 VAL A C 1
ATOM 2459 O O . VAL A 1 331 ? 50.057 -10.642 -5.247 1.00 41.69 331 VAL A O 1
ATOM 2462 N N . PRO A 1 332 ? 51.263 -12.053 -3.986 1.00 41.47 332 PRO A N 1
ATOM 2463 C CA . PRO A 1 332 ? 51.834 -12.739 -5.133 1.00 41.47 332 PRO A CA 1
ATOM 2464 C C . PRO A 1 332 ? 50.863 -13.792 -5.683 1.00 41.47 332 PRO A C 1
ATOM 2466 O O . PRO A 1 332 ? 50.495 -14.724 -4.976 1.00 41.47 332 PRO A O 1
ATOM 2469 N N . GLY A 1 333 ? 50.533 -13.656 -6.970 1.00 43.31 333 GLY A N 1
ATOM 2470 C CA . GLY A 1 333 ? 50.350 -14.773 -7.901 1.00 43.31 333 GLY A CA 1
ATOM 2471 C C . GLY A 1 333 ? 49.122 -15.662 -7.720 1.00 43.31 333 GLY A C 1
ATOM 2472 O O . GLY A 1 333 ? 49.258 -16.831 -7.372 1.00 43.31 333 GLY A O 1
ATOM 2473 N N . SER A 1 334 ? 47.946 -15.159 -8.089 1.00 41.75 334 SER A N 1
ATOM 2474 C CA . SER A 1 334 ? 46.861 -16.003 -8.602 1.00 41.75 334 SER A CA 1
ATOM 2475 C C . SER A 1 334 ? 46.889 -15.874 -10.123 1.00 41.75 334 SER A C 1
ATOM 2477 O O . SER A 1 334 ? 46.646 -14.792 -10.653 1.00 41.75 334 SER A O 1
ATOM 2479 N N . GLY A 1 335 ? 47.302 -16.937 -10.816 1.00 46.25 335 GLY A N 1
ATOM 2480 C CA . GLY A 1 335 ? 47.225 -16.994 -12.276 1.00 46.25 335 GLY A CA 1
ATOM 2481 C C . GLY A 1 335 ? 45.770 -16.901 -12.758 1.00 46.25 335 GLY A C 1
ATOM 2482 O O . GLY A 1 335 ? 44.862 -17.110 -11.950 1.00 46.25 335 GLY A O 1
ATOM 2483 N N . PRO A 1 336 ? 45.539 -16.577 -14.042 1.00 49.81 336 PRO A N 1
ATOM 2484 C CA . PRO A 1 336 ? 44.202 -16.577 -14.620 1.00 49.81 336 PRO A CA 1
ATOM 2485 C C . PRO A 1 336 ? 43.669 -18.012 -14.596 1.00 49.81 336 PRO A C 1
ATOM 2487 O O . PRO A 1 336 ? 44.118 -18.873 -15.348 1.00 49.81 336 PRO A O 1
ATOM 2490 N N . ASP A 1 337 ? 42.775 -18.279 -13.653 1.00 49.53 337 ASP A N 1
ATOM 2491 C CA . ASP A 1 337 ? 41.966 -19.485 -13.641 1.00 49.53 337 ASP A CA 1
ATOM 2492 C C . ASP A 1 337 ? 40.871 -19.261 -14.691 1.00 49.53 337 ASP A C 1
ATOM 2494 O O . ASP A 1 337 ? 39.909 -18.533 -14.445 1.00 49.53 337 ASP A O 1
ATOM 2498 N N . ASP A 1 338 ? 41.043 -19.834 -15.887 1.00 51.50 338 ASP A N 1
ATOM 2499 C CA . ASP A 1 338 ? 40.069 -19.835 -16.997 1.00 51.50 338 ASP A CA 1
ATOM 2500 C C . ASP A 1 338 ? 38.819 -20.691 -16.674 1.00 51.50 338 ASP A C 1
ATOM 2502 O O . ASP A 1 338 ? 38.148 -21.234 -17.556 1.00 51.50 338 ASP A O 1
ATOM 2506 N N . GLY A 1 339 ? 38.505 -20.848 -15.386 1.00 54.06 339 GLY A N 1
ATOM 2507 C CA . GLY A 1 339 ? 37.318 -21.518 -14.896 1.00 54.06 339 GLY A CA 1
ATOM 2508 C C . GLY A 1 339 ? 36.089 -20.697 -15.245 1.00 54.06 339 GLY A C 1
ATOM 2509 O O . GLY A 1 339 ? 35.795 -19.691 -14.600 1.00 54.06 339 GLY A O 1
ATOM 2510 N N . GLU A 1 340 ? 35.365 -21.147 -16.269 1.00 47.69 340 GLU A N 1
ATOM 2511 C CA . GLU A 1 340 ? 34.017 -20.694 -16.592 1.00 47.69 340 GLU A CA 1
ATOM 2512 C C . GLU A 1 340 ? 33.216 -20.573 -15.278 1.00 47.69 340 GLU A C 1
ATOM 2514 O O . GLU A 1 340 ? 33.156 -21.545 -14.509 1.00 47.69 340 GLU A O 1
ATOM 2519 N N . PRO A 1 341 ? 32.687 -19.379 -14.941 1.00 54.88 341 PRO A N 1
ATOM 2520 C CA . PRO A 1 341 ? 32.049 -19.164 -13.655 1.00 54.88 341 PRO A CA 1
ATOM 2521 C C . PRO A 1 341 ? 30.934 -20.197 -13.483 1.00 54.88 341 PRO A C 1
ATOM 2523 O O . PRO A 1 341 ? 30.216 -20.497 -14.441 1.00 54.88 341 PRO A O 1
ATOM 2526 N N . PRO A 1 342 ? 30.779 -20.780 -12.284 1.00 54.72 342 PRO A N 1
ATOM 2527 C CA . PRO A 1 342 ? 29.840 -21.864 -12.086 1.00 54.72 342 PRO A CA 1
ATOM 2528 C C . PRO A 1 342 ? 28.437 -21.476 -12.586 1.00 54.72 342 PRO A C 1
ATOM 2530 O O . PRO A 1 342 ? 28.005 -20.347 -12.351 1.00 54.72 342 PRO A O 1
ATOM 2533 N N . PRO A 1 343 ? 27.670 -22.401 -13.195 1.00 51.88 343 PRO A N 1
ATOM 2534 C CA . PRO A 1 343 ? 26.448 -22.098 -13.955 1.00 51.88 343 PRO A CA 1
ATOM 2535 C C . PRO A 1 343 ? 25.324 -21.411 -13.157 1.00 51.88 343 PRO A C 1
ATOM 2537 O O . PRO A 1 343 ? 24.342 -20.948 -13.729 1.00 51.88 343 PRO A O 1
ATOM 2540 N N . TRP A 1 344 ? 25.451 -21.322 -11.832 1.00 48.12 344 TRP A N 1
ATOM 2541 C CA . TRP A 1 344 ? 24.549 -20.580 -10.950 1.00 48.12 344 TRP A CA 1
ATOM 2542 C C . TRP A 1 344 ? 24.898 -19.087 -10.792 1.00 48.12 344 TRP A C 1
ATOM 2544 O O . TRP A 1 344 ? 24.085 -18.350 -10.237 1.00 48.12 344 TRP A O 1
ATOM 2554 N N . GLN A 1 345 ? 26.060 -18.627 -11.273 1.00 53.00 345 GLN A N 1
ATOM 2555 C CA . GLN A 1 345 ? 26.441 -17.205 -11.333 1.00 53.00 345 GLN A CA 1
ATOM 2556 C C . GLN A 1 345 ? 25.895 -16.488 -12.571 1.00 53.00 345 GLN A C 1
ATOM 2558 O O . GLN A 1 345 ? 25.973 -15.260 -12.653 1.00 53.00 345 GLN A O 1
ATOM 2563 N N . HIS A 1 346 ? 25.286 -17.221 -13.507 1.00 55.25 346 HIS A N 1
ATOM 2564 C CA . HIS A 1 346 ? 24.505 -16.616 -14.575 1.00 55.25 346 HIS A CA 1
ATOM 2565 C C . HIS A 1 346 ? 23.193 -16.099 -14.010 1.00 55.25 346 HIS A C 1
ATOM 2567 O O . HIS A 1 346 ? 22.154 -16.764 -14.032 1.00 55.25 346 HIS A O 1
ATOM 2573 N N . HIS A 1 347 ? 23.248 -14.892 -13.457 1.00 61.09 347 HIS A N 1
ATOM 2574 C CA . HIS A 1 347 ? 22.039 -14.206 -13.063 1.00 61.09 347 HIS A CA 1
ATOM 2575 C C . HIS A 1 347 ? 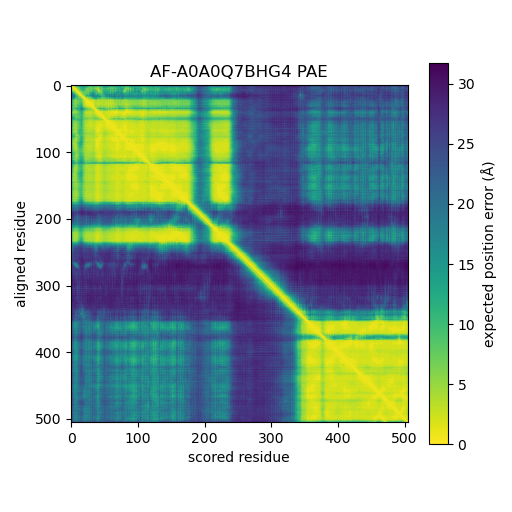21.122 -14.085 -14.293 1.00 61.09 347 HIS A C 1
ATOM 2577 O O . HIS A 1 347 ? 21.604 -13.737 -15.370 1.00 61.09 347 HIS A O 1
ATOM 2583 N N . PRO A 1 348 ? 19.807 -14.352 -14.178 1.00 62.62 348 PRO A N 1
ATOM 2584 C CA . PRO A 1 348 ? 18.885 -14.380 -15.319 1.00 62.62 348 PRO A CA 1
ATOM 2585 C C . PRO A 1 348 ? 18.887 -13.106 -16.176 1.00 62.62 348 PRO A C 1
ATOM 2587 O O . PRO A 1 348 ? 18.494 -13.148 -17.339 1.00 62.62 348 PRO A O 1
ATOM 2590 N N . TRP A 1 349 ? 19.321 -11.982 -15.601 1.00 68.88 349 TRP A N 1
ATOM 2591 C CA . TRP A 1 349 ? 19.462 -10.700 -16.280 1.00 68.88 349 TRP A CA 1
ATOM 2592 C C . TRP A 1 349 ? 20.732 -10.584 -17.137 1.00 68.88 349 TRP A C 1
ATOM 2594 O O . TRP A 1 349 ? 20.768 -9.730 -18.010 1.00 68.88 349 TRP A O 1
ATOM 2604 N N . GLN A 1 350 ? 21.739 -11.451 -16.985 1.00 68.50 350 GLN A N 1
ATOM 2605 C CA . GLN A 1 350 ? 22.909 -11.488 -17.881 1.00 68.50 350 GLN A CA 1
ATOM 2606 C C . GLN A 1 350 ? 22.537 -11.919 -19.310 1.00 68.50 350 GLN A C 1
ATOM 2608 O O . GLN A 1 350 ? 23.268 -11.631 -20.250 1.00 68.50 350 GLN A O 1
ATOM 2613 N N . ALA A 1 351 ? 21.386 -12.577 -19.482 1.00 66.56 351 ALA A N 1
ATOM 2614 C CA . ALA A 1 351 ? 20.811 -12.891 -20.790 1.00 66.56 351 ALA A CA 1
ATOM 2615 C C . ALA A 1 351 ? 19.900 -11.772 -21.337 1.00 66.56 351 ALA A C 1
ATOM 2617 O O . ALA A 1 351 ? 19.378 -11.887 -22.449 1.00 66.56 351 ALA A O 1
ATOM 2618 N N . SER A 1 352 ? 19.656 -10.711 -20.558 1.00 66.38 352 SER A N 1
ATOM 2619 C CA . SER A 1 352 ? 18.949 -9.519 -21.029 1.00 66.38 352 SER A CA 1
ATOM 2620 C C . SER A 1 352 ? 19.869 -8.727 -21.963 1.00 66.38 352 SER A C 1
ATOM 2622 O O . SER A 1 352 ? 21.087 -8.831 -21.870 1.00 66.38 352 SER A O 1
ATOM 2624 N N . GLY A 1 353 ? 19.287 -7.981 -22.905 1.00 77.94 353 GLY A N 1
ATOM 2625 C CA . GLY A 1 353 ? 20.019 -7.269 -23.958 1.00 77.94 353 GLY A CA 1
ATOM 2626 C C . GLY A 1 353 ? 21.063 -6.252 -23.457 1.00 77.94 353 GLY A C 1
ATOM 2627 O O . GLY A 1 353 ? 21.307 -6.137 -22.257 1.00 77.94 353 GLY A O 1
ATOM 2628 N N . PRO A 1 354 ? 21.682 -5.484 -24.372 1.00 89.50 354 PRO A N 1
ATOM 2629 C CA . PRO A 1 354 ? 22.770 -4.571 -24.029 1.00 89.50 354 PRO A CA 1
ATOM 2630 C C . PRO A 1 354 ? 22.375 -3.622 -22.890 1.00 89.50 354 PRO A C 1
ATOM 2632 O O . PRO A 1 354 ? 21.326 -2.977 -22.932 1.00 89.50 354 PRO A O 1
ATOM 2635 N N . ALA A 1 355 ? 23.228 -3.551 -21.869 1.00 94.75 355 ALA A N 1
ATOM 2636 C CA . ALA A 1 355 ? 23.043 -2.654 -20.740 1.00 94.75 355 ALA A CA 1
ATOM 2637 C C . ALA A 1 355 ? 23.305 -1.204 -21.165 1.00 94.75 355 ALA A C 1
ATOM 2639 O O . ALA A 1 355 ? 24.332 -0.910 -21.777 1.00 94.75 355 ALA A O 1
ATOM 2640 N N . VAL A 1 356 ? 22.401 -0.292 -20.810 1.00 97.19 356 VAL A N 1
ATOM 2641 C CA . VAL A 1 356 ? 22.554 1.145 -21.062 1.00 97.19 356 VAL A CA 1
ATOM 2642 C C . VAL A 1 356 ? 23.232 1.782 -19.845 1.00 97.19 356 VAL A C 1
ATOM 2644 O O . VAL A 1 356 ? 22.606 1.843 -18.781 1.00 97.19 356 VAL A O 1
ATOM 2647 N N . PRO A 1 357 ? 24.497 2.234 -19.944 1.00 97.81 357 PRO A N 1
ATOM 2648 C CA . PRO A 1 357 ? 25.128 2.993 -18.870 1.00 97.81 357 PRO A CA 1
ATOM 2649 C C . PRO A 1 357 ? 24.450 4.360 -18.745 1.00 97.81 357 PRO A C 1
ATOM 2651 O O . PRO A 1 357 ? 24.154 5.000 -19.749 1.00 97.81 357 PRO A O 1
ATOM 2654 N N . THR A 1 358 ? 24.201 4.815 -17.521 1.00 97.94 358 THR A N 1
ATOM 2655 C CA . THR A 1 358 ? 23.508 6.083 -17.249 1.00 97.94 358 THR A CA 1
ATOM 2656 C C . THR A 1 358 ? 24.027 6.710 -15.956 1.00 97.94 358 THR A C 1
ATOM 2658 O O . THR A 1 358 ? 24.346 6.010 -14.997 1.00 97.94 358 THR A O 1
ATOM 2661 N N . GLY A 1 359 ? 24.092 8.040 -15.907 1.00 97.62 359 GLY A N 1
ATOM 2662 C CA . GLY A 1 359 ? 24.329 8.826 -14.695 1.00 97.62 359 GLY A CA 1
ATOM 2663 C C . GLY A 1 359 ? 23.088 8.983 -13.807 1.00 97.62 359 GLY A C 1
ATOM 2664 O O . GLY A 1 359 ? 23.157 9.634 -12.769 1.00 97.62 359 GLY A O 1
ATOM 2665 N N . LEU A 1 360 ? 21.954 8.409 -14.213 1.00 98.12 360 LEU A N 1
ATOM 2666 C CA . LEU A 1 360 ? 20.639 8.572 -13.600 1.00 98.12 360 LEU A CA 1
ATOM 2667 C C . LEU A 1 360 ? 19.954 7.230 -13.288 1.00 98.12 360 LEU A C 1
ATOM 2669 O O . LEU A 1 360 ? 18.734 7.194 -13.182 1.00 98.12 360 LEU A O 1
ATOM 2673 N N . ALA A 1 361 ? 20.675 6.117 -13.119 1.00 98.12 361 ALA A N 1
ATOM 2674 C CA . ALA A 1 361 ? 20.055 4.805 -12.869 1.00 98.12 361 ALA A CA 1
ATOM 2675 C C . ALA A 1 361 ? 19.052 4.829 -11.694 1.00 98.12 361 ALA A C 1
ATOM 2677 O O . ALA A 1 361 ? 17.920 4.356 -11.816 1.00 98.12 361 ALA A O 1
ATOM 2678 N N . SER A 1 362 ? 19.423 5.473 -10.582 1.00 98.06 362 SER A N 1
ATOM 2679 C CA . SER A 1 362 ? 18.546 5.634 -9.403 1.00 98.06 362 SER A CA 1
ATOM 2680 C C . SER A 1 362 ? 17.315 6.524 -9.629 1.00 98.06 362 SER A C 1
ATOM 2682 O O . SER A 1 362 ? 16.395 6.522 -8.812 1.00 98.06 362 SER A O 1
ATOM 2684 N N . LEU A 1 363 ? 17.210 7.234 -10.756 1.00 98.12 363 LEU A N 1
ATOM 2685 C CA . LEU A 1 363 ? 15.983 7.931 -11.148 1.00 98.12 363 LEU A CA 1
ATOM 2686 C C . LEU A 1 363 ? 14.800 6.963 -11.262 1.00 98.12 363 LEU A C 1
ATOM 2688 O O . LEU A 1 363 ? 13.658 7.357 -11.025 1.00 98.12 363 LEU A O 1
ATOM 2692 N N . LEU A 1 364 ? 15.063 5.687 -11.566 1.00 98.31 364 LEU A N 1
ATOM 2693 C CA . LEU A 1 364 ? 14.039 4.647 -11.642 1.00 98.31 364 LEU A CA 1
ATOM 2694 C C . LEU A 1 364 ? 13.415 4.287 -10.286 1.00 98.31 364 LEU A C 1
ATOM 2696 O O . LEU A 1 364 ? 12.324 3.720 -10.275 1.00 98.31 364 LEU A O 1
ATOM 2700 N N . TYR A 1 365 ? 13.968 4.741 -9.154 1.00 98.19 365 TYR A N 1
ATOM 2701 C CA . TYR A 1 365 ? 13.239 4.746 -7.877 1.00 98.19 365 TYR A CA 1
ATOM 2702 C C . TYR A 1 365 ? 11.919 5.532 -7.959 1.00 98.19 365 TYR A C 1
ATOM 2704 O O . TYR A 1 365 ? 10.984 5.273 -7.200 1.00 98.19 365 TYR A O 1
ATOM 2712 N N . ALA A 1 366 ? 11.786 6.459 -8.918 1.00 97.38 366 ALA A N 1
ATOM 2713 C CA . ALA A 1 366 ? 10.541 7.178 -9.169 1.00 97.38 366 ALA A CA 1
ATOM 2714 C C . ALA A 1 366 ? 9.370 6.265 -9.581 1.00 97.38 366 ALA A C 1
ATOM 2716 O O . ALA A 1 366 ? 8.217 6.676 -9.450 1.00 97.38 366 ALA A O 1
ATOM 2717 N N . VAL A 1 367 ? 9.621 5.021 -10.006 1.00 97.56 367 VAL A N 1
ATOM 2718 C CA . VAL A 1 367 ? 8.566 4.015 -10.222 1.00 97.56 367 VAL A CA 1
ATOM 2719 C C . VAL A 1 367 ? 7.762 3.777 -8.938 1.00 97.56 367 VAL A C 1
ATOM 2721 O O . VAL A 1 367 ? 6.531 3.745 -8.974 1.00 97.56 367 VAL A O 1
ATOM 2724 N N . ASN A 1 368 ? 8.430 3.734 -7.780 1.00 97.38 368 ASN A N 1
ATOM 2725 C CA . ASN A 1 368 ? 7.782 3.578 -6.474 1.00 97.38 368 ASN A CA 1
ATOM 2726 C C . ASN A 1 368 ? 6.994 4.829 -6.028 1.00 97.38 368 ASN A C 1
ATOM 2728 O O . ASN A 1 368 ? 6.259 4.785 -5.040 1.00 97.38 368 ASN A O 1
ATOM 2732 N N . LEU A 1 369 ? 7.077 5.938 -6.776 1.00 96.31 369 LEU A N 1
ATOM 2733 C CA . LEU A 1 369 ? 6.279 7.149 -6.557 1.00 96.31 369 LEU A CA 1
ATOM 2734 C C . LEU A 1 369 ? 4.984 7.180 -7.386 1.00 96.31 369 LEU A C 1
ATOM 2736 O O . LEU A 1 369 ? 4.123 8.019 -7.113 1.00 96.31 369 LEU A O 1
ATOM 2740 N N . LEU A 1 370 ? 4.799 6.277 -8.357 1.00 94.69 370 LEU A N 1
ATOM 2741 C CA . LEU A 1 370 ? 3.583 6.233 -9.182 1.00 94.69 370 LEU A CA 1
ATOM 2742 C C . LEU A 1 370 ? 2.291 6.076 -8.352 1.00 94.69 370 LEU A C 1
ATOM 2744 O O . LEU A 1 370 ? 1.379 6.881 -8.547 1.00 94.69 370 LEU A O 1
ATOM 2748 N N . PRO A 1 371 ? 2.211 5.190 -7.334 1.00 91.38 371 PRO A N 1
ATOM 2749 C CA . PRO A 1 371 ? 0.993 5.054 -6.524 1.00 91.38 371 PRO A CA 1
ATOM 2750 C C . PRO A 1 371 ? 0.619 6.321 -5.740 1.00 91.38 371 PRO A C 1
ATOM 2752 O O . PRO A 1 371 ? -0.538 6.534 -5.380 1.00 91.38 371 PRO A O 1
ATOM 2755 N N . VAL A 1 372 ? 1.602 7.180 -5.451 1.00 90.75 372 VAL A N 1
ATOM 2756 C CA . VAL A 1 372 ? 1.379 8.472 -4.784 1.00 90.75 372 VAL A CA 1
ATOM 2757 C C . VAL A 1 372 ? 0.723 9.467 -5.746 1.00 90.75 372 VAL A C 1
ATOM 2759 O O . VAL A 1 372 ? -0.053 10.324 -5.321 1.00 90.75 372 VAL A O 1
ATOM 2762 N N . LEU A 1 373 ? 1.014 9.341 -7.041 1.00 88.00 373 LEU A N 1
ATOM 2763 C CA . LEU A 1 373 ? 0.520 10.209 -8.104 1.00 88.00 373 LEU A CA 1
ATOM 2764 C C . LEU A 1 373 ? -0.828 9.785 -8.680 1.00 88.00 373 LEU A C 1
ATOM 2766 O O . LEU A 1 373 ? -1.530 10.658 -9.194 1.00 88.00 373 LEU A O 1
ATOM 2770 N N . ASP A 1 374 ? -1.183 8.504 -8.596 1.00 82.56 374 ASP A N 1
ATOM 2771 C CA . ASP A 1 374 ? -2.463 7.958 -9.081 1.00 82.56 374 ASP A CA 1
ATOM 2772 C C . ASP A 1 374 ? -3.673 8.441 -8.267 1.00 82.56 374 ASP A C 1
ATOM 2774 O O . ASP A 1 374 ? -4.815 8.307 -8.687 1.00 82.56 374 ASP A O 1
ATOM 2778 N N . ARG A 1 375 ? -3.436 9.082 -7.117 1.00 74.25 375 ARG A N 1
ATOM 2779 C CA . ARG A 1 375 ? -4.482 9.754 -6.324 1.00 74.25 375 ARG A CA 1
ATOM 2780 C C . ARG A 1 375 ? -4.956 11.081 -6.930 1.00 74.25 375 ARG A C 1
ATOM 2782 O O . ARG A 1 375 ? -5.845 11.722 -6.379 1.00 74.25 375 ARG A O 1
ATOM 2789 N N . ALA A 1 376 ? -4.322 11.535 -8.007 1.00 69.94 376 ALA A N 1
ATOM 2790 C CA . ALA A 1 376 ? -4.692 12.738 -8.744 1.00 69.94 376 ALA A CA 1
ATOM 2791 C C . ALA A 1 376 ? -5.425 12.363 -10.051 1.00 69.94 376 ALA A C 1
ATOM 2793 O O . ALA A 1 376 ? -5.356 11.209 -10.466 1.00 69.94 376 ALA A O 1
ATOM 2794 N N . PRO A 1 377 ? -6.134 13.309 -10.698 1.00 65.62 377 PRO A N 1
ATOM 2795 C CA . PRO A 1 377 ? -6.943 13.027 -11.885 1.00 65.62 377 PRO A CA 1
ATOM 2796 C C . PRO A 1 377 ? -6.159 12.305 -12.996 1.00 65.62 377 PRO A C 1
ATOM 2798 O O . PRO A 1 377 ? -4.940 12.506 -13.105 1.00 65.62 377 PRO A O 1
ATOM 2801 N N . PRO A 1 378 ? -6.857 11.494 -13.820 1.00 65.50 378 PRO A N 1
ATOM 2802 C CA . PRO A 1 378 ? -6.249 10.692 -14.875 1.00 65.50 378 PRO A CA 1
ATOM 2803 C C . PRO A 1 378 ? -5.419 11.569 -15.810 1.00 65.50 378 PRO A C 1
ATOM 2805 O O . PRO A 1 378 ? -5.804 12.693 -16.143 1.00 65.50 378 PRO A O 1
ATOM 2808 N N . ARG A 1 379 ? -4.255 11.057 -16.215 1.00 71.56 379 ARG A N 1
ATOM 2809 C CA . ARG A 1 379 ? -3.309 11.781 -17.067 1.00 71.56 379 ARG A CA 1
ATOM 2810 C C . ARG A 1 379 ? -3.171 11.084 -18.414 1.00 71.56 379 ARG A C 1
ATOM 2812 O O . ARG A 1 379 ? -3.167 9.856 -18.449 1.00 71.56 379 ARG A O 1
ATOM 2819 N N . PRO A 1 380 ? -3.020 11.844 -19.506 1.00 72.50 380 PRO A N 1
ATOM 2820 C CA . PRO A 1 380 ? -2.602 11.267 -20.774 1.00 72.50 380 PRO A CA 1
ATOM 2821 C C . PRO A 1 380 ? -1.167 10.733 -20.653 1.00 72.50 380 PRO A C 1
ATOM 2823 O O . PRO A 1 380 ? -0.331 11.384 -20.028 1.00 72.50 380 PRO A O 1
ATOM 2826 N N . GLY A 1 381 ? -0.881 9.586 -21.270 1.00 77.38 381 GLY A N 1
ATOM 2827 C CA . GLY A 1 381 ? 0.455 8.973 -21.331 1.00 77.38 381 GLY A CA 1
ATOM 2828 C C . GLY A 1 381 ? 0.553 7.627 -20.608 1.00 77.38 381 GLY A C 1
ATOM 2829 O O . GLY A 1 381 ? -0.294 7.295 -19.780 1.00 77.38 381 GLY A O 1
ATOM 2830 N N . THR A 1 382 ? 1.585 6.840 -20.928 1.00 88.88 382 THR A N 1
ATOM 2831 C CA . THR A 1 382 ? 1.855 5.584 -20.210 1.00 88.88 382 THR A CA 1
ATOM 2832 C C . THR A 1 382 ? 2.587 5.867 -18.894 1.00 88.88 382 THR A C 1
ATOM 2834 O O . THR A 1 382 ? 3.030 6.993 -18.635 1.00 88.88 382 THR A O 1
ATOM 2837 N N . GLY A 1 383 ? 2.753 4.855 -18.035 1.00 92.50 383 GLY A N 1
ATOM 2838 C CA . GLY A 1 383 ? 3.530 5.022 -16.808 1.00 92.50 383 GLY A CA 1
ATOM 2839 C C . GLY A 1 383 ? 4.975 5.472 -17.072 1.00 92.50 383 GLY A C 1
ATOM 2840 O O . GLY A 1 383 ? 5.518 6.228 -16.268 1.00 92.50 383 GLY A O 1
ATOM 2841 N N . TRP A 1 384 ? 5.579 5.117 -18.215 1.00 97.12 384 TRP A N 1
ATOM 2842 C CA . TRP A 1 384 ? 6.937 5.550 -18.572 1.00 97.12 384 TRP A CA 1
ATOM 2843 C C . TRP A 1 384 ? 7.018 7.058 -18.840 1.00 97.12 384 TRP A C 1
ATOM 2845 O O . TRP A 1 384 ? 7.925 7.719 -18.328 1.00 97.12 384 TRP A O 1
ATOM 2855 N N . ALA A 1 385 ? 6.027 7.643 -19.525 1.00 96.31 385 ALA A N 1
ATOM 2856 C CA . ALA A 1 385 ? 5.907 9.095 -19.672 1.00 96.31 385 ALA A CA 1
ATOM 2857 C C . ALA A 1 385 ? 5.814 9.825 -18.322 1.00 96.31 385 ALA A C 1
ATOM 2859 O O . ALA A 1 385 ? 6.359 10.925 -18.174 1.00 96.31 385 ALA A O 1
ATOM 2860 N N . VAL A 1 386 ? 5.129 9.228 -17.337 1.00 95.62 386 VAL A N 1
ATOM 2861 C CA . VAL A 1 386 ? 5.008 9.778 -15.977 1.00 95.62 386 VAL A CA 1
ATOM 2862 C C . VAL A 1 386 ? 6.337 9.685 -15.226 1.00 95.62 386 VAL A C 1
ATOM 2864 O O . VAL A 1 386 ? 6.727 10.663 -14.586 1.00 95.62 386 VAL A O 1
ATOM 2867 N N . VAL A 1 387 ? 7.057 8.562 -15.337 1.00 97.38 387 VAL A N 1
ATOM 2868 C CA . VAL A 1 387 ? 8.402 8.390 -14.758 1.00 97.38 387 VAL A CA 1
ATOM 2869 C C . VAL A 1 387 ? 9.381 9.413 -15.343 1.00 97.38 387 VAL A C 1
ATOM 2871 O O . VAL A 1 387 ? 10.066 10.097 -14.582 1.00 97.38 387 VAL A O 1
ATOM 2874 N N . GLU A 1 388 ? 9.391 9.620 -16.664 1.00 97.88 388 GLU A N 1
ATOM 2875 C CA . GLU A 1 388 ? 10.217 10.663 -17.294 1.00 97.88 388 GLU A CA 1
ATOM 2876 C C . GLU A 1 388 ? 9.837 12.063 -16.782 1.00 97.88 388 GLU A C 1
ATOM 2878 O O . GLU A 1 388 ? 10.703 12.872 -16.439 1.00 97.88 388 GLU A O 1
ATOM 2883 N N . ALA A 1 389 ? 8.538 12.364 -16.677 1.00 97.06 389 ALA A N 1
ATOM 2884 C CA . ALA A 1 389 ? 8.070 13.665 -16.205 1.00 97.06 389 ALA A CA 1
ATOM 2885 C C . ALA A 1 389 ? 8.448 13.919 -14.738 1.00 97.06 389 ALA A C 1
ATOM 2887 O O . ALA A 1 389 ? 8.770 15.058 -14.375 1.00 97.06 389 ALA A O 1
ATOM 2888 N N . LEU A 1 390 ? 8.441 12.873 -13.903 1.00 96.94 390 LEU A N 1
ATOM 2889 C CA . LEU A 1 390 ? 8.937 12.925 -12.526 1.00 96.94 390 LEU A CA 1
ATOM 2890 C C . LEU A 1 390 ? 10.430 13.178 -12.498 1.00 96.94 390 LEU A C 1
ATOM 2892 O O . LEU A 1 390 ? 10.869 14.073 -11.778 1.00 96.94 390 LEU A O 1
ATOM 2896 N N . GLY A 1 391 ? 11.189 12.457 -13.319 1.00 97.38 391 GLY A N 1
ATOM 2897 C CA . GLY A 1 391 ? 12.625 12.642 -13.420 1.00 97.38 391 GLY A CA 1
ATOM 2898 C C . GLY A 1 391 ? 12.988 14.072 -13.807 1.00 97.38 391 GLY A C 1
ATOM 2899 O O . GLY A 1 391 ? 13.726 14.749 -13.095 1.00 97.38 391 GLY A O 1
ATOM 2900 N N . ARG A 1 392 ? 12.353 14.620 -14.849 1.00 97.50 392 ARG A N 1
ATOM 2901 C CA . ARG A 1 392 ? 12.524 16.030 -15.246 1.00 97.50 392 ARG A CA 1
ATOM 2902 C C . ARG A 1 392 ? 12.079 17.017 -14.161 1.00 97.50 392 ARG A C 1
ATOM 2904 O O . ARG A 1 392 ? 12.609 18.125 -14.072 1.00 97.50 392 ARG A O 1
ATOM 2911 N N . TRP A 1 393 ? 11.081 16.674 -13.346 1.00 97.50 393 TRP A N 1
ATOM 2912 C CA . TRP A 1 393 ? 10.686 17.490 -12.196 1.00 97.50 393 TRP A CA 1
ATOM 2913 C C . TRP A 1 393 ? 11.725 17.459 -11.066 1.00 97.50 393 TRP A C 1
ATOM 2915 O O . TRP A 1 393 ? 12.028 18.521 -10.522 1.00 97.50 393 TRP A O 1
ATOM 2925 N N . LEU A 1 394 ? 12.309 16.300 -10.760 1.00 96.88 394 LEU A N 1
ATOM 2926 C CA . LEU A 1 394 ? 13.406 16.160 -9.796 1.00 96.88 394 LEU A CA 1
ATOM 2927 C C . LEU A 1 394 ? 14.645 16.934 -10.263 1.00 96.88 394 LEU A C 1
ATOM 2929 O O . LEU A 1 394 ? 15.169 17.761 -9.521 1.00 96.88 394 LEU A O 1
ATOM 2933 N N . LEU A 1 395 ? 15.028 16.791 -11.536 1.00 97.06 395 LEU A N 1
ATOM 2934 C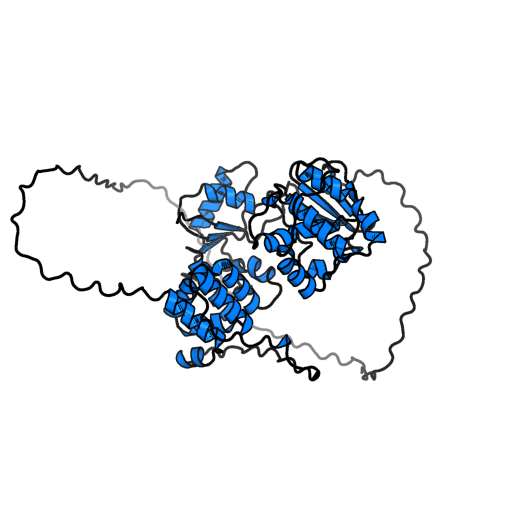 CA . LEU A 1 395 ? 16.170 17.495 -12.131 1.00 97.06 395 LEU A CA 1
ATOM 2935 C C . LEU A 1 395 ? 16.033 19.024 -12.110 1.00 97.06 395 LEU A C 1
ATOM 2937 O O . LEU A 1 395 ? 17.037 19.731 -12.136 1.00 97.06 395 LEU A O 1
ATOM 2941 N N . ARG A 1 396 ? 14.815 19.580 -12.030 1.00 97.00 396 ARG A N 1
ATOM 2942 C CA . ARG A 1 396 ? 14.624 21.035 -11.874 1.00 97.00 396 ARG A CA 1
ATOM 2943 C C . ARG A 1 396 ? 15.140 21.577 -10.541 1.00 97.00 396 ARG A C 1
ATOM 2945 O O . ARG A 1 396 ? 15.357 22.782 -10.462 1.00 97.00 396 ARG A O 1
ATOM 2952 N N . GLN A 1 397 ? 15.326 20.714 -9.546 1.00 95.81 397 GLN A N 1
ATOM 2953 C CA . GLN A 1 397 ? 15.844 21.064 -8.221 1.00 95.81 397 GLN A CA 1
ATOM 2954 C C . GLN A 1 397 ? 17.382 21.075 -8.185 1.00 95.81 397 GLN A C 1
ATOM 2956 O O . GLN A 1 397 ? 17.969 21.596 -7.246 1.00 95.81 397 GLN A O 1
ATOM 2961 N N . VAL A 1 398 ? 18.029 20.552 -9.230 1.00 96.12 398 VAL A N 1
ATOM 2962 C CA . VAL A 1 398 ? 19.487 20.511 -9.390 1.00 96.12 398 VAL A CA 1
ATOM 2963 C C . VAL A 1 398 ? 19.984 21.829 -10.017 1.00 96.12 398 VAL A C 1
ATOM 2965 O O . VAL A 1 398 ? 19.275 22.407 -10.855 1.00 96.12 398 VAL A O 1
ATOM 2968 N N . PRO A 1 399 ? 21.200 22.319 -9.677 1.00 97.56 399 PRO A N 1
ATOM 2969 C CA . PRO A 1 399 ? 21.784 23.510 -10.295 1.00 97.56 399 PRO A CA 1
ATOM 2970 C C . PRO A 1 399 ? 21.761 23.472 -11.828 1.00 97.56 399 PRO A C 1
ATOM 2972 O O . PRO A 1 399 ? 22.022 22.441 -12.447 1.00 97.56 399 PRO A O 1
ATOM 2975 N N . ALA A 1 400 ? 21.485 24.619 -12.456 1.00 97.19 400 ALA A N 1
ATOM 2976 C CA . ALA A 1 400 ? 21.208 24.699 -13.892 1.00 97.19 400 ALA A CA 1
ATOM 2977 C C . ALA A 1 400 ? 22.336 24.153 -14.788 1.00 97.19 400 ALA A C 1
ATOM 2979 O O . ALA A 1 400 ? 22.033 23.566 -15.825 1.00 97.19 400 ALA A O 1
ATOM 2980 N N . ALA A 1 401 ? 23.604 24.325 -14.395 1.00 96.06 401 ALA A N 1
ATOM 2981 C CA . ALA A 1 401 ? 24.755 23.801 -15.133 1.00 96.06 401 ALA A CA 1
ATOM 2982 C C . ALA A 1 401 ? 24.732 22.263 -15.189 1.00 96.06 401 ALA A C 1
ATOM 2984 O O . ALA A 1 401 ? 24.649 21.692 -16.272 1.00 96.06 401 ALA A O 1
ATOM 2985 N N . ARG A 1 402 ? 24.671 21.613 -14.020 1.00 96.75 402 ARG A N 1
ATOM 2986 C CA . ARG A 1 402 ? 24.559 20.153 -13.876 1.00 96.75 402 ARG A CA 1
ATOM 2987 C C . ARG A 1 402 ? 23.277 19.615 -14.514 1.00 96.75 402 ARG A C 1
ATOM 2989 O O . ARG A 1 402 ? 23.281 18.572 -15.149 1.00 96.75 402 ARG A O 1
ATOM 2996 N N . ARG A 1 403 ? 22.164 20.346 -14.405 1.00 97.44 403 ARG A N 1
ATOM 2997 C CA . ARG A 1 403 ? 20.890 19.955 -15.022 1.00 97.44 403 ARG A CA 1
ATOM 2998 C C . ARG A 1 403 ? 20.990 19.815 -16.542 1.00 97.44 403 ARG A C 1
ATOM 3000 O O . ARG A 1 403 ? 20.346 18.929 -17.083 1.00 97.44 403 ARG A O 1
ATOM 3007 N N . ARG A 1 404 ? 21.740 20.679 -17.240 1.00 97.06 404 ARG A N 1
ATOM 3008 C CA . ARG A 1 404 ? 21.894 20.573 -18.706 1.00 97.06 404 ARG A CA 1
ATOM 3009 C C . ARG A 1 404 ? 22.598 19.280 -19.104 1.00 97.06 404 ARG A C 1
ATOM 3011 O O . ARG A 1 404 ? 22.131 18.625 -20.022 1.00 97.06 404 ARG A O 1
ATOM 3018 N N . GLU A 1 405 ? 23.653 18.917 -18.380 1.00 97.19 405 GLU A N 1
ATOM 3019 C CA . GLU A 1 405 ? 24.381 17.655 -18.553 1.00 97.19 405 GLU A CA 1
ATOM 3020 C C . GLU A 1 405 ? 23.457 16.453 -18.306 1.00 97.19 405 GLU A C 1
ATOM 3022 O O . GLU A 1 405 ? 23.297 15.602 -19.172 1.00 97.19 405 GLU A O 1
ATOM 3027 N N . LEU A 1 406 ? 22.737 16.439 -17.180 1.00 97.31 406 LEU A N 1
ATOM 3028 C CA . LEU A 1 406 ? 21.821 15.342 -16.836 1.00 97.31 406 LEU A CA 1
ATOM 3029 C C . LEU A 1 406 ? 20.620 15.219 -17.789 1.00 97.31 406 LEU A C 1
ATOM 3031 O O . LEU A 1 406 ? 20.030 14.152 -17.909 1.00 97.31 406 LEU A O 1
ATOM 3035 N N . LEU A 1 407 ? 20.226 16.295 -18.475 1.00 96.88 407 LEU A N 1
ATOM 3036 C CA . LEU A 1 407 ? 19.174 16.239 -19.496 1.00 96.88 407 LEU A CA 1
ATOM 3037 C C . LEU A 1 407 ? 19.634 15.577 -20.804 1.00 96.88 407 LEU A C 1
ATOM 3039 O O . LEU A 1 407 ? 18.781 15.279 -21.636 1.00 96.88 407 LEU A O 1
ATOM 3043 N N . GLN A 1 408 ? 20.938 15.358 -20.978 1.00 97.06 408 GLN A N 1
ATOM 3044 C CA . GLN A 1 408 ? 21.525 14.610 -22.096 1.00 97.06 408 GLN A CA 1
ATOM 3045 C C . GLN A 1 408 ? 21.784 13.140 -21.737 1.00 97.06 408 GLN A C 1
ATOM 3047 O O . GLN A 1 408 ? 22.334 12.395 -22.542 1.00 97.06 408 GLN A O 1
ATOM 3052 N N . ASP A 1 409 ? 21.406 12.719 -20.529 1.00 98.06 409 ASP A N 1
ATOM 3053 C CA . ASP A 1 409 ? 21.626 11.359 -20.063 1.00 98.06 409 ASP A CA 1
ATOM 3054 C C . ASP A 1 409 ? 20.833 10.334 -20.905 1.00 98.06 409 ASP A C 1
ATOM 3056 O O . ASP A 1 409 ? 19.640 10.553 -21.164 1.00 98.06 409 ASP A O 1
ATOM 3060 N N . PRO A 1 410 ? 21.447 9.199 -21.300 1.00 98.19 410 PRO A N 1
ATOM 3061 C CA . PRO A 1 410 ? 20.821 8.186 -22.156 1.00 98.19 410 PRO A CA 1
ATOM 3062 C C . PRO A 1 410 ? 19.581 7.518 -21.544 1.00 98.19 410 PRO A C 1
ATOM 3064 O O . PRO A 1 410 ? 18.796 6.903 -22.272 1.00 98.19 410 PRO A O 1
ATOM 3067 N N . LEU A 1 411 ? 19.340 7.665 -20.238 1.00 97.88 411 LEU A N 1
ATOM 3068 C CA . LEU A 1 411 ? 18.111 7.190 -19.615 1.00 97.88 411 LEU A CA 1
ATOM 3069 C C . LEU A 1 411 ? 16.867 7.923 -20.133 1.00 97.88 411 LEU A C 1
ATOM 3071 O O . LEU A 1 411 ? 15.818 7.297 -20.265 1.00 97.88 411 LEU A O 1
ATOM 3075 N N . LEU A 1 412 ? 16.935 9.224 -20.437 1.00 97.88 412 LEU A N 1
ATOM 3076 C CA . LEU A 1 412 ? 15.745 9.957 -20.897 1.00 97.88 412 LEU A CA 1
ATOM 3077 C C . LEU A 1 412 ? 15.271 9.480 -22.288 1.00 97.88 412 LEU A C 1
ATOM 3079 O O . LEU A 1 412 ? 14.083 9.170 -22.412 1.00 97.88 412 LEU A O 1
ATOM 3083 N N . PRO A 1 413 ? 16.155 9.318 -23.294 1.00 98.00 413 PRO A N 1
ATOM 3084 C CA . PRO A 1 413 ? 15.809 8.672 -24.562 1.00 98.00 413 PRO A CA 1
ATOM 3085 C C . PRO A 1 413 ? 15.318 7.223 -24.405 1.00 98.00 413 PRO A C 1
ATOM 3087 O O . PRO A 1 413 ? 14.390 6.792 -25.099 1.00 98.00 413 PRO A O 1
ATOM 3090 N N . LEU A 1 414 ? 15.887 6.467 -23.456 1.00 97.31 414 LEU A N 1
ATOM 3091 C CA . LEU A 1 414 ? 15.428 5.112 -23.141 1.00 97.31 414 LEU A CA 1
ATOM 3092 C C . LEU A 1 414 ? 13.985 5.110 -22.609 1.00 97.31 414 LEU A C 1
ATOM 3094 O O . LEU A 1 414 ? 13.169 4.304 -23.054 1.00 97.31 414 LEU A O 1
ATOM 3098 N N . LEU A 1 415 ? 13.644 6.023 -21.694 1.00 97.38 415 LEU A N 1
ATOM 3099 C CA . LEU A 1 415 ? 12.283 6.165 -21.164 1.00 97.38 415 LEU A CA 1
ATOM 3100 C C . LEU A 1 415 ? 11.275 6.562 -22.250 1.00 97.38 415 LEU A C 1
ATOM 3102 O O . LEU A 1 415 ? 10.153 6.058 -22.242 1.00 97.38 415 LEU A O 1
ATOM 3106 N N . ALA A 1 416 ? 11.668 7.421 -23.194 1.00 96.81 416 ALA A N 1
ATOM 3107 C CA . ALA A 1 416 ? 10.843 7.750 -24.354 1.00 96.81 416 ALA A CA 1
ATOM 3108 C C . ALA A 1 416 ? 10.587 6.513 -25.230 1.00 96.81 416 ALA A C 1
ATOM 3110 O O . ALA A 1 416 ? 9.439 6.224 -25.564 1.00 96.81 416 ALA A O 1
ATOM 3111 N N . THR A 1 417 ? 11.626 5.716 -25.492 1.00 96.56 417 THR A N 1
ATOM 3112 C CA . THR A 1 417 ? 11.510 4.456 -26.246 1.00 96.56 417 THR A CA 1
ATOM 3113 C C . THR A 1 417 ? 10.585 3.453 -25.544 1.00 96.56 417 THR A C 1
ATOM 3115 O O . THR A 1 417 ? 9.729 2.840 -26.180 1.00 96.56 417 THR A O 1
ATOM 3118 N N . LEU A 1 418 ? 10.707 3.306 -24.219 1.00 95.81 418 LEU A N 1
ATOM 3119 C CA . LEU A 1 418 ? 9.838 2.444 -23.405 1.00 95.81 418 LEU A CA 1
ATOM 3120 C C . LEU A 1 418 ? 8.370 2.895 -23.404 1.00 95.81 418 LEU A C 1
ATOM 3122 O O . LEU A 1 418 ? 7.472 2.064 -23.278 1.00 95.81 418 LEU A O 1
ATOM 3126 N N . ASP A 1 419 ? 8.133 4.196 -23.561 1.00 95.75 419 ASP A N 1
ATOM 3127 C CA . ASP A 1 419 ? 6.808 4.802 -23.710 1.00 95.75 419 ASP A CA 1
ATOM 3128 C C . ASP A 1 419 ? 6.240 4.678 -25.139 1.00 95.75 419 ASP A C 1
ATOM 3130 O O . ASP A 1 419 ? 5.098 5.060 -25.378 1.00 95.75 419 ASP A O 1
ATOM 3134 N N . GLY A 1 420 ? 7.018 4.153 -26.095 1.00 95.19 420 GLY A N 1
ATOM 3135 C CA . GLY A 1 420 ? 6.640 4.070 -27.510 1.00 95.19 420 GLY A CA 1
ATOM 3136 C C . GLY A 1 420 ? 6.788 5.387 -28.279 1.00 95.19 420 GLY A C 1
ATOM 3137 O O . GLY A 1 420 ? 6.218 5.528 -29.360 1.00 95.19 420 GLY A O 1
ATOM 3138 N N . ARG A 1 421 ? 7.528 6.356 -27.730 1.00 96.19 421 ARG A N 1
ATOM 3139 C CA . ARG A 1 421 ? 7.889 7.616 -28.394 1.00 96.19 421 ARG A CA 1
ATOM 3140 C C . ARG A 1 421 ? 9.247 7.514 -29.081 1.00 96.19 421 ARG A C 1
ATOM 3142 O O . ARG A 1 421 ? 10.066 6.656 -28.758 1.00 96.19 421 ARG A O 1
ATOM 3149 N N . GLU A 1 422 ? 9.504 8.452 -29.987 1.00 96.81 422 GLU A N 1
ATOM 3150 C CA . GLU A 1 422 ? 10.851 8.683 -30.506 1.00 96.81 422 GLU A CA 1
ATOM 3151 C C . GLU A 1 422 ? 11.788 9.180 -29.383 1.00 96.81 422 GLU A C 1
ATOM 3153 O O . GLU A 1 422 ? 11.345 9.968 -28.538 1.00 96.81 422 GLU A O 1
ATOM 3158 N N . PRO A 1 423 ? 13.070 8.761 -29.356 1.00 95.69 423 PRO A N 1
ATOM 3159 C CA . PRO A 1 423 ? 13.971 9.011 -28.225 1.00 95.69 423 PRO A CA 1
ATOM 3160 C C . PRO A 1 423 ? 14.184 10.498 -27.884 1.00 95.69 423 PRO A C 1
ATOM 3162 O O . PRO A 1 423 ? 14.356 10.847 -26.717 1.00 95.69 423 PRO A O 1
ATOM 3165 N N . ASP A 1 424 ? 14.110 11.384 -28.878 1.00 93.25 424 ASP A N 1
ATOM 3166 C CA . ASP A 1 424 ? 14.319 12.828 -28.705 1.00 93.25 424 ASP A CA 1
ATOM 3167 C C . ASP A 1 424 ? 13.027 13.611 -28.422 1.00 93.25 424 ASP A C 1
ATOM 3169 O O . ASP A 1 424 ? 13.062 14.811 -28.132 1.00 93.25 424 ASP A O 1
ATOM 3173 N N . VAL A 1 425 ? 11.867 12.949 -28.472 1.00 95.19 425 VAL A N 1
ATOM 3174 C CA . VAL A 1 425 ? 10.577 13.592 -28.216 1.00 95.19 425 VAL A CA 1
ATOM 3175 C C . VAL A 1 425 ? 10.327 13.607 -26.709 1.00 95.19 425 VAL A C 1
ATOM 3177 O O . VAL A 1 425 ? 10.129 12.545 -26.118 1.00 95.19 425 VAL A O 1
ATOM 3180 N N . PRO A 1 426 ? 10.289 14.778 -26.046 1.00 92.25 426 PRO A N 1
ATOM 3181 C CA . PRO A 1 426 ? 10.084 14.848 -24.604 1.00 92.25 426 PRO A CA 1
ATOM 3182 C C . PRO A 1 426 ? 8.677 14.393 -24.212 1.00 92.25 426 PRO A C 1
ATOM 3184 O O . PRO A 1 426 ? 7.715 14.560 -24.964 1.00 92.25 426 PRO A O 1
ATOM 3187 N N . THR A 1 427 ? 8.540 13.881 -22.987 1.00 95.12 427 THR A N 1
ATOM 3188 C CA . THR A 1 427 ? 7.228 13.480 -22.462 1.00 95.12 427 THR A CA 1
ATOM 3189 C C . THR A 1 427 ? 6.220 14.642 -22.494 1.00 95.12 427 THR A C 1
ATOM 3191 O O . THR A 1 427 ? 6.528 15.745 -22.017 1.00 95.12 427 THR A O 1
ATOM 3194 N N . PRO A 1 428 ? 4.989 14.428 -23.005 1.00 93.56 428 PRO A N 1
ATOM 3195 C CA . PRO A 1 428 ? 3.937 15.444 -22.972 1.00 93.56 428 PRO A CA 1
ATOM 3196 C C . PRO A 1 428 ? 3.342 15.621 -21.563 1.00 93.56 428 PRO A C 1
ATOM 3198 O O . PRO A 1 428 ? 2.626 16.593 -21.307 1.00 93.56 428 PRO A O 1
ATOM 3201 N N . VAL A 1 429 ? 3.629 14.703 -20.629 1.00 93.69 429 VAL A N 1
ATOM 3202 C CA . VAL A 1 429 ? 3.053 14.694 -19.280 1.00 93.69 429 VAL A CA 1
ATOM 3203 C C . VAL A 1 429 ? 3.504 15.920 -18.484 1.00 93.69 429 VAL A C 1
ATOM 3205 O O . VAL A 1 429 ? 4.690 16.159 -18.245 1.00 93.69 429 VAL A O 1
ATOM 3208 N N . ARG A 1 430 ? 2.530 16.686 -17.981 1.00 93.31 430 ARG A N 1
ATOM 3209 C CA . ARG A 1 430 ? 2.754 17.812 -17.065 1.00 93.31 430 ARG A CA 1
ATOM 3210 C C . ARG A 1 430 ? 2.261 17.444 -15.668 1.00 93.31 430 ARG A C 1
ATOM 3212 O O . ARG A 1 430 ? 1.065 17.319 -15.440 1.00 93.31 430 ARG A O 1
ATOM 3219 N N . LEU A 1 431 ? 3.180 17.307 -14.710 1.00 91.44 431 LEU A N 1
ATOM 3220 C CA . LEU A 1 431 ? 2.810 16.897 -13.348 1.00 91.44 431 LEU A CA 1
ATOM 3221 C C . LEU A 1 431 ? 2.124 18.005 -12.530 1.00 91.44 431 LEU A C 1
ATOM 3223 O O . LEU A 1 431 ? 1.292 17.705 -11.681 1.00 91.44 431 LEU A O 1
ATOM 3227 N N . GLY A 1 432 ? 2.460 19.281 -12.755 1.00 90.31 432 GLY A N 1
ATOM 3228 C CA . GLY A 1 432 ? 1.830 20.425 -12.078 1.00 90.31 432 GLY A CA 1
ATOM 3229 C C . GLY A 1 432 ? 1.651 20.238 -10.561 1.00 90.31 432 GLY A C 1
ATOM 3230 O O . GLY A 1 432 ? 2.583 19.860 -9.841 1.00 90.31 432 GLY A O 1
ATOM 3231 N N . ALA A 1 433 ? 0.425 20.475 -10.083 1.00 87.88 433 ALA A N 1
ATOM 3232 C CA . ALA A 1 433 ? 0.043 20.325 -8.678 1.00 87.88 433 ALA A CA 1
ATOM 3233 C C . ALA A 1 433 ? 0.083 18.873 -8.165 1.00 87.88 433 ALA A C 1
ATOM 3235 O O . ALA A 1 433 ? 0.165 18.667 -6.954 1.00 87.88 433 ALA A O 1
ATOM 3236 N N . ALA A 1 434 ? 0.096 17.870 -9.050 1.00 87.50 434 ALA A N 1
ATOM 3237 C CA . ALA A 1 434 ? 0.175 16.471 -8.642 1.00 87.50 434 ALA A CA 1
ATOM 3238 C C . ALA A 1 434 ? 1.517 16.102 -7.998 1.00 87.50 434 ALA A C 1
ATOM 3240 O O . ALA A 1 434 ? 1.619 15.078 -7.338 1.00 87.50 434 ALA A O 1
ATOM 3241 N N . THR A 1 435 ? 2.540 16.951 -8.117 1.00 94.00 435 THR A N 1
ATOM 3242 C CA . THR A 1 435 ? 3.815 16.759 -7.407 1.00 94.00 435 THR A CA 1
ATOM 3243 C C . THR A 1 435 ? 3.737 17.064 -5.910 1.00 94.00 435 THR A C 1
ATOM 3245 O O . THR A 1 435 ? 4.669 16.724 -5.186 1.00 94.00 435 THR A O 1
ATOM 3248 N N . ARG A 1 436 ? 2.662 17.696 -5.408 1.00 91.31 436 ARG A N 1
ATOM 3249 C CA . ARG A 1 436 ? 2.555 18.078 -3.985 1.00 91.31 436 ARG A CA 1
ATOM 3250 C C . ARG A 1 436 ? 2.654 16.878 -3.029 1.00 91.31 436 ARG A C 1
ATOM 3252 O O . ARG A 1 436 ? 3.472 16.961 -2.115 1.00 91.31 436 ARG A O 1
ATOM 3259 N N . PRO A 1 437 ? 1.918 15.763 -3.224 1.00 89.25 437 PRO A N 1
ATOM 3260 C CA . PRO A 1 437 ? 2.022 14.607 -2.335 1.00 89.25 437 PRO A CA 1
ATOM 3261 C C . PRO A 1 437 ? 3.398 13.935 -2.414 1.00 89.25 437 PRO A C 1
ATOM 3263 O O . PRO A 1 437 ? 3.938 13.537 -1.387 1.00 89.25 437 PRO A O 1
ATOM 3266 N N . VAL A 1 438 ? 4.000 13.882 -3.609 1.00 94.94 438 VAL A N 1
ATOM 3267 C CA . VAL A 1 438 ? 5.368 13.373 -3.803 1.00 94.94 438 VAL A CA 1
ATOM 3268 C C . VAL A 1 438 ? 6.373 14.233 -3.040 1.00 94.94 438 VAL A C 1
ATOM 3270 O O . VAL A 1 438 ? 7.173 13.711 -2.274 1.00 94.94 438 VAL A O 1
ATOM 3273 N N . ARG A 1 439 ? 6.296 15.560 -3.173 1.00 95.69 439 ARG A N 1
ATOM 3274 C CA . ARG A 1 439 ? 7.158 16.491 -2.435 1.00 95.69 439 ARG A CA 1
ATOM 3275 C C . ARG A 1 439 ? 7.014 16.322 -0.925 1.00 95.69 439 ARG A C 1
ATOM 3277 O O . ARG A 1 439 ? 8.023 16.271 -0.234 1.00 95.69 439 ARG A O 1
ATOM 3284 N N . ALA A 1 440 ? 5.783 16.230 -0.423 1.00 90.44 440 ALA A N 1
ATOM 3285 C CA . ALA A 1 440 ? 5.523 16.035 1.000 1.00 90.44 440 ALA A CA 1
ATOM 3286 C C . ALA A 1 440 ? 6.116 14.712 1.510 1.00 90.44 440 ALA A C 1
ATOM 3288 O O . ALA A 1 440 ? 6.734 14.692 2.573 1.00 90.44 440 ALA A O 1
ATOM 3289 N N . LEU A 1 441 ? 5.980 13.631 0.732 1.00 92.12 441 LEU A N 1
ATOM 3290 C CA . LEU A 1 441 ? 6.592 12.338 1.035 1.00 92.12 441 LEU A CA 1
ATOM 3291 C C . LEU A 1 441 ? 8.119 12.453 1.108 1.00 92.12 441 LEU A C 1
ATOM 3293 O O . LEU A 1 441 ? 8.697 12.104 2.132 1.00 92.12 441 LEU A O 1
ATOM 3297 N N . LEU A 1 442 ? 8.759 12.973 0.059 1.00 96.44 442 LEU A N 1
ATOM 3298 C CA . LEU A 1 442 ? 10.218 13.094 -0.009 1.00 96.44 442 LEU A CA 1
ATOM 3299 C C . LEU A 1 442 ? 10.768 13.977 1.121 1.00 96.44 442 LEU A C 1
ATOM 3301 O O . LEU A 1 442 ? 11.698 13.578 1.820 1.00 96.44 442 LEU A O 1
ATOM 3305 N N . HIS A 1 443 ? 10.132 15.126 1.374 1.00 95.00 443 HIS A N 1
ATOM 3306 C CA . HIS A 1 443 ? 10.512 16.041 2.450 1.00 95.00 443 HIS A CA 1
ATOM 3307 C C . HIS A 1 443 ? 10.410 15.387 3.832 1.00 95.00 443 HIS A C 1
ATOM 3309 O O . HIS A 1 443 ? 11.334 15.497 4.633 1.00 95.00 443 HIS A O 1
ATOM 3315 N N . ARG A 1 444 ? 9.313 14.669 4.114 1.00 92.25 444 ARG A N 1
ATOM 3316 C CA . ARG A 1 444 ? 9.104 13.974 5.396 1.00 92.25 444 ARG A CA 1
ATOM 3317 C C . ARG A 1 444 ? 10.226 12.989 5.726 1.00 92.25 444 ARG A C 1
ATOM 3319 O O . ARG A 1 444 ? 10.506 12.772 6.899 1.00 92.25 444 ARG A O 1
ATOM 3326 N N . HIS A 1 445 ? 10.854 12.405 4.711 1.00 94.12 445 HIS A N 1
ATOM 3327 C CA . HIS A 1 445 ? 11.928 11.432 4.887 1.00 94.12 445 HIS A CA 1
ATOM 3328 C C . HIS A 1 445 ? 13.323 11.989 4.571 1.00 94.12 445 HIS A C 1
ATOM 3330 O O . HIS A 1 445 ? 14.292 11.234 4.541 1.00 94.12 445 HIS A O 1
ATOM 3336 N N . GLY A 1 446 ? 13.442 13.299 4.333 1.00 96.19 446 GLY A N 1
ATOM 3337 C CA . GLY A 1 446 ? 14.719 13.944 4.026 1.00 96.19 446 GLY A CA 1
ATOM 3338 C C . GLY A 1 446 ? 15.376 13.451 2.731 1.00 96.19 446 GLY A C 1
ATOM 3339 O O . GLY A 1 446 ? 16.601 13.523 2.609 1.00 96.19 446 GLY A O 1
ATOM 3340 N N . VAL A 1 447 ? 14.589 12.931 1.783 1.00 97.75 447 VAL A N 1
ATOM 3341 C CA . VAL A 1 447 ? 15.074 12.439 0.487 1.00 97.75 447 VAL A CA 1
ATOM 3342 C C . VAL A 1 447 ? 15.114 13.608 -0.500 1.00 97.75 447 VAL A C 1
ATOM 3344 O O . VAL A 1 447 ? 14.075 14.137 -0.893 1.00 97.75 447 VAL A O 1
ATOM 3347 N N . GLY A 1 448 ? 16.325 14.028 -0.870 1.00 96.75 448 GLY A N 1
ATOM 3348 C CA . GLY A 1 448 ? 16.573 15.088 -1.853 1.00 96.75 448 GLY A CA 1
ATOM 3349 C C . GLY A 1 448 ? 16.579 14.581 -3.296 1.00 96.75 448 GLY A C 1
ATOM 3350 O O . GLY A 1 448 ? 16.519 13.377 -3.546 1.00 96.75 448 GLY A O 1
ATOM 3351 N N . ALA A 1 449 ? 16.681 15.503 -4.257 1.00 96.69 449 ALA A N 1
ATOM 3352 C CA . ALA A 1 449 ? 16.790 15.151 -5.675 1.00 96.69 449 ALA A CA 1
ATOM 3353 C C . ALA A 1 449 ? 18.092 14.389 -5.977 1.00 96.69 449 ALA A C 1
ATOM 3355 O O . ALA A 1 449 ? 18.106 13.535 -6.854 1.00 96.69 449 ALA A O 1
ATOM 3356 N N . GLU A 1 450 ? 19.152 14.648 -5.213 1.00 97.00 450 GLU A N 1
ATOM 3357 C CA . GLU A 1 450 ? 20.480 14.038 -5.323 1.00 97.00 450 GLU A CA 1
ATOM 3358 C C . GLU A 1 450 ? 20.450 12.519 -5.123 1.00 97.00 450 GLU A C 1
ATOM 3360 O O . GLU A 1 450 ? 21.236 11.792 -5.728 1.00 97.00 450 GLU A O 1
ATOM 3365 N N . ALA A 1 451 ? 19.502 12.024 -4.324 1.00 97.12 451 ALA A N 1
ATOM 3366 C CA . ALA A 1 451 ? 19.331 10.597 -4.077 1.00 97.12 451 ALA A CA 1
ATOM 3367 C C . ALA A 1 451 ? 18.845 9.818 -5.321 1.00 97.12 451 ALA A C 1
ATOM 3369 O O . ALA A 1 451 ? 18.903 8.592 -5.337 1.00 97.12 451 ALA A O 1
ATOM 3370 N N . PHE A 1 452 ? 18.393 10.530 -6.362 1.00 97.75 452 PHE A N 1
ATOM 3371 C CA . PHE A 1 452 ? 17.957 9.987 -7.654 1.00 97.75 452 PHE A CA 1
ATOM 3372 C C . PHE A 1 452 ? 19.003 10.180 -8.771 1.00 97.75 452 PHE A C 1
ATOM 3374 O O . PHE A 1 452 ? 18.687 9.977 -9.943 1.00 97.75 452 PHE A O 1
ATOM 3381 N N . LEU A 1 453 ? 20.223 10.623 -8.433 1.00 97.56 453 LEU A N 1
ATOM 3382 C CA . LEU A 1 453 ? 21.297 10.939 -9.392 1.00 97.56 453 LEU A CA 1
ATOM 3383 C C . LEU A 1 453 ? 22.499 9.987 -9.290 1.00 97.56 453 LEU A C 1
ATOM 3385 O O . LEU A 1 453 ? 23.606 10.341 -9.690 1.00 97.56 453 LEU A O 1
ATOM 3389 N N . GLN A 1 454 ? 22.304 8.807 -8.702 1.00 97.62 454 GLN A N 1
ATOM 3390 C CA . GLN A 1 454 ? 23.313 7.751 -8.686 1.00 97.62 454 GLN A CA 1
ATOM 3391 C C . GLN A 1 454 ? 23.445 7.121 -10.078 1.00 97.62 454 GLN A C 1
ATOM 3393 O O . GLN A 1 454 ? 22.411 6.770 -10.674 1.00 97.62 454 GLN A O 1
ATOM 3398 N N . PRO A 1 455 ? 24.685 6.969 -10.578 1.00 98.06 455 PRO A N 1
ATOM 3399 C CA . PRO A 1 455 ? 24.959 6.317 -11.846 1.00 98.06 455 PRO A CA 1
ATOM 3400 C C . PRO A 1 455 ? 24.741 4.805 -11.741 1.00 98.06 455 PRO A C 1
ATOM 3402 O O . PRO A 1 455 ? 24.661 4.243 -10.656 1.00 98.06 455 PRO A O 1
ATOM 3405 N N . GLY A 1 456 ? 24.652 4.136 -12.882 1.00 97.19 456 GLY A N 1
ATOM 3406 C CA . GLY A 1 456 ? 24.497 2.691 -12.935 1.00 97.19 456 GLY A CA 1
ATOM 34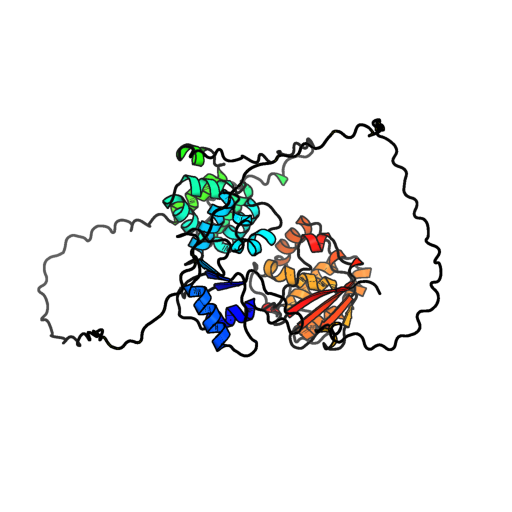07 C C . GLY A 1 456 ? 24.240 2.200 -14.349 1.00 97.19 456 GLY A C 1
ATOM 3408 O O . GLY A 1 456 ? 24.594 2.852 -15.336 1.00 97.19 456 GLY A O 1
ATOM 3409 N N . ARG A 1 457 ? 23.613 1.032 -14.446 1.00 97.44 457 ARG A N 1
ATOM 3410 C CA . ARG A 1 457 ? 23.260 0.400 -15.719 1.00 97.44 457 ARG A CA 1
ATOM 3411 C C . ARG A 1 457 ? 21.790 0.020 -15.718 1.00 97.44 457 ARG A C 1
ATOM 3413 O O . ARG A 1 457 ? 21.265 -0.427 -14.704 1.00 97.44 457 ARG A O 1
ATOM 3420 N N . VAL A 1 458 ? 21.135 0.165 -16.862 1.00 97.50 458 VAL A N 1
ATOM 3421 C CA . VAL A 1 458 ? 19.750 -0.278 -17.047 1.00 97.50 458 VAL A CA 1
ATOM 3422 C C . VAL A 1 458 ? 19.714 -1.324 -18.150 1.00 97.50 458 VAL A C 1
ATOM 3424 O O . VAL A 1 458 ? 20.120 -1.048 -19.278 1.00 97.50 458 VAL A O 1
ATOM 3427 N N . LEU A 1 459 ? 19.233 -2.523 -17.832 1.00 96.44 459 LEU A N 1
ATOM 3428 C CA . LEU A 1 459 ? 18.991 -3.579 -18.809 1.00 96.44 459 LEU A CA 1
ATOM 3429 C C . LEU A 1 459 ? 17.500 -3.651 -19.094 1.00 96.44 459 LEU A C 1
ATOM 3431 O O . LEU A 1 459 ? 16.668 -3.677 -18.189 1.00 96.44 459 LEU A O 1
ATOM 3435 N N . VAL A 1 460 ? 17.160 -3.714 -20.375 1.00 95.38 460 VAL A N 1
ATOM 3436 C CA . VAL A 1 460 ? 15.773 -3.785 -20.824 1.00 95.38 460 VAL A CA 1
ATOM 3437 C C . VAL A 1 460 ? 15.594 -5.043 -21.656 1.00 95.38 460 VAL A C 1
ATOM 3439 O O . VAL A 1 460 ? 16.283 -5.255 -22.650 1.00 95.38 460 VAL A O 1
ATOM 3442 N N . SER A 1 461 ? 14.640 -5.884 -21.261 1.00 93.12 461 SER A N 1
ATOM 3443 C CA . SER A 1 461 ? 14.213 -7.041 -22.055 1.00 93.12 461 SER A CA 1
ATOM 3444 C C . SER A 1 461 ? 12.816 -6.809 -22.634 1.00 93.12 461 SER A C 1
ATOM 3446 O O . SER A 1 461 ? 12.328 -5.681 -22.684 1.00 93.12 461 SER A O 1
ATOM 3448 N N . ARG A 1 462 ? 12.119 -7.858 -23.080 1.00 90.50 462 ARG A N 1
ATOM 3449 C CA . ARG A 1 462 ? 10.703 -7.737 -23.463 1.00 90.50 462 ARG A CA 1
ATOM 3450 C C . ARG A 1 462 ? 9.794 -7.488 -22.256 1.00 90.50 462 ARG A C 1
ATOM 3452 O O . ARG A 1 462 ? 8.793 -6.796 -22.387 1.00 90.50 462 ARG A O 1
ATOM 3459 N N . THR A 1 463 ? 10.127 -8.065 -21.104 1.00 90.50 463 THR A N 1
ATOM 3460 C CA . THR A 1 463 ? 9.245 -8.099 -19.926 1.00 90.50 463 THR A CA 1
ATOM 3461 C C . THR A 1 463 ? 9.858 -7.476 -18.679 1.00 90.50 463 THR A C 1
ATOM 3463 O O . THR A 1 463 ? 9.124 -7.249 -17.723 1.00 90.50 463 THR A O 1
ATOM 3466 N N . HIS A 1 464 ? 11.161 -7.184 -18.680 1.00 93.94 464 HIS A N 1
ATOM 3467 C CA . HIS A 1 464 ? 11.883 -6.671 -17.514 1.00 93.94 464 HIS A CA 1
ATOM 3468 C C . HIS A 1 464 ? 12.572 -5.336 -17.802 1.00 93.94 464 HIS A C 1
ATOM 3470 O O . HIS A 1 464 ? 12.930 -5.043 -18.950 1.00 93.94 464 HIS A O 1
ATOM 3476 N N . VAL A 1 465 ? 12.743 -4.558 -16.737 1.00 96.62 465 VAL A N 1
ATOM 3477 C CA . VAL A 1 465 ? 13.700 -3.461 -16.604 1.00 96.62 465 VAL A CA 1
ATOM 3478 C C . VAL A 1 465 ? 14.495 -3.726 -15.331 1.00 96.62 465 VAL A C 1
ATOM 3480 O O . VAL A 1 465 ? 13.963 -3.610 -14.229 1.00 96.62 465 VAL A O 1
ATOM 3483 N N . ASP A 1 466 ? 15.748 -4.119 -15.497 1.00 96.06 466 ASP A N 1
ATOM 3484 C CA . ASP A 1 466 ? 16.672 -4.387 -14.401 1.00 96.06 466 ASP A CA 1
ATOM 3485 C C . ASP A 1 466 ? 17.587 -3.173 -14.222 1.00 96.06 466 ASP A C 1
ATOM 3487 O O . ASP A 1 466 ? 18.204 -2.700 -15.179 1.00 96.06 466 ASP A O 1
ATOM 3491 N N . VAL A 1 467 ? 17.658 -2.651 -13.002 1.00 97.31 467 VAL A N 1
ATOM 3492 C CA . VAL A 1 467 ? 18.457 -1.472 -12.651 1.00 97.31 467 VAL A CA 1
ATOM 3493 C C . VAL A 1 467 ? 19.616 -1.923 -11.784 1.00 97.31 467 VAL A C 1
ATOM 3495 O O . VAL A 1 467 ? 19.395 -2.413 -10.683 1.00 97.31 467 VAL A O 1
ATOM 3498 N N . LEU A 1 468 ? 20.840 -1.780 -12.276 1.00 96.69 468 LEU A N 1
ATOM 3499 C CA . LEU A 1 468 ? 22.057 -2.184 -11.580 1.00 96.69 468 LEU A CA 1
ATOM 3500 C C . LEU A 1 468 ? 22.739 -0.938 -11.029 1.00 96.69 468 LEU A C 1
ATOM 3502 O O . LEU A 1 468 ? 23.070 -0.016 -11.780 1.00 96.69 468 LEU A O 1
ATOM 3506 N N . LEU A 1 469 ? 22.944 -0.933 -9.720 1.00 97.25 469 LEU A N 1
ATOM 3507 C CA . LEU A 1 469 ? 23.571 0.133 -8.948 1.00 97.25 469 LEU A CA 1
ATOM 3508 C C . LEU A 1 469 ? 24.722 -0.455 -8.137 1.00 97.25 469 LEU A C 1
ATOM 3510 O O . LEU A 1 469 ? 24.702 -1.640 -7.805 1.00 97.25 469 LEU A O 1
ATOM 3514 N N . LEU A 1 470 ? 25.701 0.368 -7.768 1.00 96.75 470 LEU A N 1
ATOM 3515 C CA . LEU A 1 470 ? 26.698 -0.069 -6.796 1.00 96.75 470 LEU A CA 1
ATOM 3516 C C . LEU A 1 470 ? 26.116 -0.008 -5.379 1.00 96.75 470 LEU A C 1
ATOM 3518 O O . LEU A 1 470 ? 25.333 0.883 -5.039 1.00 96.75 470 LEU A O 1
ATOM 3522 N N . LEU A 1 471 ? 26.490 -0.964 -4.534 1.00 95.56 471 LEU A N 1
ATOM 3523 C CA . LEU A 1 471 ? 26.006 -1.056 -3.160 1.00 95.56 471 LEU A CA 1
ATOM 3524 C C . LEU A 1 471 ? 26.444 0.153 -2.316 1.00 95.56 471 LEU A C 1
ATOM 3526 O O . LEU A 1 471 ? 25.693 0.597 -1.447 1.00 95.56 471 LEU A O 1
ATOM 3530 N N . ASP A 1 472 ? 27.622 0.714 -2.591 1.00 95.62 472 ASP A N 1
ATOM 3531 C CA . ASP A 1 472 ? 28.155 1.907 -1.921 1.00 95.62 472 ASP A CA 1
ATOM 3532 C C . ASP A 1 472 ? 27.434 3.209 -2.323 1.00 95.62 472 ASP A C 1
ATOM 3534 O O . ASP A 1 472 ? 27.497 4.202 -1.596 1.00 95.62 472 ASP A O 1
ATOM 3538 N N . GLN A 1 473 ? 26.684 3.189 -3.428 1.00 93.69 473 GLN A N 1
ATOM 3539 C CA . GLN A 1 473 ? 25.842 4.292 -3.898 1.00 93.69 473 GLN A CA 1
ATOM 3540 C C . GLN A 1 473 ? 24.431 4.269 -3.291 1.00 93.69 473 GLN A C 1
ATOM 3542 O O . GLN A 1 473 ? 23.641 5.189 -3.520 1.00 93.69 473 GLN A O 1
ATOM 3547 N N . ALA A 1 474 ? 24.078 3.238 -2.515 1.00 92.81 474 ALA A N 1
ATOM 3548 C CA . ALA A 1 474 ? 22.757 3.133 -1.906 1.00 92.81 474 ALA A CA 1
ATOM 3549 C C . ALA A 1 474 ? 22.537 4.222 -0.834 1.00 92.81 474 ALA A C 1
ATOM 3551 O O . ALA A 1 474 ? 23.150 4.212 0.236 1.00 92.81 474 ALA A O 1
ATOM 3552 N N . ASP A 1 475 ? 21.601 5.145 -1.080 1.00 95.94 475 ASP A N 1
ATOM 3553 C CA . ASP A 1 475 ? 21.220 6.165 -0.096 1.00 95.94 475 ASP A CA 1
ATOM 3554 C C . ASP A 1 475 ? 20.347 5.544 1.013 1.00 95.94 475 ASP A C 1
ATOM 3556 O O . ASP A 1 475 ? 19.235 5.062 0.779 1.00 95.94 475 ASP A O 1
ATOM 3560 N N . VAL A 1 476 ? 20.835 5.586 2.257 1.00 94.25 476 VAL A N 1
ATOM 3561 C CA . VAL A 1 476 ? 20.145 5.023 3.434 1.00 94.25 476 VAL A CA 1
ATOM 3562 C C . VAL A 1 476 ? 18.741 5.608 3.624 1.00 94.25 476 VAL A C 1
ATOM 3564 O O . VAL A 1 476 ? 17.847 4.907 4.098 1.00 94.25 476 VAL A O 1
ATOM 3567 N N . ARG A 1 477 ? 18.509 6.868 3.238 1.00 95.69 477 ARG A N 1
ATOM 3568 C CA . ARG A 1 477 ? 17.196 7.520 3.353 1.00 95.69 477 ARG A CA 1
ATOM 3569 C C . ARG A 1 477 ? 16.227 6.962 2.322 1.00 95.69 477 ARG A C 1
ATOM 3571 O O . ARG A 1 477 ? 15.089 6.663 2.673 1.00 95.69 477 ARG A O 1
ATOM 3578 N N . VAL A 1 478 ? 16.684 6.746 1.087 1.00 96.31 478 VAL A N 1
ATOM 3579 C CA . VAL A 1 478 ? 15.895 6.061 0.046 1.00 96.31 478 VAL A CA 1
ATOM 3580 C C . VAL A 1 478 ? 15.499 4.672 0.539 1.00 96.31 478 VAL A C 1
ATOM 3582 O O . VAL A 1 478 ? 14.312 4.333 0.510 1.00 96.31 478 VAL A O 1
ATOM 3585 N N . ARG A 1 479 ? 16.446 3.921 1.110 1.00 95.06 479 ARG A N 1
ATOM 3586 C CA . ARG A 1 479 ? 16.167 2.595 1.671 1.00 95.06 479 ARG A CA 1
ATOM 3587 C C . ARG A 1 479 ? 15.179 2.630 2.836 1.00 95.06 479 ARG A C 1
ATOM 3589 O O . ARG A 1 479 ? 14.248 1.831 2.882 1.00 95.06 479 ARG A O 1
ATOM 3596 N N . ALA A 1 480 ? 15.317 3.592 3.747 1.00 89.00 480 ALA A N 1
ATOM 3597 C CA . ALA A 1 480 ? 14.381 3.778 4.858 1.00 89.00 480 ALA A CA 1
ATOM 3598 C C . ALA A 1 480 ? 12.953 4.109 4.385 1.00 89.00 480 ALA A C 1
ATOM 3600 O O . ALA A 1 480 ? 11.984 3.755 5.055 1.00 89.00 480 ALA A O 1
ATOM 3601 N N . THR A 1 481 ? 12.810 4.758 3.225 1.00 91.75 481 THR A N 1
ATOM 3602 C CA . THR A 1 481 ? 11.504 5.006 2.588 1.00 91.75 481 THR A CA 1
ATOM 3603 C C . THR A 1 481 ? 10.967 3.848 1.758 1.00 91.75 481 THR A C 1
ATOM 3605 O O . THR A 1 481 ? 9.802 3.879 1.364 1.00 91.75 481 THR A O 1
ATOM 3608 N N . GLY A 1 482 ? 11.796 2.843 1.477 1.00 94.19 482 GLY A N 1
ATOM 3609 C CA . GLY A 1 482 ? 11.467 1.734 0.589 1.00 94.19 482 GLY A CA 1
ATOM 3610 C C . GLY A 1 482 ? 11.348 2.124 -0.888 1.00 94.19 482 GLY A C 1
ATOM 3611 O O . GLY A 1 482 ? 10.713 1.404 -1.652 1.00 94.19 482 GLY A O 1
ATOM 3612 N N . LEU A 1 483 ? 11.925 3.258 -1.301 1.00 96.94 483 LEU A N 1
ATOM 3613 C CA . LEU A 1 483 ? 11.909 3.700 -2.702 1.00 96.94 483 LEU A CA 1
ATOM 3614 C C . LEU A 1 483 ? 12.826 2.861 -3.605 1.00 96.94 483 LEU A C 1
ATOM 3616 O O . LEU A 1 483 ? 12.634 2.858 -4.819 1.00 96.94 483 LEU A O 1
ATOM 3620 N N . ASP A 1 484 ? 13.767 2.131 -3.011 1.00 97.19 484 ASP A N 1
ATOM 3621 C CA . ASP A 1 484 ? 14.676 1.184 -3.659 1.00 97.19 484 ASP A CA 1
ATOM 3622 C C . ASP A 1 484 ? 14.173 -0.270 -3.638 1.00 97.19 484 ASP A C 1
ATOM 3624 O O . ASP A 1 484 ? 14.897 -1.181 -4.027 1.00 97.19 484 ASP A O 1
ATOM 3628 N N . GLN A 1 485 ? 12.955 -0.515 -3.145 1.00 95.31 485 GLN A N 1
ATOM 3629 C CA . GLN A 1 485 ? 12.382 -1.859 -3.123 1.00 95.31 485 GLN A CA 1
ATOM 3630 C C . GLN A 1 485 ? 11.926 -2.268 -4.518 1.00 95.31 485 GLN A C 1
ATOM 3632 O O . GLN A 1 485 ? 11.344 -1.453 -5.235 1.00 95.31 485 GLN A O 1
ATOM 3637 N N . ASP A 1 486 ? 12.103 -3.547 -4.852 1.00 96.75 486 ASP A N 1
ATOM 3638 C CA . ASP A 1 486 ? 11.586 -4.138 -6.084 1.00 96.75 486 ASP A CA 1
ATOM 3639 C C . ASP A 1 486 ? 10.065 -3.954 -6.174 1.00 96.75 486 ASP A C 1
ATOM 3641 O O . ASP A 1 486 ? 9.319 -4.573 -5.402 1.00 96.75 486 ASP A O 1
ATOM 3645 N N . PRO A 1 487 ? 9.559 -3.144 -7.119 1.00 92.50 487 PRO A N 1
ATOM 3646 C CA . PRO A 1 487 ? 8.122 -3.023 -7.316 1.00 92.50 487 PRO A CA 1
ATOM 3647 C C . PRO A 1 487 ? 7.535 -4.299 -7.943 1.00 92.50 487 PRO A C 1
ATOM 3649 O O . PRO A 1 487 ? 6.334 -4.542 -7.819 1.00 92.50 487 PRO A O 1
ATOM 3652 N N . GLY A 1 488 ? 8.361 -5.127 -8.599 1.00 93.44 488 GLY A N 1
ATOM 3653 C CA . GLY A 1 488 ? 7.913 -6.311 -9.326 1.00 93.44 488 GLY A CA 1
ATOM 3654 C C . GLY A 1 488 ? 7.148 -5.921 -10.590 1.00 93.44 488 GLY A C 1
ATOM 3655 O O . GLY A 1 488 ? 7.556 -5.007 -11.305 1.00 93.44 488 GLY A O 1
ATOM 3656 N N . TRP A 1 489 ? 6.046 -6.615 -10.890 1.00 92.94 489 TRP A N 1
ATOM 3657 C CA . TRP A 1 489 ? 5.172 -6.250 -12.009 1.00 92.94 489 TRP A CA 1
ATOM 3658 C C . TRP A 1 489 ? 4.467 -4.916 -11.749 1.00 92.94 489 TRP A C 1
ATOM 3660 O O . TRP A 1 489 ? 3.673 -4.796 -10.813 1.00 92.94 489 TRP A O 1
ATOM 3670 N N . VAL A 1 490 ? 4.703 -3.934 -12.621 1.00 93.56 490 VAL A N 1
ATOM 3671 C CA . VAL A 1 490 ? 4.059 -2.619 -12.560 1.00 93.56 490 VAL A CA 1
ATOM 3672 C C . VAL A 1 490 ? 3.094 -2.479 -13.740 1.00 93.56 490 VAL A C 1
ATOM 3674 O O . VAL A 1 490 ? 3.543 -2.220 -14.859 1.00 93.56 490 VAL A O 1
ATOM 3677 N N . PRO A 1 491 ? 1.767 -2.608 -13.529 1.00 86.44 491 PRO A N 1
ATOM 3678 C CA . PRO A 1 491 ? 0.788 -2.593 -14.618 1.00 86.44 491 PRO A CA 1
ATOM 3679 C C . PRO A 1 491 ? 0.867 -1.345 -15.502 1.00 86.44 491 PRO A C 1
ATOM 3681 O O . PRO A 1 491 ? 0.827 -1.461 -16.722 1.00 86.44 491 PRO A O 1
ATOM 3684 N N . ALA A 1 492 ? 1.068 -0.167 -14.900 1.00 89.31 492 ALA A N 1
ATOM 3685 C CA . ALA A 1 492 ? 1.198 1.099 -15.626 1.00 89.31 492 ALA A CA 1
ATOM 3686 C C . ALA A 1 492 ? 2.419 1.151 -16.568 1.00 89.31 492 ALA A C 1
ATOM 3688 O O . ALA A 1 492 ? 2.452 1.974 -17.481 1.00 89.31 492 ALA A O 1
ATOM 3689 N N . LEU A 1 493 ? 3.416 0.290 -16.343 1.00 95.38 493 LEU A N 1
ATOM 3690 C CA . LEU A 1 493 ? 4.641 0.182 -17.139 1.00 95.38 493 LEU A CA 1
ATOM 3691 C C . LEU A 1 493 ? 4.640 -1.036 -18.073 1.00 95.38 493 LEU A C 1
ATOM 3693 O O . LEU A 1 493 ? 5.528 -1.151 -18.920 1.00 95.38 493 LEU A O 1
ATOM 3697 N N . GLY A 1 494 ? 3.690 -1.963 -17.893 1.00 91.69 494 GLY A N 1
ATOM 3698 C CA . GLY A 1 494 ? 3.619 -3.230 -18.625 1.00 91.69 494 GLY A CA 1
ATOM 3699 C C . GLY A 1 494 ? 4.860 -4.115 -18.462 1.00 91.69 494 GLY A C 1
ATOM 3700 O O . GLY A 1 494 ? 5.159 -4.908 -19.355 1.00 91.69 494 GLY A O 1
ATOM 3701 N N . ARG A 1 495 ? 5.627 -3.940 -17.376 1.00 95.19 495 ARG A N 1
ATOM 3702 C CA . ARG A 1 495 ? 6.954 -4.544 -17.173 1.00 95.19 495 ARG A CA 1
ATOM 3703 C C . ARG A 1 495 ? 7.203 -4.885 -15.705 1.00 95.19 495 ARG A C 1
ATOM 3705 O O . ARG A 1 495 ? 6.635 -4.265 -14.805 1.00 95.19 495 ARG A O 1
ATOM 3712 N N . ILE A 1 496 ? 8.076 -5.864 -15.483 1.00 93.12 496 ILE A N 1
ATOM 3713 C CA . ILE A 1 496 ? 8.683 -6.159 -14.183 1.00 93.12 496 ILE A CA 1
ATOM 3714 C C . ILE A 1 496 ? 9.872 -5.215 -14.001 1.00 93.12 496 ILE A C 1
ATOM 3716 O O . ILE A 1 496 ? 10.720 -5.143 -14.886 1.00 93.12 496 ILE A O 1
ATOM 3720 N N . VAL A 1 497 ? 9.939 -4.495 -12.885 1.00 96.56 497 VAL A N 1
ATOM 3721 C CA . VAL A 1 497 ? 11.085 -3.636 -12.552 1.00 96.56 497 VAL A CA 1
ATOM 3722 C C . VAL A 1 497 ? 11.775 -4.186 -11.308 1.00 96.56 497 VAL A C 1
ATOM 3724 O O . VAL A 1 497 ? 11.097 -4.478 -10.320 1.00 96.56 497 VAL A O 1
ATOM 3727 N N . LEU A 1 498 ? 13.098 -4.346 -11.379 1.00 96.06 498 LEU A N 1
ATOM 3728 C CA . LEU A 1 498 ? 13.943 -4.897 -10.314 1.00 96.06 498 LEU A CA 1
ATOM 3729 C C . LEU A 1 498 ? 15.174 -4.010 -10.091 1.00 96.06 498 LEU A C 1
ATOM 3731 O O . LEU A 1 498 ? 15.736 -3.481 -11.054 1.00 96.06 498 LEU A O 1
ATOM 3735 N N . PHE A 1 499 ? 15.598 -3.877 -8.837 1.00 96.88 499 PHE A N 1
ATOM 3736 C CA . PHE A 1 499 ? 16.800 -3.161 -8.423 1.00 96.88 499 PHE A CA 1
ATOM 3737 C C . PHE A 1 499 ? 17.851 -4.155 -7.919 1.00 96.88 499 PHE A C 1
ATOM 3739 O O . PHE A 1 499 ? 17.624 -4.923 -6.986 1.00 96.88 499 PHE A O 1
ATOM 3746 N N . HIS A 1 500 ? 19.030 -4.111 -8.527 1.00 95.50 500 HIS A N 1
ATOM 3747 C CA . HIS A 1 500 ? 20.179 -4.942 -8.194 1.00 95.50 500 HIS A CA 1
ATOM 3748 C C . HIS A 1 500 ? 21.288 -4.047 -7.643 1.00 95.50 500 HIS A C 1
ATOM 3750 O O . HIS A 1 500 ? 21.590 -3.002 -8.219 1.00 95.50 500 HIS A O 1
ATOM 3756 N N . PHE A 1 501 ? 21.890 -4.465 -6.531 1.00 95.62 501 PHE A N 1
ATOM 3757 C CA . PHE A 1 501 ? 23.007 -3.767 -5.899 1.00 95.62 501 PHE A CA 1
ATOM 3758 C C . PHE A 1 501 ? 24.240 -4.660 -5.943 1.00 95.62 501 PHE A C 1
ATOM 3760 O O . PHE A 1 501 ? 24.224 -5.756 -5.381 1.00 95.62 501 PHE A O 1
ATOM 3767 N N . GLU A 1 502 ? 25.279 -4.196 -6.625 1.00 94.12 502 GLU A N 1
ATOM 3768 C CA . GLU A 1 502 ? 26.527 -4.926 -6.848 1.00 94.12 502 GLU A CA 1
ATOM 3769 C C . GLU A 1 502 ? 27.655 -4.317 -6.011 1.00 94.12 502 GLU A C 1
ATOM 3771 O O . GLU A 1 502 ? 27.703 -3.104 -5.805 1.00 94.12 502 GLU A O 1
ATOM 3776 N N . ASP A 1 503 ? 28.580 -5.144 -5.530 1.00 92.25 503 ASP A N 1
ATOM 3777 C CA . ASP A 1 503 ? 29.810 -4.636 -4.924 1.00 92.25 503 ASP A CA 1
ATOM 3778 C C . ASP A 1 503 ? 30.713 -4.022 -6.008 1.00 92.25 503 ASP A C 1
ATOM 3780 O O . ASP A 1 503 ? 30.728 -4.480 -7.153 1.00 92.25 503 ASP A O 1
ATOM 3784 N N . ALA A 1 504 ? 31.472 -2.981 -5.655 1.00 86.44 504 ALA A N 1
ATOM 3785 C CA . ALA A 1 504 ? 32.492 -2.430 -6.542 1.00 86.44 504 ALA A CA 1
ATOM 3786 C C . ALA A 1 504 ? 33.612 -3.471 -6.713 1.00 86.44 504 ALA A C 1
ATOM 3788 O O . ALA A 1 504 ? 34.397 -3.692 -5.790 1.00 86.44 504 ALA A O 1
ATOM 3789 N N . THR A 1 505 ? 33.628 -4.147 -7.862 1.00 76.62 505 THR A N 1
ATOM 3790 C CA . THR A 1 505 ? 34.678 -5.102 -8.255 1.00 76.62 505 THR A CA 1
ATOM 3791 C C . THR A 1 505 ? 35.986 -4.416 -8.591 1.00 76.62 505 THR A C 1
ATOM 3793 O O . THR A 1 505 ? 35.920 -3.381 -9.298 1.00 76.62 505 THR A O 1
#

Radius of gyration: 32.28 Å; Cα contacts (8 Å, |Δi|>4): 554; chains: 1; bounding box: 117×91×73 Å

Mean predicted aligned error: 17.43 Å